Protein AF-A0A694RKB3-F1 (afdb_monomer_lite)

InterPro domains:
  IPR021353 Protein of unknown function DUF2972 [PF11186] (422-620)
  IPR059418 Repeat of unknown function DUF8374 [PF28160] (2-118)

Organism: Campylobacter jejuni (NCBI:txid197)

pLDDT: mean 87.11, std 9.71, range [44.56, 98.38]

Structure (mmCIF, N/CA/C/O backbone):
data_AF-A0A694RKB3-F1
#
_entry.id   AF-A0A694RKB3-F1
#
loop_
_atom_site.group_PDB
_atom_site.id
_atom_site.type_symbol
_atom_site.label_atom_id
_atom_site.label_alt_id
_atom_site.label_comp_id
_atom_site.label_asym_id
_atom_site.label_entity_id
_atom_site.label_seq_id
_atom_site.pdbx_PDB_ins_code
_atom_site.Cartn_x
_atom_site.Cartn_y
_atom_site.Cartn_z
_atom_site.occupancy
_atom_site.B_iso_or_equiv
_atom_site.auth_seq_id
_atom_site.auth_comp_id
_atom_site.auth_asym_id
_atom_site.auth_atom_id
_atom_site.pdbx_PDB_model_num
ATOM 1 N N . MET A 1 1 ? -5.831 37.331 35.545 1.00 50.25 1 MET A N 1
ATOM 2 C CA . MET A 1 1 ? -7.057 36.741 34.962 1.00 50.25 1 MET A CA 1
ATOM 3 C C . MET A 1 1 ? -6.885 35.246 34.906 1.00 50.25 1 MET A C 1
ATOM 5 O O . MET A 1 1 ? -5.812 34.814 34.511 1.00 50.25 1 MET A O 1
ATOM 9 N N . HIS A 1 2 ? -7.884 34.487 35.363 1.00 55.06 2 HIS A N 1
ATOM 10 C CA . HIS A 1 2 ? -7.822 33.029 35.451 1.00 55.06 2 HIS A CA 1
ATOM 11 C C . HIS A 1 2 ? -7.609 32.414 34.067 1.00 55.06 2 HIS A C 1
ATOM 13 O O . HIS A 1 2 ? -8.555 32.177 33.321 1.00 55.06 2 HIS A O 1
ATOM 19 N N . ASN A 1 3 ? -6.345 32.154 33.738 1.00 71.38 3 ASN A N 1
ATOM 20 C CA . ASN A 1 3 ? -5.935 31.442 32.533 1.00 71.38 3 ASN A CA 1
ATOM 21 C C . ASN A 1 3 ? -6.064 29.915 32.722 1.00 71.38 3 ASN A C 1
ATOM 23 O O . ASN A 1 3 ? -5.375 29.149 32.056 1.00 71.38 3 ASN A O 1
ATOM 27 N N . SER A 1 4 ? -6.918 29.495 33.667 1.00 87.44 4 SER A N 1
ATOM 28 C CA . SER A 1 4 ? -7.184 28.109 34.041 1.00 87.44 4 SER A CA 1
ATOM 29 C C . SER A 1 4 ? -8.576 27.693 33.572 1.00 87.44 4 SER A C 1
ATOM 31 O O . SER A 1 4 ? -9.601 28.223 34.016 1.00 87.44 4 SER A O 1
ATOM 33 N N . ALA A 1 5 ? -8.629 26.702 32.692 1.00 87.75 5 ALA A N 1
ATOM 34 C CA . ALA A 1 5 ? -9.853 26.027 32.301 1.00 87.75 5 ALA A CA 1
ATOM 35 C C . ALA A 1 5 ? -10.466 25.238 33.465 1.00 87.75 5 ALA A C 1
ATOM 37 O O . ALA A 1 5 ? -11.691 25.186 33.577 1.00 87.75 5 ALA A O 1
ATOM 38 N N . VAL A 1 6 ? -9.657 24.656 34.360 1.00 88.94 6 VAL A N 1
ATOM 39 C CA . VAL A 1 6 ? -10.158 23.916 35.532 1.00 88.94 6 VAL A CA 1
ATOM 40 C C . VAL A 1 6 ? -10.989 24.825 36.434 1.00 88.94 6 VAL A C 1
ATOM 42 O O . VAL A 1 6 ? -12.112 24.469 36.797 1.00 88.94 6 VAL A O 1
ATOM 45 N N . GLU A 1 7 ? -10.474 26.006 36.774 1.00 89.38 7 GLU A N 1
ATOM 46 C CA . GLU A 1 7 ? -11.201 26.975 37.600 1.00 89.38 7 GLU A CA 1
ATOM 47 C C . GLU A 1 7 ? -12.481 27.441 36.909 1.00 89.38 7 GLU A C 1
ATOM 49 O O . GLU A 1 7 ? -13.537 27.491 37.537 1.00 89.38 7 GLU A O 1
ATOM 54 N N . ARG A 1 8 ? -12.427 27.693 35.597 1.00 89.00 8 ARG A N 1
ATOM 55 C CA . ARG A 1 8 ? -13.597 28.101 34.807 1.00 89.00 8 ARG A CA 1
ATOM 56 C C . ARG A 1 8 ? -14.682 27.022 34.760 1.00 89.00 8 ARG A C 1
ATOM 58 O O . ARG A 1 8 ? -15.854 27.354 34.925 1.00 89.00 8 ARG A O 1
ATOM 65 N N . VAL A 1 9 ? -14.322 25.744 34.598 1.00 88.56 9 VAL A N 1
ATOM 66 C CA . VAL A 1 9 ? -15.278 24.618 34.644 1.00 88.56 9 VAL A CA 1
ATOM 67 C C . VAL A 1 9 ? -15.875 24.464 36.045 1.00 88.56 9 VAL A C 1
ATOM 69 O O . VAL A 1 9 ? -17.090 24.314 36.176 1.00 88.56 9 VAL A O 1
ATOM 72 N N . LYS A 1 10 ? -15.063 24.574 37.105 1.00 90.81 10 LYS A N 1
ATOM 73 C CA . LYS A 1 10 ? -15.551 24.549 38.498 1.00 90.81 10 LYS A CA 1
ATOM 74 C C . LYS A 1 10 ? -16.428 25.754 38.846 1.00 90.81 10 LYS A C 1
ATOM 76 O O . LYS A 1 10 ? -17.306 25.649 39.700 1.00 90.81 10 LYS A O 1
ATOM 81 N N . ASN A 1 11 ? -16.218 26.888 38.180 1.00 90.56 11 ASN A N 1
ATOM 82 C CA . ASN A 1 11 ? -17.007 28.100 38.368 1.00 90.56 11 ASN A CA 1
ATOM 83 C C . ASN A 1 11 ? -18.394 28.024 37.705 1.00 90.56 11 ASN A C 1
ATOM 85 O O . ASN A 1 11 ? -19.235 28.882 37.973 1.00 90.56 11 ASN A O 1
ATOM 89 N N . GLN A 1 12 ? -18.669 27.016 36.869 1.00 91.88 12 GLN A N 1
ATOM 90 C CA . GLN A 1 12 ? -19.991 26.830 36.270 1.00 91.88 12 GLN A CA 1
ATOM 91 C C . GLN A 1 12 ? -21.056 26.556 37.336 1.00 91.88 12 GLN A C 1
ATOM 93 O O . GLN A 1 12 ? -20.818 25.840 38.313 1.00 91.88 12 GLN A O 1
ATOM 98 N N . LEU A 1 13 ? -22.265 27.084 37.114 1.00 92.56 13 LEU A N 1
ATOM 99 C CA . LEU A 1 13 ? -23.378 26.963 38.055 1.00 92.56 13 LEU A CA 1
ATOM 100 C C . LEU A 1 13 ? -23.672 25.508 38.443 1.00 92.56 13 LEU A C 1
ATOM 102 O O . LEU A 1 13 ? -23.853 25.221 39.623 1.00 92.56 13 LEU A O 1
ATOM 106 N N . ALA A 1 14 ? -23.675 24.586 37.474 1.00 92.31 14 ALA A N 1
ATOM 107 C CA . ALA A 1 14 ? -23.889 23.163 37.734 1.00 92.31 14 ALA A CA 1
ATOM 108 C C . ALA A 1 14 ? -22.872 22.625 38.755 1.00 92.31 14 ALA A C 1
ATOM 110 O O . ALA A 1 14 ? -23.259 22.084 39.790 1.00 92.31 14 ALA A O 1
ATOM 111 N N . TYR A 1 15 ? -21.577 22.853 38.521 1.00 93.31 15 TYR A N 1
ATOM 112 C CA . TYR A 1 15 ? -20.532 22.393 39.431 1.00 93.31 15 TYR A CA 1
ATOM 113 C C . TYR A 1 15 ? -20.692 22.990 40.836 1.00 93.31 15 TYR A C 1
ATOM 115 O O . TYR A 1 15 ? -20.682 22.239 41.811 1.00 93.31 15 TYR A O 1
ATOM 123 N N . LYS A 1 16 ? -20.908 24.312 40.952 1.00 93.75 16 LYS A N 1
ATOM 124 C CA . LYS A 1 16 ? -21.113 24.995 42.247 1.00 93.75 16 LYS A CA 1
ATOM 125 C C . LYS A 1 16 ? -22.301 24.414 43.022 1.00 93.75 16 LYS A C 1
ATOM 127 O O . LYS A 1 16 ? -22.189 24.140 44.216 1.00 93.75 16 LYS A O 1
ATOM 132 N N . LEU A 1 17 ? -23.433 24.204 42.347 1.00 92.44 17 LEU A N 1
ATOM 133 C CA . LEU A 1 17 ? -24.644 23.662 42.967 1.00 92.44 17 LEU A CA 1
ATOM 134 C C . LEU A 1 17 ? -24.447 22.222 43.444 1.00 92.44 17 LEU A C 1
ATOM 136 O O . LEU A 1 17 ? -24.805 21.897 44.575 1.00 92.44 17 LEU A O 1
ATOM 140 N N . GLY A 1 18 ? -23.867 21.355 42.615 1.00 92.31 18 GLY A N 1
ATOM 141 C CA . GLY A 1 18 ? -23.641 19.972 43.022 1.00 92.31 18 GLY A CA 1
ATOM 142 C C . GLY A 1 18 ? -22.528 19.822 44.058 1.00 92.31 18 GLY A C 1
ATOM 143 O O . GLY A 1 18 ? -22.632 18.941 44.907 1.00 92.31 18 GLY A O 1
ATOM 144 N N . GLN A 1 19 ? -21.522 20.704 44.071 1.00 92.50 19 GLN A N 1
ATOM 145 C CA . GLN A 1 19 ? -20.531 20.748 45.150 1.00 92.50 19 GLN A CA 1
ATOM 146 C C . GLN A 1 19 ? -21.203 21.071 46.489 1.00 92.50 19 GLN A C 1
ATOM 148 O O . GLN A 1 19 ? -21.022 20.332 47.450 1.00 92.50 19 GLN A O 1
ATOM 153 N N . ALA A 1 20 ? -22.088 22.072 46.523 1.00 90.31 20 ALA A N 1
ATOM 154 C CA . ALA A 1 20 ? -22.860 22.393 47.723 1.00 90.31 20 ALA A CA 1
ATOM 155 C C . ALA A 1 20 ? -23.755 21.230 48.194 1.00 90.31 20 ALA A C 1
ATOM 157 O O . ALA A 1 20 ? -23.958 21.052 49.395 1.00 90.31 20 ALA A O 1
ATOM 158 N N . MET A 1 21 ? -24.272 20.407 47.271 1.00 87.44 21 MET A N 1
ATOM 159 C CA . MET A 1 21 ? -25.007 19.184 47.623 1.00 87.44 21 MET A CA 1
ATOM 160 C C . MET A 1 21 ? -24.106 18.113 48.254 1.00 87.44 21 MET A C 1
ATOM 162 O O . MET A 1 21 ? -24.541 17.429 49.183 1.00 87.44 21 MET A O 1
ATOM 166 N N . ILE A 1 22 ? -22.877 17.948 47.756 1.00 87.56 22 ILE A N 1
ATOM 167 C CA . ILE A 1 22 ? -21.890 17.017 48.324 1.00 87.56 22 ILE A CA 1
ATOM 168 C C . ILE A 1 22 ? -21.477 17.489 49.719 1.00 87.56 22 ILE A C 1
ATOM 170 O O . ILE A 1 22 ? -21.562 16.712 50.668 1.00 87.56 22 ILE A O 1
ATOM 174 N N . ASP A 1 23 ? -21.120 18.764 49.865 1.00 85.38 23 ASP A N 1
ATOM 175 C CA . ASP A 1 23 ? -20.672 19.343 51.135 1.00 85.38 23 ASP A CA 1
ATOM 176 C C . ASP A 1 23 ? -21.766 19.246 52.211 1.00 85.38 23 ASP A C 1
ATOM 178 O O . ASP A 1 23 ? -21.498 18.899 53.361 1.00 85.38 23 ASP A O 1
ATOM 182 N N . TYR A 1 24 ? -23.031 19.455 51.834 1.00 81.44 24 TYR A N 1
ATOM 183 C CA . TYR A 1 24 ? -24.174 19.279 52.733 1.00 81.44 24 TYR A CA 1
ATOM 184 C C . TYR A 1 24 ? -24.358 17.824 53.196 1.00 81.44 24 TYR A C 1
ATOM 186 O O . TYR A 1 24 ? -24.692 17.588 54.359 1.00 81.44 24 TYR A O 1
ATOM 194 N N . LYS A 1 25 ? -24.115 16.834 52.321 1.00 71.38 25 LYS A N 1
ATOM 195 C CA . LYS A 1 25 ? -24.152 15.407 52.692 1.00 71.38 25 LYS A CA 1
ATOM 196 C C . LYS A 1 25 ? -23.079 15.060 53.733 1.00 71.38 25 LYS A C 1
ATOM 198 O O . LYS A 1 25 ? -23.307 14.159 54.535 1.00 71.38 25 LYS A O 1
ATOM 203 N N . HIS A 1 26 ? -21.943 15.758 53.721 1.00 65.94 26 HIS A N 1
ATOM 204 C CA . HIS A 1 26 ? -20.851 15.558 54.676 1.00 65.94 26 HIS A CA 1
ATOM 205 C C . HIS A 1 26 ? -21.040 16.323 55.996 1.00 65.94 26 HIS A C 1
ATOM 207 O O . HIS A 1 26 ? -20.675 15.792 57.040 1.00 65.94 26 HIS A O 1
ATOM 213 N N . ASN A 1 27 ? -21.640 17.520 55.967 1.00 65.94 27 ASN A N 1
ATOM 214 C CA . ASN A 1 27 ? -21.662 18.433 57.120 1.00 65.94 27 ASN A CA 1
ATOM 215 C C . ASN A 1 27 ? -23.014 18.524 57.864 1.00 65.94 27 ASN A C 1
ATOM 217 O O . ASN A 1 27 ? -23.044 19.021 58.986 1.00 65.94 27 ASN A O 1
ATOM 221 N N . GLY A 1 28 ? -24.124 18.034 57.289 1.00 59.56 28 GLY A N 1
ATOM 222 C CA . GLY A 1 28 ? -25.463 18.088 57.906 1.00 59.56 28 GLY A CA 1
ATOM 223 C C . GLY A 1 28 ? -26.056 19.510 58.015 1.00 59.56 28 GLY A C 1
ATOM 224 O O . GLY A 1 28 ? -25.353 20.500 57.845 1.00 59.56 28 GLY A O 1
ATOM 225 N N . GLY A 1 29 ? -27.375 19.638 58.258 1.00 61.16 29 GLY A N 1
ATOM 226 C CA . GLY A 1 29 ? -27.999 20.968 58.450 1.00 61.16 29 GLY A CA 1
ATOM 227 C C . GLY A 1 29 ? -29.500 21.147 58.153 1.00 61.16 29 GLY A C 1
ATOM 228 O O . GLY A 1 29 ? -29.987 22.274 58.209 1.00 61.16 29 GLY A O 1
ATOM 229 N N . GLY A 1 30 ? -30.252 20.093 57.821 1.00 62.25 30 GLY A N 1
ATOM 230 C CA . GLY A 1 30 ? -31.691 20.171 57.503 1.00 62.25 30 GLY A CA 1
ATOM 231 C C . GLY A 1 30 ? -32.005 20.718 56.096 1.00 62.25 30 GLY A C 1
ATOM 232 O O . GLY A 1 30 ? -31.361 21.642 55.608 1.00 62.25 30 GLY A O 1
ATOM 233 N N . TYR A 1 31 ? -33.013 20.156 55.412 1.00 66.19 31 TYR A N 1
ATOM 234 C CA . TYR A 1 31 ? -33.290 20.434 53.986 1.00 66.19 31 TYR A CA 1
ATOM 235 C C . TYR A 1 31 ? -33.516 21.922 53.656 1.00 66.19 31 TYR A C 1
ATOM 237 O O . TYR A 1 31 ? -33.182 22.366 52.557 1.00 66.19 31 TYR A O 1
ATOM 245 N N . GLY A 1 32 ? -34.045 22.705 54.603 1.00 67.75 32 GLY A N 1
ATOM 246 C CA . GLY A 1 32 ? -34.260 24.143 54.429 1.00 67.75 32 GLY A CA 1
ATOM 247 C C . GLY A 1 32 ? -32.964 24.949 54.274 1.00 67.75 32 GLY A C 1
ATOM 248 O O . GLY A 1 32 ? -32.913 25.862 53.450 1.00 67.75 32 GLY A O 1
ATOM 249 N N . SER A 1 33 ? -31.893 24.592 54.993 1.00 77.06 33 SER A N 1
ATOM 250 C CA . SER A 1 33 ? -30.610 25.307 54.909 1.00 77.06 33 SER A CA 1
ATOM 251 C C . SER A 1 33 ? -29.901 25.056 53.574 1.00 77.06 33 SER A C 1
ATOM 253 O O . SER A 1 33 ? -29.350 25.990 52.986 1.00 77.06 33 SER A O 1
ATOM 255 N N . LEU A 1 34 ? -30.005 23.834 53.035 1.00 82.31 34 LEU A N 1
ATOM 256 C CA . LEU A 1 34 ? -29.510 23.490 51.701 1.00 82.31 34 LEU A CA 1
ATOM 257 C C . LEU A 1 34 ? -30.208 24.317 50.616 1.00 82.31 34 LEU A C 1
ATOM 259 O O . LEU A 1 34 ? -29.537 24.885 49.759 1.00 82.31 34 LEU A O 1
ATOM 263 N N . LEU A 1 35 ? -31.539 24.425 50.659 1.00 81.38 35 LEU A N 1
ATOM 264 C CA . LEU A 1 35 ? -32.301 25.198 49.671 1.00 81.38 35 LEU A CA 1
ATOM 265 C C . LEU A 1 35 ? -31.918 26.685 49.688 1.00 81.38 35 LEU A C 1
ATOM 267 O O . LEU A 1 35 ? -31.717 27.278 48.626 1.00 81.38 35 LEU A O 1
ATOM 271 N N . ILE A 1 36 ? -31.747 27.268 50.879 1.00 82.38 36 ILE A N 1
ATOM 272 C CA . ILE A 1 36 ? -31.279 28.653 51.034 1.00 82.38 36 ILE A CA 1
ATOM 273 C C . ILE A 1 36 ? -29.868 28.813 50.456 1.00 82.38 36 ILE A C 1
ATOM 275 O O . ILE A 1 36 ? -29.600 29.794 49.761 1.00 82.38 36 ILE A O 1
ATOM 279 N N . ASN A 1 37 ? -28.969 27.859 50.711 1.00 86.19 37 ASN A N 1
ATOM 280 C CA . ASN A 1 37 ? -27.604 27.906 50.192 1.00 86.19 37 ASN A CA 1
ATOM 281 C C . ASN A 1 37 ? -27.566 27.792 48.657 1.00 86.19 37 ASN A C 1
ATOM 283 O O . ASN A 1 37 ? -26.949 28.621 47.992 1.00 86.19 37 ASN A O 1
ATOM 287 N N . LEU A 1 38 ? -28.299 26.837 48.075 1.00 88.75 38 LEU A N 1
ATOM 288 C CA . LEU A 1 38 ? -28.409 26.670 46.620 1.00 88.75 38 LEU A CA 1
ATOM 289 C C . LEU A 1 38 ? -28.977 27.928 45.944 1.00 88.75 38 LEU A C 1
ATOM 291 O O . LEU A 1 38 ? -28.469 28.356 44.907 1.00 88.75 38 LEU A O 1
ATOM 295 N N . TYR A 1 39 ? -29.985 28.562 46.553 1.00 87.44 39 TYR A N 1
ATOM 296 C CA . TYR A 1 39 ? -30.534 29.829 46.068 1.00 87.44 39 TYR A CA 1
ATOM 297 C C . TYR A 1 39 ? -29.503 30.965 46.114 1.00 87.44 39 TYR A C 1
ATOM 299 O O . TYR A 1 39 ? -29.353 31.698 45.134 1.00 87.44 39 TYR A O 1
ATOM 307 N N . LYS A 1 40 ? -28.753 31.092 47.218 1.00 90.38 40 LYS A N 1
ATOM 308 C CA . LYS A 1 40 ? -27.674 32.085 47.347 1.00 90.38 40 LYS A CA 1
ATOM 309 C C . LYS A 1 40 ? -26.595 31.883 46.285 1.00 90.38 40 LYS A C 1
ATOM 311 O O . LYS A 1 40 ? -26.216 32.854 45.636 1.00 90.38 40 LYS A O 1
ATOM 316 N N . ILE A 1 41 ? -26.153 30.643 46.067 1.00 92.25 41 ILE A N 1
ATOM 317 C CA . ILE A 1 41 ? -25.154 30.292 45.045 1.00 92.25 41 ILE A CA 1
ATOM 318 C C . ILE A 1 41 ? -25.638 30.698 43.653 1.00 92.25 41 ILE A C 1
ATOM 320 O O . ILE A 1 41 ? -24.896 31.348 42.920 1.00 92.25 41 ILE A O 1
ATOM 324 N N . LYS A 1 42 ? -26.885 30.362 43.299 1.00 91.31 42 LYS A N 1
ATOM 325 C CA . LYS A 1 42 ? -27.471 30.731 42.005 1.00 91.31 42 LYS A CA 1
ATOM 326 C C . LYS A 1 42 ? -27.513 32.248 41.817 1.00 91.31 42 LYS A C 1
ATOM 328 O O . LYS A 1 42 ? -26.988 32.748 40.829 1.00 91.31 42 LYS A O 1
ATOM 333 N N . LYS A 1 43 ? -28.067 32.976 42.791 1.00 91.06 43 LYS A N 1
ATOM 334 C CA . LYS A 1 43 ? -28.187 34.441 42.733 1.00 91.06 43 LYS A CA 1
ATOM 335 C C . LYS A 1 43 ? -26.820 35.124 42.634 1.00 91.06 43 LYS A C 1
ATOM 337 O O . LYS A 1 43 ? -26.665 36.105 41.911 1.00 91.06 43 LYS A O 1
ATOM 342 N N . GLN A 1 44 ? -25.831 34.610 43.361 1.00 92.19 44 GLN A N 1
ATOM 343 C CA . GLN A 1 44 ? -24.468 35.125 43.321 1.00 92.19 44 GLN A CA 1
ATOM 344 C C . GLN A 1 44 ? -23.804 34.855 41.963 1.00 92.19 44 GLN A C 1
ATOM 346 O O . GLN A 1 44 ? -23.216 35.770 41.396 1.00 92.19 44 GLN A O 1
ATOM 351 N N . HIS A 1 45 ? -23.956 33.651 41.404 1.00 93.06 45 HIS A N 1
ATOM 352 C CA . HIS A 1 45 ? -23.428 33.311 40.080 1.00 93.06 45 HIS A CA 1
ATOM 353 C C . HIS A 1 45 ? -24.046 34.176 38.970 1.00 93.06 45 HIS A C 1
ATOM 355 O O . HIS A 1 45 ? -23.318 34.707 38.140 1.00 93.06 45 HIS A O 1
ATOM 361 N N . GLU A 1 46 ? -25.365 34.394 38.990 1.00 91.88 46 GLU A N 1
ATOM 362 C CA . GLU A 1 46 ? -26.056 35.275 38.031 1.00 91.88 46 GLU A CA 1
ATOM 363 C C . GLU A 1 46 ? -25.558 36.728 38.124 1.00 91.88 46 GLU A C 1
ATOM 365 O O . GLU A 1 46 ? -25.379 37.402 37.108 1.00 91.88 46 GLU A O 1
ATOM 370 N N . LYS A 1 47 ? -25.288 37.213 39.345 1.00 92.69 47 LYS A N 1
ATOM 371 C CA . LYS A 1 47 ? -24.702 38.542 39.566 1.00 92.69 47 LYS A CA 1
ATOM 372 C C . LYS A 1 47 ? -23.281 38.630 39.000 1.00 92.69 47 LYS A C 1
ATOM 374 O O . LYS A 1 47 ? -22.972 39.607 38.324 1.00 92.69 47 LYS A O 1
ATOM 379 N N . GLU A 1 48 ? -22.436 37.638 39.278 1.00 91.56 48 GLU A N 1
ATOM 380 C CA . GLU A 1 48 ? -21.063 37.546 38.760 1.00 91.56 48 GLU A CA 1
ATOM 381 C C . GLU A 1 48 ? -21.045 37.513 37.227 1.00 91.56 48 GLU A C 1
ATOM 383 O O . GLU A 1 48 ? -20.280 38.246 36.603 1.00 91.56 48 GLU A O 1
ATOM 388 N N . GLU A 1 49 ? -21.927 36.720 36.615 1.00 90.00 49 GLU A N 1
ATOM 389 C CA . GLU A 1 49 ? -22.031 36.596 35.160 1.00 90.00 49 GLU A CA 1
ATOM 390 C C . GLU A 1 49 ? -22.492 37.905 34.505 1.00 90.00 49 GLU A C 1
ATOM 392 O O . GLU A 1 49 ? -21.951 38.302 33.471 1.00 90.00 49 GLU A O 1
ATOM 397 N N . ARG A 1 50 ? -23.452 38.614 35.117 1.00 92.44 50 ARG A N 1
ATOM 398 C CA . ARG A 1 50 ? -23.906 39.925 34.630 1.00 92.44 50 ARG A CA 1
ATOM 399 C C . ARG A 1 50 ? -22.793 40.968 34.692 1.00 92.44 50 ARG A C 1
ATOM 401 O O . ARG A 1 50 ? -22.531 41.618 33.686 1.00 92.44 50 ARG A O 1
ATOM 408 N N . ILE A 1 51 ? -22.113 41.076 35.837 1.00 92.44 51 ILE A N 1
ATOM 409 C CA . ILE A 1 51 ? -20.982 42.002 36.009 1.00 92.44 51 ILE A CA 1
ATOM 410 C C . ILE A 1 51 ? -19.898 41.702 34.973 1.00 92.44 51 ILE A C 1
ATOM 412 O O . ILE A 1 51 ? -19.363 42.619 34.357 1.00 92.44 51 ILE A O 1
ATOM 416 N N . TYR A 1 52 ? -19.596 40.424 34.742 1.00 90.62 52 TYR A N 1
ATOM 417 C CA . TYR A 1 52 ? -18.622 40.026 33.735 1.00 90.62 52 TYR A CA 1
ATOM 418 C C . TYR A 1 52 ? -19.042 40.452 32.320 1.00 90.62 52 TYR A C 1
ATOM 420 O O . TYR A 1 52 ? -18.245 41.080 31.626 1.00 90.62 52 TYR A O 1
ATOM 428 N N . LYS A 1 53 ? -20.292 40.184 31.912 1.00 92.12 53 LYS A N 1
ATOM 429 C CA . LYS A 1 53 ? -20.826 40.578 30.593 1.00 92.12 53 LYS A CA 1
ATOM 430 C C . LYS A 1 53 ? -20.790 42.094 30.372 1.00 92.12 53 LYS A C 1
ATOM 432 O O . LYS A 1 53 ? -20.393 42.532 29.298 1.00 92.12 53 LYS A O 1
ATOM 437 N N . GLU A 1 54 ? -21.151 42.886 31.379 1.00 94.19 54 GLU A N 1
ATOM 438 C CA . GLU A 1 54 ? -21.066 44.355 31.330 1.00 94.19 54 GLU A CA 1
ATOM 439 C C . GLU A 1 54 ? -19.602 44.827 31.249 1.00 94.19 54 GLU A C 1
ATOM 441 O O . GLU A 1 54 ? -19.264 45.715 30.471 1.00 94.19 54 GLU A O 1
ATOM 446 N N . THR A 1 55 ? -18.702 44.177 31.992 1.00 91.62 55 THR A N 1
ATOM 447 C CA . THR A 1 55 ? -17.271 44.515 32.015 1.00 91.62 55 THR A CA 1
ATOM 448 C C . THR A 1 55 ? -16.595 44.262 30.665 1.00 91.62 55 THR A C 1
ATOM 450 O O . THR A 1 55 ? -15.832 45.111 30.210 1.00 91.62 55 THR A O 1
ATOM 453 N N . ILE A 1 56 ? -16.873 43.136 29.996 1.00 93.88 56 ILE A N 1
ATOM 454 C CA . ILE A 1 56 ? -16.271 42.822 28.684 1.00 93.88 56 ILE A CA 1
ATOM 455 C C . ILE A 1 56 ? -16.843 43.667 27.540 1.00 93.88 56 ILE A C 1
ATOM 457 O O . ILE A 1 56 ? -16.167 43.849 26.534 1.00 93.88 56 ILE A O 1
ATOM 461 N N . GLN A 1 57 ? -18.059 44.207 27.684 1.00 92.12 57 GLN A N 1
ATOM 462 C CA . GLN A 1 57 ? -18.607 45.172 26.722 1.00 92.12 57 GLN A CA 1
ATOM 463 C C . GLN A 1 57 ? -17.843 46.499 26.761 1.00 92.12 57 GLN A C 1
ATOM 465 O O . GLN A 1 57 ? -17.633 47.116 25.721 1.00 92.12 57 GLN A O 1
ATOM 470 N N . ILE A 1 58 ? -17.416 46.925 27.953 1.00 93.69 58 ILE A N 1
ATOM 471 C CA . ILE A 1 58 ? -16.637 48.155 28.147 1.00 93.69 58 ILE A CA 1
ATOM 472 C C . ILE A 1 58 ? -15.154 47.912 27.833 1.00 93.69 58 ILE A C 1
ATOM 474 O O . ILE A 1 58 ? -14.490 48.767 27.250 1.00 93.69 58 ILE A O 1
ATOM 478 N N . PHE A 1 59 ? -14.636 46.736 28.192 1.00 91.88 59 PHE A N 1
ATOM 479 C CA . PHE A 1 59 ? -13.235 46.359 28.024 1.00 91.88 59 PHE A CA 1
ATOM 480 C C . PHE A 1 59 ? -13.111 44.997 27.318 1.00 91.88 59 PHE A C 1
ATOM 482 O O . PHE A 1 59 ? -12.904 43.975 27.984 1.00 91.88 59 PHE A O 1
ATOM 489 N N . PRO A 1 60 ? -13.196 44.955 25.974 1.00 89.88 60 PRO A N 1
ATOM 490 C CA . PRO A 1 60 ? -13.121 43.708 25.206 1.00 89.88 60 PRO A CA 1
ATOM 491 C C . PRO A 1 60 ? -11.850 42.887 25.467 1.00 89.88 60 PRO A C 1
ATOM 493 O O . PRO A 1 60 ? -11.883 41.661 25.434 1.00 89.88 60 PRO A O 1
ATOM 496 N N . GLN A 1 61 ? -10.737 43.537 25.821 1.00 89.19 61 GLN A N 1
ATOM 497 C CA . GLN A 1 61 ? -9.475 42.882 26.185 1.00 89.19 61 GLN A CA 1
ATOM 498 C C . GLN A 1 61 ? -9.548 42.025 27.463 1.00 89.19 61 GLN A C 1
ATOM 500 O O . GLN A 1 61 ? -8.631 41.255 27.735 1.00 89.19 61 GLN A O 1
ATOM 505 N N . LEU A 1 62 ? -10.608 42.172 28.266 1.00 88.25 62 LEU A N 1
ATOM 506 C CA . LEU A 1 62 ? -10.868 41.373 29.468 1.00 88.25 62 LEU A CA 1
ATOM 507 C C . LEU A 1 62 ? -11.690 40.107 29.166 1.00 88.25 62 LEU A C 1
ATOM 509 O O . LEU A 1 62 ? -11.987 39.328 30.080 1.00 88.25 62 LEU A O 1
ATOM 513 N N . GLN A 1 63 ? -12.084 39.901 27.904 1.00 88.31 63 GLN A N 1
ATOM 514 C CA . GLN A 1 63 ? -12.750 38.682 27.473 1.00 88.31 63 GLN A CA 1
ATOM 515 C C . GLN A 1 63 ? -11.836 37.479 27.712 1.00 88.31 63 GLN A C 1
ATOM 517 O O . GLN A 1 63 ? -10.644 37.498 27.409 1.00 88.31 63 GLN A O 1
ATOM 522 N N . TYR A 1 64 ? -12.398 36.417 28.289 1.00 87.06 64 TYR A N 1
ATOM 523 C CA . TYR A 1 64 ? -11.634 35.203 28.505 1.00 87.06 64 TYR A CA 1
ATOM 524 C C . TYR A 1 64 ? -11.289 34.585 27.153 1.00 87.06 64 TYR A C 1
ATOM 526 O O . TYR A 1 64 ? -12.161 34.538 26.281 1.00 87.06 64 TYR A O 1
ATOM 534 N N . PRO A 1 65 ? -10.072 34.044 27.002 1.00 85.50 65 PRO A N 1
ATOM 535 C CA . PRO A 1 65 ? -9.754 33.260 25.826 1.00 85.50 65 PRO A CA 1
ATOM 536 C C . PRO A 1 65 ? -10.632 32.001 25.793 1.00 85.50 65 PRO A C 1
ATOM 538 O O . PRO A 1 65 ? -11.251 31.617 26.803 1.00 85.50 65 PRO A O 1
ATOM 541 N N . ASP A 1 66 ? -10.696 31.340 24.644 1.00 86.38 66 ASP A N 1
ATOM 542 C CA . ASP A 1 66 ? -11.438 30.090 24.526 1.00 86.38 66 ASP A CA 1
ATOM 543 C C . ASP A 1 66 ? -10.915 29.048 25.525 1.00 86.38 66 ASP A C 1
ATOM 545 O O . ASP A 1 66 ? -9.741 29.017 25.896 1.00 86.38 66 ASP A O 1
ATOM 549 N N . LEU A 1 67 ? -11.811 28.199 26.037 1.00 84.31 67 LEU A N 1
ATOM 550 C CA . LEU A 1 67 ? -11.444 27.198 27.049 1.00 84.31 67 LEU A CA 1
ATOM 551 C C . LEU A 1 67 ? -10.328 26.267 26.552 1.00 84.31 67 LEU A C 1
ATOM 553 O O . LEU A 1 67 ? -9.481 25.874 27.349 1.00 84.31 67 LEU A O 1
ATOM 557 N N . ASN A 1 68 ? -10.315 25.955 25.252 1.00 82.12 68 ASN A N 1
ATOM 558 C CA . ASN A 1 68 ? -9.346 25.062 24.615 1.00 82.12 68 ASN A CA 1
ATOM 559 C C . ASN A 1 68 ? -7.936 25.660 24.468 1.00 82.12 68 ASN A C 1
ATOM 561 O O . ASN A 1 68 ? -6.991 24.902 24.265 1.00 82.12 68 ASN A O 1
ATOM 565 N N . THR A 1 69 ? -7.768 26.979 24.612 1.00 86.00 69 THR A N 1
ATOM 566 C CA . THR A 1 69 ? -6.451 27.630 24.557 1.00 86.00 69 THR A CA 1
ATOM 567 C C . THR A 1 69 ? -5.768 27.706 25.925 1.00 86.00 69 THR A C 1
ATOM 569 O O . THR A 1 69 ? -4.619 28.133 26.017 1.00 86.00 69 THR A O 1
ATOM 572 N N . CYS A 1 70 ? -6.457 27.330 27.010 1.00 85.94 70 CYS A N 1
ATOM 573 C CA . CYS A 1 70 ? -5.870 27.304 28.350 1.00 85.94 70 CYS A CA 1
ATOM 574 C C . CYS A 1 70 ? -4.905 26.105 28.517 1.00 85.94 70 CYS A C 1
ATOM 576 O O . CYS A 1 70 ? -5.262 24.990 28.129 1.00 85.94 70 CYS A O 1
ATOM 578 N N . PRO A 1 71 ? -3.729 26.272 29.162 1.00 84.69 71 PRO A N 1
ATOM 579 C CA . PRO A 1 71 ? -2.741 25.193 29.334 1.00 84.69 71 PRO A CA 1
ATOM 580 C C . PRO A 1 71 ? -3.259 23.944 30.068 1.00 84.69 71 PRO A C 1
ATOM 582 O O . PRO A 1 71 ? -2.779 22.837 29.843 1.00 84.69 71 PRO A O 1
ATOM 585 N N . ASP A 1 72 ? -4.246 24.107 30.949 1.00 87.25 72 ASP A N 1
ATOM 586 C CA . ASP A 1 72 ? -4.865 23.053 31.760 1.00 87.25 72 ASP A CA 1
ATOM 587 C C . ASP A 1 72 ? -6.202 22.545 31.181 1.00 87.25 72 ASP A C 1
ATOM 589 O O . ASP A 1 72 ? -6.948 21.833 31.863 1.00 87.25 72 ASP A O 1
ATOM 593 N N . TYR A 1 73 ? -6.525 22.872 29.923 1.00 84.12 73 TYR A N 1
ATOM 594 C CA . TYR A 1 73 ? -7.785 22.481 29.286 1.00 84.12 73 TYR A CA 1
ATOM 595 C C . TYR A 1 73 ? -8.050 20.976 29.362 1.00 84.12 73 TYR A C 1
ATOM 597 O O . TYR A 1 73 ? -9.116 20.571 29.829 1.00 84.12 73 TYR A O 1
ATOM 605 N N . ALA A 1 74 ? -7.063 20.143 29.019 1.00 78.44 74 ALA A N 1
ATOM 606 C CA . ALA A 1 74 ? -7.187 18.685 29.079 1.00 78.44 74 ALA A CA 1
ATOM 607 C C . ALA A 1 74 ? -7.525 18.167 30.493 1.00 78.44 74 ALA A C 1
ATOM 609 O O . ALA A 1 74 ? -8.265 17.196 30.647 1.00 78.44 74 ALA A O 1
ATOM 610 N N . GLN A 1 75 ? -7.039 18.834 31.546 1.00 82.06 75 GLN A N 1
ATOM 611 C CA . GLN A 1 75 ? -7.368 18.481 32.930 1.00 82.06 75 GLN A CA 1
ATOM 612 C C . GLN A 1 75 ? -8.797 18.899 33.298 1.00 82.06 75 GLN A C 1
ATOM 614 O O . GLN A 1 75 ? -9.483 18.183 34.033 1.00 82.06 75 GLN A O 1
ATOM 619 N N . SER A 1 76 ? -9.271 20.029 32.762 1.00 84.50 76 SER A N 1
ATOM 620 C CA . SER A 1 76 ? -10.621 20.552 33.008 1.00 84.50 76 SER A CA 1
ATOM 621 C C . SER A 1 76 ? -11.730 19.603 32.533 1.00 84.50 76 SER A C 1
ATOM 623 O O . SER A 1 76 ? -12.776 19.496 33.176 1.00 84.50 76 SER A O 1
ATOM 625 N N . LEU A 1 77 ? -11.466 18.840 31.469 1.00 82.19 77 LEU A N 1
ATOM 626 C CA . LEU A 1 77 ? -12.386 17.877 30.859 1.00 82.19 77 LEU A CA 1
ATOM 627 C C . LEU A 1 77 ? -12.890 16.818 31.858 1.00 82.19 77 LEU A C 1
ATOM 629 O O . LEU A 1 77 ? -14.073 16.475 31.867 1.00 82.19 77 LEU A O 1
ATOM 633 N N . LYS A 1 78 ? -12.033 16.364 32.785 1.00 84.25 78 LYS A N 1
ATOM 634 C CA . LYS A 1 78 ? -12.393 15.361 33.809 1.00 84.25 78 LYS A CA 1
ATOM 635 C C . LYS A 1 78 ? -13.539 15.831 34.706 1.00 84.25 78 LYS A C 1
ATOM 637 O O . LYS A 1 78 ? -14.347 15.022 35.165 1.00 84.25 78 LYS A O 1
ATOM 642 N N . TYR A 1 79 ? -13.638 17.140 34.936 1.00 85.75 79 TYR A N 1
ATOM 643 C CA . TYR A 1 79 ? -14.632 17.713 35.837 1.00 85.75 79 TYR A CA 1
ATOM 644 C C . TYR A 1 79 ? -16.052 17.687 35.267 1.00 85.75 79 TYR A C 1
ATOM 646 O O . TYR A 1 79 ? -17.001 17.728 36.046 1.00 85.75 79 TYR A O 1
ATOM 654 N N . GLN A 1 80 ? -16.226 17.518 33.953 1.00 81.31 80 GLN A N 1
ATOM 655 C CA . GLN A 1 80 ? -17.555 17.366 33.349 1.00 81.31 80 GLN A CA 1
ATOM 656 C C . GLN A 1 80 ? -18.218 16.012 33.651 1.00 81.31 80 GLN A C 1
ATOM 658 O O . GLN A 1 80 ? -19.443 15.897 33.562 1.00 81.31 80 GLN A O 1
ATOM 663 N N . PHE A 1 81 ? -17.420 15.010 34.038 1.00 84.19 81 PHE A N 1
ATOM 664 C CA . PHE A 1 81 ? -17.871 13.703 34.533 1.00 84.19 81 PHE A CA 1
ATOM 665 C C . PHE A 1 81 ? -17.729 13.570 36.057 1.00 84.19 81 PHE A C 1
ATOM 667 O O . PHE A 1 81 ? -17.941 12.491 36.611 1.00 84.19 81 PHE A O 1
ATOM 674 N N . HIS A 1 82 ? -17.367 14.652 36.755 1.00 89.75 82 HIS A N 1
ATOM 675 C CA . HIS A 1 82 ? -17.277 14.661 38.211 1.00 89.75 82 HIS A CA 1
ATOM 676 C C . HIS A 1 82 ? -18.669 14.629 38.848 1.00 89.75 82 HIS A C 1
ATOM 678 O O . HIS A 1 82 ? -19.627 15.194 38.313 1.00 89.75 82 HIS A O 1
ATOM 684 N N . LEU A 1 83 ? -18.775 14.021 40.033 1.00 90.56 83 LEU A N 1
ATOM 685 C CA . LEU A 1 83 ? -20.045 13.887 40.745 1.00 90.56 83 LEU A CA 1
ATOM 686 C C . LEU A 1 83 ? -20.724 15.247 40.978 1.00 90.56 83 LEU A C 1
ATOM 688 O O . LEU A 1 83 ? -21.924 15.369 40.741 1.00 90.56 83 LEU A O 1
ATOM 692 N N . SER A 1 84 ? -19.960 16.279 41.366 1.00 92.69 84 SER A N 1
ATOM 693 C CA . SER A 1 84 ? -20.477 17.647 41.552 1.00 92.69 84 SER A CA 1
ATOM 694 C C . SER A 1 84 ? -21.157 18.174 40.287 1.00 92.69 84 SER A C 1
ATOM 696 O O . SER A 1 84 ? -22.217 18.782 40.355 1.00 92.69 84 SER A O 1
ATOM 698 N N . TYR A 1 85 ? -20.590 17.902 39.114 1.00 91.19 85 TYR A N 1
ATOM 699 C CA . TYR A 1 85 ? -21.152 18.373 37.854 1.00 91.19 85 TYR A CA 1
ATOM 700 C C . TYR A 1 85 ? -22.467 17.657 37.520 1.00 91.19 85 TYR A C 1
ATOM 702 O O . TYR A 1 85 ? -23.481 18.304 37.265 1.00 91.19 85 TYR A O 1
ATOM 710 N N . LEU A 1 86 ? -22.477 16.322 37.617 1.00 89.19 86 LEU A N 1
ATOM 711 C CA . LEU A 1 86 ? -23.650 15.486 37.325 1.00 89.19 86 LEU A CA 1
ATOM 712 C C . LEU A 1 86 ? -24.826 15.768 38.276 1.00 89.19 86 LEU A C 1
ATOM 714 O O . LEU A 1 86 ? -25.983 15.800 37.851 1.00 89.19 86 LEU A O 1
ATOM 718 N N . LEU A 1 87 ? -24.546 15.996 39.564 1.00 90.94 87 LEU A N 1
ATOM 719 C CA . LEU A 1 87 ? -25.562 16.383 40.549 1.00 90.94 87 LEU A CA 1
ATOM 720 C C . LEU A 1 87 ? -26.132 17.775 40.259 1.00 90.94 87 LEU A C 1
ATOM 722 O O . LEU A 1 87 ? -27.346 17.969 40.337 1.00 90.94 87 LEU A O 1
ATOM 726 N N . GLY A 1 88 ? -25.273 18.721 39.879 1.00 91.69 88 GLY A N 1
ATOM 727 C CA . GLY A 1 88 ? -25.676 20.056 39.455 1.00 91.69 88 GLY A CA 1
ATOM 728 C C . GLY A 1 88 ? -26.591 20.057 38.237 1.00 91.69 88 GLY A C 1
ATOM 729 O O . GLY A 1 88 ? -27.640 20.698 38.254 1.00 91.69 88 GLY A O 1
ATOM 730 N N . GLU A 1 89 ? -26.233 19.299 37.197 1.00 88.44 89 GLU A N 1
ATOM 731 C CA . GLU A 1 89 ? -27.063 19.120 35.998 1.00 88.44 89 GLU A CA 1
ATOM 732 C C . GLU A 1 89 ? -28.424 18.498 36.347 1.00 88.44 89 GLU A C 1
ATOM 734 O O . GLU A 1 89 ? -29.466 18.969 35.882 1.00 88.44 89 GLU A O 1
ATOM 739 N N . ALA A 1 90 ? -28.439 17.477 37.210 1.00 88.25 90 ALA A N 1
ATOM 740 C CA . ALA A 1 90 ? -29.673 16.861 37.693 1.00 88.25 90 ALA A CA 1
ATOM 741 C C . ALA A 1 90 ? -30.575 17.864 38.435 1.00 88.25 90 ALA A C 1
ATOM 743 O O . ALA A 1 90 ? -31.794 17.858 38.227 1.00 88.25 90 ALA A O 1
ATOM 744 N N . LEU A 1 91 ? -29.986 18.735 39.261 1.00 88.25 91 LEU A N 1
ATOM 745 C CA . LEU A 1 91 ? -30.701 19.770 40.007 1.00 88.25 91 LEU A CA 1
ATOM 746 C C . LEU A 1 91 ? -31.269 20.851 39.080 1.00 88.25 91 LEU A C 1
ATOM 748 O O . LEU A 1 91 ? -32.453 21.171 39.172 1.00 88.25 91 LEU A O 1
ATOM 752 N N . LEU A 1 92 ? -30.458 21.374 38.158 1.00 88.19 92 LEU A N 1
ATOM 753 C CA . LEU A 1 92 ? -30.887 22.379 37.181 1.00 88.19 92 LEU A CA 1
ATOM 754 C C . LEU A 1 92 ? -32.023 21.849 36.299 1.00 88.19 92 LEU A C 1
ATOM 756 O O . LEU A 1 92 ? -33.021 22.538 36.081 1.00 88.19 92 LEU A O 1
ATOM 760 N N . LYS A 1 93 ? -31.926 20.591 35.853 1.00 83.50 93 LYS A N 1
ATOM 761 C CA . LYS A 1 93 ? -32.978 19.940 35.065 1.00 83.50 93 LYS A CA 1
ATOM 762 C C . LYS A 1 93 ? -34.280 19.788 35.854 1.00 83.50 93 LYS A C 1
ATOM 764 O O . LYS A 1 93 ? -35.354 20.033 35.305 1.00 83.50 93 LYS A O 1
ATOM 769 N N . ALA A 1 94 ? -34.201 19.405 37.128 1.00 81.88 94 ALA A N 1
ATOM 770 C CA . ALA A 1 94 ? -35.373 19.290 37.996 1.00 81.88 94 ALA A CA 1
ATOM 771 C C . ALA A 1 94 ? -36.017 20.654 38.283 1.00 81.88 94 ALA A C 1
ATOM 773 O O . ALA A 1 94 ? -37.240 20.772 38.246 1.00 81.88 94 ALA A O 1
ATOM 774 N N . TYR A 1 95 ? -35.205 21.690 38.502 1.00 78.44 95 TYR A N 1
ATOM 775 C CA . TYR A 1 95 ? -35.671 23.062 38.704 1.00 78.44 95 TYR A CA 1
ATOM 776 C C . TYR A 1 95 ? -36.416 23.594 37.470 1.00 78.44 95 TYR A C 1
ATOM 778 O O . TYR A 1 95 ? -37.531 24.098 37.583 1.00 78.44 95 TYR A O 1
ATOM 786 N N . ASN A 1 96 ? -35.866 23.385 36.272 1.00 75.44 96 ASN A N 1
ATOM 787 C CA . ASN A 1 96 ? -36.492 23.816 35.017 1.00 75.44 96 ASN A CA 1
ATOM 788 C C . ASN A 1 96 ? -37.754 23.016 34.646 1.00 75.44 96 ASN A C 1
ATOM 790 O O . ASN A 1 96 ? -38.488 23.411 33.746 1.00 75.44 96 ASN A O 1
ATOM 794 N N . THR A 1 97 ? -38.024 21.895 35.320 1.00 74.44 97 THR A N 1
ATOM 795 C CA . THR A 1 97 ? -39.203 21.038 35.093 1.00 74.44 97 THR A CA 1
ATOM 796 C C . THR A 1 97 ? -40.086 20.922 36.335 1.00 74.44 97 THR A C 1
ATOM 798 O O . THR A 1 97 ? -40.902 20.006 36.441 1.00 74.44 97 THR A O 1
ATOM 801 N N . TRP A 1 98 ? -39.958 21.863 37.279 1.00 68.31 98 TRP A N 1
ATOM 802 C CA . TRP A 1 98 ? -40.651 21.811 38.568 1.00 68.31 98 TRP A CA 1
ATOM 803 C C . TRP A 1 98 ? -42.182 21.707 38.418 1.00 68.31 98 TRP A C 1
ATOM 805 O O . TRP A 1 98 ? -42.806 20.918 39.125 1.00 68.31 98 TRP A O 1
ATOM 815 N N . TYR A 1 99 ? -42.752 22.388 37.414 1.00 65.00 99 TYR A N 1
ATOM 816 C CA . TYR A 1 99 ? -44.177 22.381 37.048 1.00 65.00 99 TYR A CA 1
ATOM 817 C C . TYR A 1 99 ? -44.694 21.035 36.492 1.00 65.00 99 TYR A C 1
ATOM 819 O O . TYR A 1 99 ? -45.898 20.864 36.331 1.00 65.00 99 TYR A O 1
ATOM 827 N N . LYS A 1 100 ? -43.811 20.059 36.222 1.00 57.97 100 LYS A N 1
ATOM 828 C CA . LYS A 1 100 ? -44.139 18.684 35.787 1.00 57.97 100 LYS A CA 1
ATOM 829 C C . LYS A 1 100 ? -43.800 17.636 36.861 1.00 57.97 100 LYS A C 1
ATOM 831 O O . LYS A 1 100 ? -43.286 16.567 36.543 1.00 57.97 100 LYS A O 1
ATOM 836 N N . CYS A 1 101 ? -44.015 17.954 38.140 1.00 60.53 101 CYS A N 1
ATOM 837 C CA . CYS A 1 101 ? -43.626 17.110 39.285 1.00 60.53 101 CYS A CA 1
ATOM 838 C C . CYS A 1 101 ? -42.098 16.909 39.430 1.00 60.53 101 CYS A C 1
ATOM 840 O O . CYS A 1 101 ? -41.631 15.845 39.853 1.00 60.53 101 CYS A O 1
ATOM 842 N N . GLY A 1 102 ? -41.297 17.939 39.123 1.00 60.53 102 GLY A N 1
ATOM 843 C CA . GLY A 1 102 ? -39.824 17.887 39.130 1.00 60.53 102 GLY A CA 1
ATOM 844 C C . GLY A 1 102 ? -39.177 17.445 40.456 1.00 60.53 102 GLY A C 1
ATOM 845 O O . GLY A 1 102 ? -38.086 16.876 40.445 1.00 60.53 102 GLY A O 1
ATOM 846 N N . GLY A 1 103 ? -39.860 17.620 41.596 1.00 60.94 103 GLY A N 1
ATOM 847 C CA . GLY A 1 103 ? -39.384 17.178 42.916 1.00 60.94 103 GLY A CA 1
ATOM 848 C C . GLY A 1 103 ? -39.281 15.652 43.074 1.00 60.94 103 GLY A C 1
ATOM 849 O O . GLY A 1 103 ? -38.285 15.153 43.598 1.00 60.94 103 GLY A O 1
ATOM 850 N N . PHE A 1 104 ? -40.245 14.887 42.544 1.00 64.75 104 PHE A N 1
ATOM 851 C CA . PHE A 1 104 ? -40.173 13.417 42.533 1.00 64.75 104 PHE A CA 1
ATOM 852 C C . PHE A 1 104 ? -39.069 12.918 41.587 1.00 64.75 104 PHE A C 1
ATOM 854 O O . PHE A 1 104 ? -38.332 11.982 41.912 1.00 64.75 104 PHE A O 1
ATOM 861 N N . LEU A 1 105 ? -38.895 13.599 40.450 1.00 67.12 105 LEU A N 1
ATOM 862 C CA . LEU A 1 105 ? -37.842 13.330 39.466 1.00 67.12 105 LEU A CA 1
ATOM 863 C C . LEU A 1 105 ? -36.434 13.621 40.011 1.00 67.12 105 LEU A C 1
ATOM 865 O O . LEU A 1 105 ? -35.495 12.912 39.651 1.00 67.12 105 LEU A O 1
ATOM 869 N N . LEU A 1 106 ? -36.274 14.602 40.907 1.00 79.81 106 LEU A N 1
ATOM 870 C CA . LEU A 1 106 ? -34.978 14.979 41.478 1.00 79.81 106 LEU A CA 1
ATOM 871 C C . LEU A 1 106 ? -34.328 13.828 42.256 1.00 79.81 106 LEU A C 1
ATOM 873 O O . LEU A 1 106 ? -33.168 13.506 42.013 1.00 79.81 106 LEU A O 1
ATOM 877 N N . SER A 1 107 ? -35.073 13.163 43.143 1.00 78.62 107 SER A N 1
ATOM 878 C CA . SER A 1 107 ? -34.545 12.034 43.926 1.00 78.62 107 SER A CA 1
ATOM 879 C C . SER A 1 107 ? -34.059 10.882 43.029 1.00 78.62 107 SER A C 1
ATOM 881 O O . SER A 1 107 ? -32.984 10.316 43.249 1.00 78.62 107 SER A O 1
ATOM 883 N N . LYS A 1 108 ? -34.812 10.583 41.962 1.00 81.25 108 LYS A N 1
ATOM 884 C CA . LYS A 1 108 ? -34.463 9.589 40.939 1.00 81.25 108 LYS A CA 1
ATOM 885 C C . LYS A 1 108 ? -33.225 10.012 40.145 1.00 81.25 108 LYS A C 1
ATOM 887 O O . LYS A 1 108 ? -32.331 9.192 39.940 1.00 81.25 108 LYS A O 1
ATOM 892 N N . ASN A 1 109 ? -33.141 11.280 39.746 1.00 82.88 109 ASN A N 1
ATOM 893 C CA . ASN A 1 109 ? -32.008 11.823 38.995 1.00 82.88 109 ASN A CA 1
ATOM 894 C C . ASN A 1 109 ? -30.725 11.865 39.834 1.00 82.88 109 ASN A C 1
ATOM 896 O O . ASN A 1 109 ? -29.663 11.550 39.312 1.00 82.88 109 ASN A O 1
ATOM 900 N N . ILE A 1 110 ? -30.811 12.162 41.135 1.00 85.31 110 ILE A N 1
ATOM 901 C CA . ILE A 1 110 ? -29.671 12.094 42.064 1.00 85.31 110 ILE A CA 1
ATOM 902 C C . ILE A 1 110 ? -29.179 10.650 42.210 1.00 85.31 110 ILE A C 1
ATOM 904 O O . ILE A 1 110 ? -27.975 10.400 42.127 1.00 85.31 110 ILE A O 1
ATOM 908 N N . LYS A 1 111 ? -30.085 9.677 42.399 1.00 85.75 111 LYS A N 1
ATOM 909 C CA . LYS A 1 111 ? -29.708 8.250 42.442 1.00 85.75 111 LYS A CA 1
ATOM 910 C C . LYS A 1 111 ? -29.024 7.818 41.142 1.00 85.75 111 LYS A C 1
ATOM 912 O O . LYS A 1 111 ? -27.996 7.147 41.193 1.00 85.75 111 LYS A O 1
ATOM 917 N N . LYS A 1 112 ? -29.560 8.247 39.994 1.00 84.62 112 LYS A N 1
ATOM 918 C CA . LYS A 1 112 ? -28.964 7.999 38.677 1.00 84.62 112 LYS A CA 1
ATOM 919 C C . LYS A 1 112 ? -27.568 8.624 38.560 1.00 84.62 112 LYS A C 1
ATOM 921 O O . LYS A 1 112 ? -26.631 7.897 38.272 1.00 84.62 112 LYS A O 1
ATOM 926 N N . ALA A 1 113 ? -27.405 9.908 38.879 1.00 86.38 113 ALA A N 1
ATOM 927 C CA . ALA A 1 113 ? -26.122 10.612 38.804 1.00 86.38 113 ALA A CA 1
ATOM 928 C C . ALA A 1 113 ? -25.022 9.947 39.653 1.00 86.38 113 ALA A C 1
ATOM 930 O O . ALA A 1 113 ? -23.889 9.829 39.200 1.00 86.38 113 ALA A O 1
ATOM 931 N N . ASN A 1 114 ? -25.356 9.454 40.854 1.00 86.94 114 ASN A N 1
ATOM 932 C CA . ASN A 1 114 ? -24.407 8.702 41.685 1.00 86.94 114 ASN A CA 1
ATOM 933 C C . ASN A 1 114 ? -23.992 7.367 41.041 1.00 86.94 114 ASN A C 1
ATOM 935 O O . ASN A 1 114 ? -22.810 7.026 41.044 1.00 86.94 114 ASN A O 1
ATOM 939 N N . LYS A 1 115 ? -24.950 6.617 40.480 1.00 85.38 115 LYS A N 1
ATOM 940 C CA . LYS A 1 115 ? -24.682 5.338 39.801 1.00 85.38 115 LYS A CA 1
ATOM 941 C C . LYS A 1 115 ? -23.861 5.531 38.520 1.00 85.38 115 LYS A C 1
ATOM 943 O O . LYS A 1 115 ? -22.934 4.762 38.257 1.00 85.38 115 LYS A O 1
ATOM 948 N N . ASP A 1 116 ? -24.204 6.557 37.749 1.00 82.44 116 ASP A N 1
ATOM 949 C CA . ASP A 1 116 ? -23.520 6.939 36.517 1.00 82.44 116 ASP A CA 1
ATOM 950 C C . ASP A 1 116 ? -22.080 7.364 36.836 1.00 82.44 116 ASP A C 1
ATOM 952 O O . ASP A 1 116 ? -21.150 6.807 36.262 1.00 82.44 116 ASP A O 1
ATOM 956 N N . TYR A 1 117 ? -21.873 8.223 37.845 1.00 87.56 117 TYR A N 1
ATOM 957 C CA . TYR A 1 117 ? -20.540 8.616 38.320 1.00 87.56 117 TYR A CA 1
ATOM 958 C C . TYR A 1 117 ? -19.662 7.413 38.681 1.00 87.56 117 TYR A C 1
ATOM 960 O O . TYR A 1 117 ? -18.549 7.289 38.173 1.00 87.56 117 TYR A O 1
ATOM 968 N N . GLN A 1 118 ? -20.165 6.502 39.521 1.00 86.50 118 GLN A N 1
ATOM 969 C CA . GLN A 1 118 ? -19.423 5.293 39.901 1.00 86.50 118 GLN A CA 1
ATOM 970 C C . GLN A 1 118 ? -19.048 4.453 38.677 1.00 86.50 118 GLN A C 1
ATOM 972 O O . GLN A 1 118 ? -17.930 3.954 38.579 1.00 86.50 118 GLN A O 1
ATOM 977 N N . SER A 1 119 ? -19.966 4.336 37.718 1.00 81.69 119 SER A N 1
ATOM 978 C CA . SER A 1 119 ? -19.726 3.565 36.504 1.00 81.69 119 SER A CA 1
ATOM 979 C C . SER A 1 119 ? -18.743 4.246 35.546 1.00 81.69 119 SER A C 1
ATOM 981 O O . SER A 1 119 ? -17.961 3.541 34.912 1.00 81.69 119 SER A O 1
ATOM 983 N N . PHE A 1 120 ? -18.746 5.581 35.437 1.00 84.00 120 PHE A N 1
ATOM 984 C CA . PHE A 1 120 ? -17.734 6.314 34.665 1.00 84.00 120 PHE A CA 1
ATOM 985 C C . PHE A 1 120 ? -16.356 6.124 35.276 1.00 84.00 120 PHE A C 1
ATOM 987 O O . PHE A 1 120 ? -15.426 5.799 34.551 1.00 84.00 120 PHE A O 1
ATOM 994 N N . GLN A 1 121 ? -16.230 6.256 36.600 1.00 85.44 121 GLN A N 1
ATOM 995 C CA . GLN A 1 121 ? -14.962 6.039 37.298 1.00 85.44 121 GLN A CA 1
ATOM 996 C C . GLN A 1 121 ? -14.429 4.618 37.073 1.00 85.44 121 GLN A C 1
ATOM 998 O O . GLN A 1 121 ? -13.240 4.451 36.818 1.00 85.44 121 GLN A O 1
ATOM 1003 N N . GLU A 1 122 ? -15.303 3.606 37.111 1.00 85.69 122 GLU A N 1
ATOM 1004 C CA . GLU A 1 122 ? -14.944 2.212 36.820 1.00 85.69 122 GLU A CA 1
ATOM 1005 C C . GLU A 1 122 ? -14.383 2.061 35.396 1.00 85.69 122 GLU A C 1
ATOM 1007 O O . GLU A 1 122 ? -13.253 1.607 35.235 1.00 85.69 122 GLU A O 1
ATOM 1012 N N . ILE A 1 123 ? -15.129 2.484 34.368 1.00 82.62 123 ILE A N 1
ATOM 1013 C CA . ILE A 1 123 ? -14.725 2.321 32.958 1.00 82.62 123 ILE A CA 1
ATOM 1014 C C . ILE A 1 123 ? -13.505 3.178 32.629 1.00 82.62 123 ILE A C 1
ATOM 1016 O O . ILE A 1 123 ? -12.556 2.696 32.018 1.00 82.62 123 ILE A O 1
ATOM 1020 N N . PHE A 1 124 ? -13.509 4.448 33.029 1.00 84.62 124 PHE A N 1
ATOM 1021 C CA . PHE A 1 124 ? -12.444 5.379 32.668 1.00 84.62 124 PHE A CA 1
ATOM 1022 C C . PHE A 1 124 ? -11.124 4.989 33.330 1.00 84.62 124 PHE A C 1
ATOM 1024 O O . PHE A 1 124 ? -10.070 5.221 32.745 1.00 84.62 124 PHE A O 1
ATOM 1031 N N . LYS A 1 125 ? -11.170 4.358 34.510 1.00 84.75 125 LYS A N 1
ATOM 1032 C CA . LYS A 1 125 ? -9.993 3.748 35.134 1.00 84.75 125 LYS A CA 1
ATOM 1033 C C . LYS A 1 125 ? -9.599 2.438 34.450 1.00 84.75 125 LYS A C 1
ATOM 1035 O O . LYS A 1 125 ? -8.417 2.227 34.215 1.00 84.75 125 LYS A O 1
ATOM 1040 N N . GLN A 1 126 ? -10.565 1.572 34.135 1.00 84.31 126 GLN A N 1
ATOM 1041 C CA . GLN A 1 126 ? -10.308 0.270 33.507 1.00 84.31 126 GLN A CA 1
ATOM 1042 C C . GLN A 1 126 ? -9.609 0.402 32.146 1.00 84.31 126 GLN A C 1
ATOM 1044 O O . GLN A 1 126 ? -8.726 -0.395 31.846 1.00 84.31 126 GLN A O 1
ATOM 1049 N N . PHE A 1 127 ? -9.989 1.399 31.347 1.00 80.94 127 PHE A N 1
ATOM 1050 C CA . PHE A 1 127 ? -9.459 1.621 29.996 1.00 80.94 127 PHE A CA 1
ATOM 1051 C C . PHE A 1 127 ? -8.540 2.853 29.895 1.00 80.94 127 PHE A C 1
ATOM 1053 O O . PHE A 1 127 ? -8.309 3.347 28.799 1.00 80.94 127 PHE A O 1
ATOM 1060 N N . ASP A 1 128 ? -8.055 3.376 31.029 1.00 78.56 128 ASP A N 1
ATOM 1061 C CA . ASP A 1 128 ? -7.136 4.530 31.122 1.00 78.56 128 ASP A CA 1
ATOM 1062 C C . ASP A 1 128 ? -7.571 5.794 30.337 1.00 78.56 128 ASP A C 1
ATOM 1064 O O . ASP A 1 128 ? -6.771 6.603 29.866 1.00 78.56 128 ASP A O 1
ATOM 1068 N N . ILE A 1 129 ? -8.884 6.013 30.222 1.00 76.94 129 ILE A N 1
ATOM 1069 C CA . ILE A 1 129 ? -9.471 7.089 29.404 1.00 76.94 129 ILE A CA 1
ATOM 1070 C C . ILE A 1 129 ? -9.061 8.469 29.938 1.00 76.94 129 ILE A C 1
ATOM 1072 O O . ILE A 1 129 ? -8.855 9.406 29.166 1.00 76.94 129 ILE A O 1
ATOM 1076 N N . PHE A 1 130 ? -8.877 8.603 31.256 1.00 70.00 130 PHE A N 1
ATOM 1077 C CA . PHE A 1 130 ? -8.506 9.865 31.901 1.00 70.00 130 PHE A CA 1
ATOM 1078 C C . PHE A 1 130 ? -7.144 10.428 31.474 1.00 70.00 130 PHE A C 1
ATOM 1080 O O . PHE A 1 130 ? -6.913 11.620 31.683 1.00 70.00 130 PHE A O 1
ATOM 1087 N N . ASN A 1 131 ? -6.245 9.611 30.931 1.00 63.22 131 ASN A N 1
ATOM 1088 C CA . ASN A 1 131 ? -4.897 10.037 30.547 1.00 63.22 131 ASN A CA 1
ATOM 1089 C C . ASN A 1 131 ? -4.714 10.121 29.026 1.00 63.22 131 ASN A C 1
ATOM 1091 O O . ASN A 1 131 ? -3.617 10.388 28.545 1.00 63.22 131 ASN A O 1
ATOM 1095 N N . SER A 1 132 ? -5.798 9.932 28.275 1.00 62.03 132 SER A N 1
ATOM 1096 C CA . SER A 1 132 ? -5.794 9.872 26.818 1.00 62.03 132 SER A CA 1
ATOM 1097 C C . SER A 1 132 ? -6.402 11.131 26.187 1.00 62.03 132 SER A C 1
ATOM 1099 O O . SER A 1 132 ? -7.270 11.786 26.769 1.00 62.03 132 SER A O 1
ATOM 1101 N N . SER A 1 133 ? -6.009 11.438 24.948 1.00 65.25 133 SER A N 1
ATOM 1102 C CA . SER A 1 133 ? -6.659 12.456 24.104 1.00 65.25 133 SER A CA 1
ATOM 1103 C C . SER A 1 133 ? -8.131 12.134 23.789 1.00 65.25 133 SER A C 1
ATOM 1105 O O . SER A 1 133 ? -8.867 13.001 23.322 1.00 65.25 133 SER A O 1
ATOM 1107 N N . LEU A 1 134 ? -8.582 10.913 24.098 1.00 67.00 134 LEU A N 1
ATOM 1108 C CA . LEU A 1 134 ? -9.929 10.403 23.841 1.00 67.00 134 LEU A CA 1
ATOM 1109 C C . LEU A 1 134 ? -11.001 11.131 24.656 1.00 67.00 134 LEU A C 1
ATOM 1111 O O . LEU A 1 134 ? -12.143 11.227 24.213 1.00 67.00 134 LEU A O 1
ATOM 1115 N N . LEU A 1 135 ? -10.647 11.663 25.833 1.00 73.25 135 LEU A N 1
ATOM 1116 C CA . LEU A 1 135 ? -11.584 12.311 26.759 1.00 73.25 135 LEU A CA 1
ATOM 1117 C C . LEU A 1 135 ? -12.354 13.476 26.105 1.00 73.25 135 LEU A C 1
ATOM 1119 O O . LEU A 1 135 ? -13.492 13.746 26.488 1.00 73.25 135 LEU A O 1
ATOM 1123 N N . LEU A 1 136 ? -11.756 14.131 25.103 1.00 71.31 136 LEU A N 1
ATOM 1124 C CA . LEU A 1 136 ? -12.392 15.188 24.317 1.00 71.31 136 LEU A CA 1
ATOM 1125 C C . LEU A 1 136 ? -13.608 14.665 23.530 1.00 71.31 136 LEU A C 1
ATOM 1127 O O . LEU A 1 136 ? -14.686 15.246 23.630 1.00 71.31 136 LEU A O 1
ATOM 1131 N N . GLY A 1 137 ? -13.481 13.525 22.841 1.00 70.19 137 GLY A N 1
ATOM 1132 C CA . GLY A 1 137 ? -14.580 12.934 22.062 1.00 70.19 137 GLY A CA 1
ATOM 1133 C C . GLY A 1 137 ? -15.762 12.492 22.935 1.00 70.19 137 GLY A C 1
ATOM 1134 O O . GLY A 1 137 ? -16.926 12.693 22.585 1.00 70.19 137 GLY A O 1
ATOM 1135 N N . PHE A 1 138 ? -15.484 11.989 24.146 1.00 74.94 138 PHE A N 1
ATOM 1136 C CA . PHE A 1 138 ? -16.529 11.701 25.143 1.00 74.94 138 PHE A CA 1
ATOM 1137 C C . PHE A 1 138 ? -17.303 12.952 25.573 1.00 74.94 138 PHE A C 1
ATOM 1139 O O . PHE A 1 138 ? -18.468 12.843 25.956 1.00 74.94 138 PHE A O 1
ATOM 1146 N N . ILE A 1 139 ? -16.669 14.125 25.544 1.00 74.50 139 ILE A N 1
ATOM 1147 C CA . ILE A 1 139 ? -17.276 15.394 25.956 1.00 74.50 139 ILE A CA 1
ATOM 1148 C C . ILE A 1 139 ? -18.105 15.998 24.838 1.00 74.50 139 ILE A C 1
ATOM 1150 O O . ILE A 1 139 ? -19.258 16.356 25.077 1.00 74.50 139 ILE A O 1
ATOM 1154 N N . GLU A 1 140 ? -17.554 16.053 23.626 1.00 75.62 140 GLU A N 1
ATOM 1155 C CA . GLU A 1 140 ? -18.272 16.517 22.434 1.00 75.62 140 GLU A CA 1
ATOM 1156 C C . GLU A 1 140 ? -19.590 15.757 22.258 1.00 75.62 140 GLU A C 1
ATOM 1158 O O . GLU A 1 140 ? -20.630 16.351 21.980 1.00 75.62 140 GLU A O 1
ATOM 1163 N N . ASN A 1 141 ? -19.574 14.455 22.552 1.00 76.19 141 ASN A N 1
ATOM 1164 C CA . ASN A 1 141 ? -20.732 13.578 22.442 1.00 76.19 141 ASN A CA 1
ATOM 1165 C C . ASN A 1 141 ? -21.328 13.161 23.795 1.00 76.19 141 ASN A C 1
ATOM 1167 O O . ASN A 1 141 ? -22.021 12.141 23.882 1.00 76.19 141 ASN A O 1
ATOM 1171 N N . LYS A 1 142 ? -21.120 13.950 24.863 1.00 78.88 142 LYS A N 1
ATOM 1172 C CA . LYS A 1 142 ? -21.536 13.607 26.239 1.00 78.88 142 LYS A CA 1
ATOM 1173 C C . LYS A 1 142 ? -23.003 13.188 26.319 1.00 78.88 142 LYS A C 1
ATOM 1175 O O . LYS A 1 142 ? -23.323 12.208 26.983 1.00 78.88 142 LYS A O 1
ATOM 1180 N N . ALA A 1 143 ? -23.910 13.885 25.634 1.00 80.00 143 ALA A N 1
ATOM 1181 C CA . ALA A 1 143 ? -25.337 13.560 25.669 1.00 80.00 143 ALA A CA 1
ATOM 1182 C C . ALA A 1 143 ? -25.653 12.168 25.083 1.00 80.00 143 ALA A C 1
ATOM 1184 O O . ALA A 1 143 ? -26.384 11.397 25.711 1.00 80.00 143 ALA A O 1
ATOM 1185 N N . LEU A 1 144 ? -25.082 11.837 23.918 1.00 81.75 144 LEU A N 1
ATOM 1186 C CA . LEU A 1 144 ? -25.220 10.528 23.265 1.00 81.75 144 LEU A CA 1
ATOM 1187 C C . LEU A 1 144 ? -24.550 9.429 24.093 1.00 81.75 144 LEU A C 1
ATOM 1189 O O . LEU A 1 144 ? -25.166 8.402 24.372 1.00 81.75 144 LEU A O 1
ATOM 1193 N N . PHE A 1 145 ? -23.335 9.687 24.579 1.00 83.38 145 PHE A N 1
ATOM 1194 C CA . PHE A 1 145 ? -22.616 8.779 25.465 1.00 83.38 145 PHE A CA 1
ATOM 1195 C C . PHE A 1 145 ? -23.429 8.442 26.719 1.00 83.38 145 PHE A C 1
ATOM 1197 O O . PHE A 1 145 ? -23.607 7.272 27.040 1.00 83.38 145 PHE A O 1
ATOM 1204 N N . LEU A 1 146 ? -23.977 9.448 27.409 1.00 80.00 146 LEU A N 1
ATOM 1205 C CA . LEU A 1 146 ? -24.809 9.254 28.601 1.00 80.00 146 LEU A CA 1
ATOM 1206 C C . LEU A 1 146 ? -26.101 8.485 28.301 1.00 80.00 146 LEU A C 1
ATOM 1208 O O . LEU A 1 146 ? -26.594 7.752 29.164 1.00 80.00 146 LEU A O 1
ATOM 1212 N N . LYS A 1 147 ? -26.669 8.665 27.105 1.00 83.25 147 LYS A N 1
ATOM 1213 C CA . LYS A 1 147 ? -27.871 7.954 26.662 1.00 83.25 147 LYS A CA 1
ATOM 1214 C C . LYS A 1 147 ? -27.585 6.463 26.468 1.00 83.25 147 LYS A C 1
ATOM 1216 O O . LYS A 1 147 ? -28.319 5.638 27.007 1.00 83.25 147 LYS A O 1
ATOM 1221 N N . GLU A 1 148 ? -26.503 6.133 25.768 1.00 86.31 148 GLU A N 1
ATOM 1222 C CA . GLU A 1 148 ? -26.150 4.754 25.400 1.00 86.31 148 GLU A CA 1
ATOM 1223 C C . GLU A 1 148 ? -25.176 4.089 26.392 1.00 86.31 148 GLU A C 1
ATOM 1225 O O . GLU A 1 148 ? -24.756 2.947 26.207 1.00 86.31 148 GLU A O 1
ATOM 1230 N N . PHE A 1 149 ? -24.840 4.762 27.496 1.00 83.62 149 PHE A N 1
ATOM 1231 C CA . PHE A 1 149 ? -23.767 4.365 28.407 1.00 83.62 149 PHE A CA 1
ATOM 1232 C C . PHE A 1 149 ? -23.842 2.910 28.883 1.00 83.62 149 PHE A C 1
ATOM 1234 O O . PHE A 1 149 ? -22.833 2.209 28.912 1.00 83.62 149 PHE A O 1
ATOM 1241 N N . SER A 1 150 ? -25.033 2.430 29.256 1.00 85.12 150 SER A N 1
ATOM 1242 C CA . SER A 1 150 ? -25.185 1.050 29.735 1.00 85.12 150 SER A CA 1
ATOM 1243 C C . SER A 1 150 ? -24.873 0.018 28.647 1.00 85.12 150 SER A C 1
ATOM 1245 O O . SER A 1 150 ? -24.349 -1.051 28.964 1.00 85.12 150 SER A O 1
ATOM 1247 N N . ARG A 1 151 ? -25.198 0.329 27.388 1.00 92.88 151 ARG A N 1
ATOM 1248 C CA . ARG A 1 151 ? -24.923 -0.514 26.219 1.00 92.88 151 ARG A CA 1
ATOM 1249 C C . ARG A 1 151 ? -23.441 -0.457 25.864 1.00 92.88 151 ARG A C 1
ATOM 1251 O O . ARG A 1 151 ? -22.798 -1.497 25.788 1.00 92.88 151 ARG A O 1
ATOM 1258 N N . ILE A 1 152 ? -22.857 0.743 25.836 1.00 89.81 152 ILE A N 1
ATOM 1259 C CA . ILE A 1 152 ? -21.410 0.948 25.652 1.00 89.81 152 ILE A CA 1
ATOM 1260 C C . ILE A 1 152 ? -20.613 0.184 26.715 1.00 89.81 152 ILE A C 1
ATOM 1262 O O . ILE A 1 152 ? -19.694 -0.558 26.385 1.00 89.81 152 ILE A O 1
ATOM 1266 N N . LYS A 1 153 ? -20.997 0.282 27.995 1.00 87.12 153 LYS A N 1
ATOM 1267 C CA . LYS A 1 153 ? -20.365 -0.472 29.091 1.00 87.12 153 LYS A CA 1
ATOM 1268 C C . LYS A 1 153 ? -20.400 -1.976 28.836 1.00 87.12 153 LYS A C 1
ATOM 1270 O O . LYS A 1 153 ? -19.400 -2.654 29.062 1.00 87.12 153 LYS A O 1
ATOM 1275 N N . LYS A 1 154 ? -21.543 -2.506 28.391 1.00 92.00 154 LYS A N 1
ATOM 1276 C CA . LYS A 1 154 ? -21.696 -3.930 28.069 1.00 92.00 154 LYS A CA 1
ATOM 1277 C C . LYS A 1 154 ? -20.798 -4.325 26.895 1.00 92.00 154 LYS A C 1
ATOM 1279 O O . LYS A 1 154 ? -20.104 -5.334 26.996 1.00 92.00 154 LYS A O 1
ATOM 1284 N N . LEU A 1 155 ? -20.777 -3.528 25.830 1.00 94.81 155 LEU A N 1
ATOM 1285 C CA . LEU A 1 155 ? -19.942 -3.748 24.651 1.00 94.81 155 LEU A CA 1
ATOM 1286 C C . LEU A 1 155 ? -18.450 -3.774 25.020 1.00 94.81 155 LEU A C 1
ATOM 1288 O O . LEU A 1 155 ? -17.771 -4.763 24.752 1.00 94.81 155 LEU A O 1
ATOM 1292 N N . LEU A 1 156 ? -17.958 -2.751 25.726 1.00 92.31 156 LEU A N 1
ATOM 1293 C CA . LEU A 1 156 ? -16.559 -2.671 26.165 1.00 92.31 156 LEU A CA 1
ATOM 1294 C C . LEU A 1 156 ? -16.170 -3.851 27.067 1.00 92.31 156 LEU A C 1
ATOM 1296 O O . LEU A 1 156 ? -15.100 -4.425 26.896 1.00 92.31 156 LEU A O 1
ATOM 1300 N N . LYS A 1 157 ? -17.050 -4.271 27.988 1.00 90.94 157 LYS A N 1
ATOM 1301 C CA . LYS A 1 157 ? -16.816 -5.470 28.814 1.00 90.94 157 LYS A CA 1
ATOM 1302 C C . LYS A 1 157 ? -16.803 -6.761 27.994 1.00 90.94 157 LYS A C 1
ATOM 1304 O O . LYS A 1 157 ? -16.023 -7.657 28.297 1.00 90.94 157 LYS A O 1
ATOM 1309 N N . THR A 1 158 ? -17.629 -6.856 26.954 1.00 95.06 158 THR A N 1
ATOM 1310 C CA . THR A 1 158 ? -17.689 -8.029 26.062 1.00 95.06 158 THR A CA 1
ATOM 1311 C C . THR A 1 158 ? -16.388 -8.218 25.279 1.00 95.06 158 THR A C 1
ATOM 1313 O O . THR A 1 158 ? -16.004 -9.351 24.987 1.00 95.06 158 THR A O 1
ATOM 1316 N N . HIS A 1 159 ? -15.689 -7.125 24.971 1.00 95.44 159 HIS A N 1
ATOM 1317 C CA . HIS A 1 159 ? -14.424 -7.131 24.233 1.00 95.44 159 HIS A CA 1
ATOM 1318 C C . HIS A 1 159 ? -13.212 -6.738 25.088 1.00 95.44 159 HIS A C 1
ATOM 1320 O O . HIS A 1 159 ? -12.174 -6.384 24.538 1.00 95.44 159 HIS A O 1
ATOM 1326 N N . GLN A 1 160 ? -13.315 -6.806 26.420 1.00 91.62 160 GLN A N 1
ATOM 1327 C CA . GLN A 1 160 ? -12.241 -6.381 27.331 1.00 91.62 160 GLN A CA 1
ATOM 1328 C C . GLN A 1 160 ? -10.919 -7.145 27.129 1.00 91.62 160 GLN A C 1
ATOM 1330 O O . GLN A 1 160 ? -9.853 -6.644 27.467 1.00 91.62 160 GLN A O 1
ATOM 1335 N N . ASP A 1 161 ? -11.004 -8.359 26.588 1.00 93.88 161 ASP A N 1
ATOM 1336 C CA . ASP A 1 161 ? -9.906 -9.270 26.265 1.00 93.88 161 ASP A CA 1
ATOM 1337 C C . ASP A 1 161 ? -9.325 -9.054 24.859 1.00 93.88 161 ASP A C 1
ATOM 1339 O O . ASP A 1 161 ? -8.323 -9.671 24.507 1.00 93.88 161 ASP A O 1
ATOM 1343 N N . TYR A 1 162 ? -9.925 -8.177 24.050 1.00 96.44 162 TYR A N 1
ATOM 1344 C CA . TYR A 1 162 ? -9.541 -7.962 22.661 1.00 96.44 162 TYR A CA 1
ATOM 1345 C C . TYR A 1 162 ? -9.101 -6.512 22.435 1.00 96.44 162 TYR A C 1
ATOM 1347 O O . TYR A 1 162 ? -9.851 -5.658 21.967 1.00 96.44 162 TYR A O 1
ATOM 1355 N N . LYS A 1 163 ? -7.840 -6.230 22.772 1.00 93.50 163 LYS A N 1
ATOM 1356 C CA . LYS A 1 163 ? -7.275 -4.873 22.744 1.00 93.50 163 LYS A CA 1
ATOM 1357 C C . LYS A 1 163 ? -7.448 -4.162 21.394 1.00 93.50 163 LYS A C 1
ATOM 1359 O O . LYS A 1 163 ? -7.835 -3.002 21.373 1.00 93.50 163 LYS A O 1
ATOM 1364 N N . ALA A 1 164 ? -7.247 -4.862 20.277 1.00 95.88 164 ALA A N 1
ATOM 1365 C CA . ALA A 1 164 ? -7.304 -4.255 18.946 1.00 95.88 164 ALA A CA 1
ATOM 1366 C C . ALA A 1 164 ? -8.671 -3.626 18.606 1.00 95.88 164 ALA A C 1
ATOM 1368 O O . ALA A 1 164 ? -8.721 -2.559 17.994 1.00 95.88 164 ALA A O 1
ATOM 1369 N N . ILE A 1 165 ? -9.788 -4.251 19.008 1.00 96.94 165 ILE A N 1
ATOM 1370 C CA . ILE A 1 165 ? -11.117 -3.660 18.785 1.00 96.94 165 ILE A CA 1
ATOM 1371 C C . ILE A 1 165 ? -11.392 -2.511 19.755 1.00 96.94 165 ILE A C 1
ATOM 1373 O O . ILE A 1 165 ? -12.014 -1.533 19.355 1.00 96.94 165 ILE A O 1
ATOM 1377 N N . LEU A 1 166 ? -10.900 -2.587 20.996 1.00 93.31 166 LEU A N 1
ATOM 1378 C CA . LEU A 1 166 ? -11.020 -1.489 21.958 1.00 93.31 166 LEU A CA 1
ATOM 1379 C C . LEU A 1 166 ? -10.283 -0.246 21.457 1.00 93.31 166 LEU A C 1
ATOM 1381 O O . LEU A 1 166 ? -10.877 0.827 21.406 1.00 93.31 166 LEU A O 1
ATOM 1385 N N . ASP A 1 167 ? -9.036 -0.408 21.011 1.00 90.88 167 ASP A N 1
ATOM 1386 C CA . ASP A 1 167 ? -8.239 0.673 20.428 1.00 90.88 167 ASP A CA 1
ATOM 1387 C C . ASP A 1 167 ? -8.962 1.277 19.210 1.00 90.88 167 ASP A C 1
ATOM 1389 O O . ASP A 1 167 ? -9.045 2.498 19.078 1.00 90.88 167 ASP A O 1
ATOM 1393 N N . ASN A 1 168 ? -9.568 0.444 18.352 1.00 94.19 168 ASN A N 1
ATOM 1394 C CA . ASN A 1 168 ? -10.346 0.914 17.202 1.00 94.19 168 ASN A CA 1
ATOM 1395 C C . ASN A 1 168 ? -11.618 1.690 17.616 1.00 94.19 168 ASN A C 1
ATOM 1397 O O . ASN A 1 168 ? -11.890 2.755 17.061 1.00 94.19 168 ASN A O 1
ATOM 1401 N N . ILE A 1 169 ? -12.372 1.201 18.611 1.00 92.62 169 ILE A N 1
ATOM 1402 C CA . ILE A 1 169 ? -13.558 1.887 19.158 1.00 92.62 169 ILE A CA 1
ATOM 1403 C C . ILE A 1 169 ? -13.173 3.256 19.709 1.00 92.62 169 ILE A C 1
ATOM 1405 O O . ILE A 1 169 ? -13.842 4.246 19.422 1.00 92.62 169 ILE A O 1
ATOM 1409 N N . PHE A 1 170 ? -12.111 3.319 20.509 1.00 87.25 170 PHE A N 1
ATOM 1410 C CA . PHE A 1 170 ? -11.709 4.553 21.164 1.00 87.25 170 PHE A CA 1
ATOM 1411 C C . PHE A 1 170 ? -11.157 5.573 20.167 1.00 87.25 170 PHE A C 1
ATOM 1413 O O . PHE A 1 170 ? -11.594 6.723 20.176 1.00 87.25 170 PHE A O 1
ATOM 1420 N N . ASN A 1 171 ? -10.282 5.159 19.248 1.00 87.50 171 ASN A N 1
ATOM 1421 C CA . ASN A 1 171 ? -9.729 6.060 18.233 1.00 87.50 171 ASN A CA 1
ATOM 1422 C C . ASN A 1 171 ? -10.800 6.637 17.291 1.00 87.50 171 ASN A C 1
ATOM 1424 O O . ASN A 1 171 ? -10.594 7.705 16.722 1.00 87.50 171 ASN A O 1
ATOM 1428 N N . ASN A 1 172 ? -11.949 5.966 17.162 1.00 89.81 172 ASN A N 1
ATOM 1429 C CA . ASN A 1 172 ? -13.068 6.377 16.312 1.00 89.81 172 ASN A CA 1
ATOM 1430 C C . ASN A 1 172 ? -14.349 6.663 17.116 1.00 89.81 172 ASN A C 1
ATOM 1432 O O . ASN A 1 172 ? -15.458 6.492 16.609 1.00 89.81 172 ASN A O 1
ATOM 1436 N N . PHE A 1 173 ? -14.222 7.082 18.379 1.00 86.75 173 PHE A N 1
ATOM 1437 C CA . PHE A 1 173 ? -15.344 7.095 19.322 1.00 86.75 173 PHE A CA 1
ATOM 1438 C C . PHE A 1 173 ? -16.528 7.973 18.893 1.00 86.75 173 PHE A C 1
ATOM 1440 O O . PHE A 1 173 ? -17.677 7.562 19.048 1.00 86.75 173 PHE A O 1
ATOM 1447 N N . ASN A 1 174 ? -16.265 9.144 18.302 1.00 86.31 174 ASN A N 1
ATOM 1448 C CA . ASN A 1 174 ? -17.320 10.024 17.785 1.00 86.31 174 ASN A CA 1
ATOM 1449 C C . ASN A 1 174 ? -18.162 9.299 16.719 1.00 86.31 174 ASN A C 1
ATOM 1451 O O . ASN A 1 174 ? -19.382 9.207 16.848 1.00 86.31 174 ASN A O 1
ATOM 1455 N N . TYR A 1 175 ? -17.499 8.671 15.744 1.00 90.31 175 TYR A N 1
ATOM 1456 C CA . TYR A 1 175 ? -18.160 7.877 14.709 1.00 90.31 175 TYR A CA 1
ATOM 1457 C C . TYR A 1 175 ? -18.925 6.678 15.292 1.00 90.31 175 TYR A C 1
ATOM 1459 O O . TYR A 1 175 ? -20.033 6.366 14.844 1.00 90.31 175 TYR A O 1
ATOM 1467 N N . VAL A 1 176 ? -18.364 6.027 16.320 1.00 92.00 176 VAL A N 1
ATOM 1468 C CA . VAL A 1 176 ? -19.024 4.919 17.026 1.00 92.00 176 VAL A CA 1
ATOM 1469 C C . VAL A 1 176 ? -20.334 5.365 17.663 1.00 92.00 176 VAL A C 1
ATOM 1471 O O . VAL A 1 176 ? -21.322 4.645 17.562 1.00 92.00 176 VAL A O 1
ATOM 1474 N N . LEU A 1 177 ? -20.369 6.533 18.305 1.00 89.06 177 LEU A N 1
ATOM 1475 C CA . LEU A 1 177 ? -21.581 7.040 18.950 1.00 89.06 177 LEU A CA 1
ATOM 1476 C C . LEU A 1 177 ? -22.660 7.442 17.945 1.00 89.06 177 LEU A C 1
ATOM 1478 O O . LEU A 1 177 ? -23.835 7.156 18.174 1.00 89.06 177 LEU A O 1
ATOM 1482 N N . GLU A 1 178 ? -22.271 8.063 16.834 1.00 89.12 178 GLU A N 1
ATOM 1483 C CA . GLU A 1 178 ? -23.192 8.448 15.758 1.00 89.12 178 GLU A CA 1
ATOM 1484 C C . GLU A 1 178 ? -23.841 7.229 15.081 1.00 89.12 178 GLU A C 1
ATOM 1486 O O . GLU A 1 178 ? -24.989 7.304 14.647 1.00 89.12 178 GLU A O 1
ATOM 1491 N N . ASN A 1 179 ? -23.142 6.088 15.047 1.00 92.25 179 ASN A N 1
ATOM 1492 C CA . ASN A 1 179 ? -23.570 4.859 14.366 1.00 92.25 179 ASN A CA 1
ATOM 1493 C C . ASN A 1 179 ? -23.744 3.671 15.331 1.00 92.25 179 ASN A C 1
ATOM 1495 O O . ASN A 1 179 ? -23.604 2.507 14.940 1.00 92.25 179 ASN A O 1
ATOM 1499 N N . PHE A 1 180 ? -24.034 3.955 16.605 1.00 93.62 180 PHE A N 1
ATOM 1500 C CA . PHE A 1 180 ? -23.889 2.981 17.689 1.00 93.62 180 PHE A CA 1
ATOM 1501 C C . PHE A 1 180 ? -24.760 1.733 17.527 1.00 93.62 180 PHE A C 1
ATOM 1503 O O . PHE A 1 180 ? -24.273 0.631 17.754 1.00 93.62 180 PHE A O 1
ATOM 1510 N N . ASP A 1 181 ? -26.015 1.875 17.094 1.00 94.69 181 ASP A N 1
ATOM 1511 C CA . ASP A 1 181 ? -26.921 0.730 16.926 1.00 94.69 181 ASP A CA 1
ATOM 1512 C C . ASP A 1 181 ? -26.390 -0.281 15.897 1.00 94.69 181 ASP A C 1
ATOM 1514 O O . ASP A 1 181 ? -26.428 -1.490 16.129 1.00 94.69 181 ASP A O 1
ATOM 1518 N N . LEU A 1 182 ? -25.843 0.214 14.783 1.00 95.25 182 LEU A N 1
ATOM 1519 C CA . LEU A 1 182 ? -25.263 -0.614 13.727 1.00 95.25 182 LEU A CA 1
ATOM 1520 C C . LEU A 1 182 ? -23.977 -1.297 14.202 1.00 95.25 182 LEU A C 1
ATOM 1522 O O . LEU A 1 182 ? -23.787 -2.493 13.970 1.00 95.25 182 LEU A O 1
ATOM 1526 N N . ILE A 1 183 ? -23.104 -0.543 14.873 1.00 97.25 183 ILE A N 1
ATOM 1527 C CA . ILE A 1 183 ? -21.805 -1.035 15.343 1.00 97.25 183 ILE A CA 1
ATOM 1528 C C . ILE A 1 183 ? -21.989 -2.034 16.486 1.00 97.25 183 ILE A C 1
ATOM 1530 O O . ILE A 1 183 ? -21.377 -3.097 16.463 1.00 97.25 183 ILE A O 1
ATOM 1534 N N . GLU A 1 184 ? -22.859 -1.757 17.458 1.00 97.81 184 GLU A N 1
ATOM 1535 C CA . GLU A 1 184 ? -23.143 -2.690 18.551 1.00 97.81 184 GLU A CA 1
ATOM 1536 C C . GLU A 1 184 ? -23.708 -4.009 18.010 1.00 97.81 184 GLU A C 1
ATOM 1538 O O . GLU A 1 184 ? -23.219 -5.077 18.383 1.00 97.81 184 GLU A O 1
ATOM 1543 N N . ALA A 1 185 ? -24.686 -3.951 17.098 1.00 97.50 185 ALA A N 1
ATOM 1544 C CA . ALA A 1 185 ? -25.263 -5.149 16.490 1.00 97.50 185 ALA A CA 1
ATOM 1545 C C . ALA A 1 185 ? -24.206 -5.992 15.760 1.00 97.50 185 ALA A C 1
ATOM 1547 O O . ALA A 1 185 ? -24.224 -7.220 15.840 1.00 97.50 185 ALA A O 1
ATOM 1548 N N . TRP A 1 186 ? -23.265 -5.339 15.074 1.00 98.00 186 TRP A N 1
ATOM 1549 C CA . TRP A 1 186 ? -22.161 -6.011 14.401 1.00 98.00 186 TRP A CA 1
ATOM 1550 C C . TRP A 1 186 ? -21.161 -6.633 15.382 1.00 98.00 186 TRP A C 1
ATOM 1552 O O . TRP A 1 186 ? -20.876 -7.827 15.289 1.00 98.00 186 TRP A O 1
ATOM 1562 N N . LEU A 1 187 ? -20.647 -5.860 16.337 1.00 98.38 187 LEU A N 1
ATOM 1563 C CA . LEU A 1 187 ? -19.594 -6.307 17.252 1.00 98.38 187 LEU A CA 1
ATOM 1564 C C . LEU A 1 187 ? -20.067 -7.404 18.219 1.00 98.38 187 LEU A C 1
ATOM 1566 O O . LEU A 1 187 ? -19.267 -8.240 18.639 1.00 98.38 187 LEU A O 1
ATOM 1570 N N . LEU A 1 188 ? -21.367 -7.454 18.524 1.00 97.81 188 LEU A N 1
ATOM 1571 C CA . LEU A 1 188 ? -21.977 -8.524 19.318 1.00 97.81 188 LEU A CA 1
ATOM 1572 C C . LEU A 1 188 ? -22.394 -9.756 18.494 1.00 97.81 188 LEU A C 1
ATOM 1574 O O . LEU A 1 188 ? -22.920 -10.708 19.070 1.00 97.81 188 LEU A O 1
ATOM 1578 N N . SER A 1 189 ? -22.194 -9.754 17.173 1.00 98.19 189 SER A N 1
ATOM 1579 C CA . SER A 1 189 ? -22.596 -10.865 16.304 1.00 98.19 189 SER A CA 1
ATOM 1580 C C . SER A 1 189 ? -21.620 -12.047 16.341 1.00 98.19 189 SER A C 1
ATOM 1582 O O . SER A 1 189 ? -20.411 -11.885 16.535 1.00 98.19 189 SER A O 1
ATOM 1584 N N . ASP A 1 190 ? -22.139 -13.247 16.062 1.00 97.50 190 ASP A N 1
ATOM 1585 C CA . ASP A 1 190 ? -21.317 -14.454 15.914 1.00 97.50 190 ASP A CA 1
ATOM 1586 C C . ASP A 1 190 ? -20.346 -14.352 14.728 1.00 97.50 190 ASP A C 1
ATOM 1588 O O . ASP A 1 190 ? -19.219 -14.837 14.816 1.00 97.50 190 ASP A O 1
ATOM 1592 N N . ASP A 1 191 ? -20.738 -13.671 13.643 1.00 96.25 191 ASP A N 1
ATOM 1593 C CA . ASP A 1 191 ? -19.868 -13.472 12.475 1.00 96.25 191 ASP A CA 1
ATOM 1594 C C . ASP A 1 191 ? -18.647 -12.608 12.830 1.00 96.25 191 ASP A C 1
ATOM 1596 O O . ASP A 1 191 ? -17.522 -12.970 12.481 1.00 96.25 191 ASP A O 1
ATOM 1600 N N . PHE A 1 192 ? -18.818 -11.524 13.602 1.00 97.81 192 PHE A N 1
ATOM 1601 C CA . PHE A 1 192 ? -17.679 -10.747 14.110 1.00 97.81 192 PHE A CA 1
ATOM 1602 C C . PHE A 1 192 ? -16.775 -11.601 15.005 1.00 97.81 192 PHE A C 1
ATOM 1604 O O . PHE A 1 192 ? -15.546 -11.573 14.867 1.00 97.81 192 PHE A O 1
ATOM 1611 N N . LYS A 1 193 ? -17.374 -12.383 15.911 1.00 97.19 193 LYS A N 1
ATOM 1612 C CA . LYS A 1 193 ? -16.632 -13.249 16.829 1.00 97.19 193 LYS A CA 1
ATOM 1613 C C . LYS A 1 193 ? -15.756 -14.252 16.072 1.00 97.19 193 LYS A C 1
ATOM 1615 O O . LYS A 1 193 ? -14.557 -14.304 16.340 1.00 97.19 193 LYS A O 1
ATOM 1620 N N . GLN A 1 194 ? -16.322 -14.979 15.112 1.00 94.81 194 GLN A N 1
ATOM 1621 C CA . GLN A 1 194 ? -15.604 -15.984 14.318 1.00 94.81 194 GLN A CA 1
ATOM 1622 C C . GLN A 1 194 ? -14.537 -15.357 13.415 1.00 94.81 194 GLN A C 1
ATOM 1624 O O . GLN A 1 194 ? -13.424 -15.870 13.290 1.00 94.81 194 GLN A O 1
ATOM 1629 N N . ARG A 1 195 ? -14.861 -14.225 12.779 1.00 92.12 195 ARG A N 1
ATOM 1630 C CA . ARG A 1 195 ? -13.979 -13.573 11.805 1.00 92.12 195 ARG A CA 1
ATOM 1631 C C . ARG A 1 195 ? -12.794 -12.862 12.451 1.00 92.12 195 ARG A C 1
ATOM 1633 O O . ARG A 1 195 ? -11.714 -12.847 11.865 1.00 92.12 195 ARG A O 1
ATOM 1640 N N . TYR A 1 196 ? -13.002 -12.240 13.608 1.00 95.94 196 TYR A N 1
ATOM 1641 C CA . TYR A 1 196 ? -12.025 -11.335 14.210 1.00 95.94 196 TYR A CA 1
ATOM 1642 C C . TYR A 1 196 ? -11.590 -11.769 15.608 1.00 95.94 196 TYR A C 1
ATOM 1644 O O . TYR A 1 196 ? -10.391 -11.905 15.854 1.00 95.94 196 TYR A O 1
ATOM 1652 N N . LYS A 1 197 ? -12.542 -12.009 16.520 1.00 95.31 197 LYS A N 1
ATOM 1653 C CA . LYS A 1 197 ? -12.229 -12.228 17.941 1.00 95.31 197 LYS A CA 1
ATOM 1654 C C . LYS A 1 197 ? -11.510 -13.557 18.191 1.00 95.31 197 LYS A C 1
ATOM 1656 O O . LYS A 1 197 ? -10.477 -13.563 18.849 1.00 95.31 197 LYS A O 1
ATOM 1661 N N . GLU A 1 198 ? -12.021 -14.666 17.658 1.00 94.56 198 GLU A N 1
ATOM 1662 C CA . GLU A 1 198 ? -11.457 -16.012 17.878 1.00 94.56 198 GLU A CA 1
ATOM 1663 C C . GLU A 1 198 ? -10.043 -16.165 17.306 1.00 94.56 198 GLU A C 1
ATOM 1665 O O . GLU A 1 198 ? -9.228 -16.899 17.857 1.00 94.56 198 GLU A O 1
ATOM 1670 N N . GLN A 1 199 ? -9.730 -15.426 16.240 1.00 89.69 199 GLN A N 1
ATOM 1671 C CA . GLN A 1 199 ? -8.405 -15.413 15.613 1.00 89.69 199 GLN A CA 1
ATOM 1672 C C . GLN A 1 199 ? -7.482 -14.322 16.177 1.00 89.69 199 GLN A C 1
ATOM 1674 O O . GLN A 1 199 ? -6.371 -14.160 15.680 1.00 89.69 199 GLN A O 1
ATOM 1679 N N . ASN A 1 200 ? -7.940 -13.546 17.171 1.00 93.62 200 ASN A N 1
ATOM 1680 C CA . ASN A 1 200 ? -7.254 -12.363 17.697 1.00 93.62 200 ASN A CA 1
ATOM 1681 C C . ASN A 1 200 ? -6.709 -11.449 16.579 1.00 93.62 200 ASN A C 1
ATOM 1683 O O . ASN A 1 200 ? -5.549 -11.035 16.584 1.00 93.62 200 ASN A O 1
ATOM 1687 N N . HIS A 1 201 ? -7.542 -11.178 15.572 1.00 94.94 201 HIS A N 1
ATOM 1688 C CA . HIS A 1 201 ? -7.128 -10.472 14.363 1.00 94.94 201 HIS A CA 1
ATOM 1689 C C . HIS A 1 201 ? -6.607 -9.057 14.709 1.00 94.94 201 HIS A C 1
ATOM 1691 O O . HIS A 1 201 ? -7.276 -8.338 15.450 1.00 94.94 201 HIS A O 1
ATOM 1697 N N . PRO A 1 202 ? -5.466 -8.590 14.180 1.00 95.81 202 PRO A N 1
ATOM 1698 C CA . PRO A 1 202 ? -4.864 -7.324 14.623 1.00 95.81 202 PRO A CA 1
ATOM 1699 C C . PRO A 1 202 ? -5.640 -6.071 14.182 1.00 95.81 202 PRO A C 1
ATOM 1701 O O . PRO A 1 202 ? -5.551 -5.029 14.823 1.00 95.81 202 PRO A O 1
ATOM 1704 N N . TYR A 1 203 ? -6.444 -6.179 13.119 1.00 97.06 203 TYR A N 1
ATOM 1705 C CA . TYR A 1 203 ? -7.217 -5.062 12.551 1.00 97.06 203 TYR A CA 1
ATOM 1706 C C . TYR A 1 203 ? -8.713 -5.395 12.414 1.00 97.06 203 TYR A C 1
ATOM 1708 O O . TYR A 1 203 ? -9.190 -5.614 11.299 1.00 97.06 203 TYR A O 1
ATOM 1716 N N . PRO A 1 204 ? -9.464 -5.532 13.522 1.00 97.62 204 PRO A N 1
ATOM 1717 C CA . PRO A 1 204 ? -10.896 -5.807 13.464 1.00 97.62 204 PRO A CA 1
ATOM 1718 C C . PRO A 1 204 ? -11.675 -4.592 12.973 1.00 97.62 204 PRO A C 1
ATOM 1720 O O . PRO A 1 204 ? -11.411 -3.478 13.425 1.00 97.62 204 PRO A O 1
ATOM 1723 N N . SER A 1 205 ? -12.650 -4.804 12.086 1.00 97.69 205 SER A N 1
ATOM 1724 C CA . SER A 1 205 ? -13.469 -3.715 11.544 1.00 97.69 205 SER A CA 1
ATOM 1725 C C . SER A 1 205 ? -14.624 -3.325 12.471 1.00 97.69 205 SER A C 1
ATOM 1727 O O . SER A 1 205 ? -15.282 -4.204 13.033 1.00 97.69 205 SER A O 1
ATOM 1729 N N . LEU A 1 206 ? -14.914 -2.020 12.578 1.00 98.06 206 LEU A N 1
ATOM 1730 C CA . LEU A 1 206 ? -16.096 -1.512 13.299 1.00 98.06 206 LEU A CA 1
ATOM 1731 C C . LEU A 1 206 ? -17.408 -1.705 12.537 1.00 98.06 206 LEU A C 1
ATOM 1733 O O . LEU A 1 206 ? -18.471 -1.630 13.145 1.00 98.06 206 LEU A O 1
ATOM 1737 N N . LEU A 1 207 ? -17.352 -1.940 11.228 1.00 97.38 207 LEU A N 1
ATOM 1738 C CA . LEU A 1 207 ? -18.531 -2.107 10.385 1.00 97.38 207 LEU A CA 1
ATOM 1739 C C . LEU A 1 207 ? -18.551 -3.517 9.800 1.00 97.38 207 LEU A C 1
ATOM 1741 O O . LEU A 1 207 ? -17.499 -4.111 9.575 1.00 97.38 207 LEU A O 1
ATOM 1745 N N . ASN A 1 208 ? -19.746 -4.038 9.522 1.00 97.00 208 ASN A N 1
ATOM 1746 C CA . ASN A 1 208 ? -19.916 -5.357 8.920 1.00 97.00 208 ASN A CA 1
ATOM 1747 C C . ASN A 1 208 ? -19.530 -5.331 7.427 1.00 97.00 208 ASN A C 1
ATOM 1749 O O . ASN A 1 208 ? -20.331 -4.864 6.614 1.00 97.00 208 ASN A O 1
ATOM 1753 N N . PRO A 1 209 ? -18.381 -5.900 7.013 1.00 95.94 209 PRO A N 1
ATOM 1754 C CA . PRO A 1 209 ? -17.926 -5.788 5.630 1.00 95.94 209 PRO A CA 1
ATOM 1755 C C . PRO A 1 209 ? -18.809 -6.561 4.649 1.00 95.94 209 PRO A C 1
ATOM 1757 O O . PRO A 1 209 ? -18.954 -6.171 3.494 1.00 95.94 209 PRO A O 1
ATOM 1760 N N . LYS A 1 210 ? -19.427 -7.661 5.097 1.00 93.81 210 LYS A N 1
ATOM 1761 C CA . LYS A 1 210 ? -20.324 -8.465 4.260 1.00 93.81 210 LYS A CA 1
ATOM 1762 C C . LYS A 1 210 ? -21.560 -7.658 3.877 1.00 93.81 210 LYS A C 1
ATOM 1764 O O . LYS A 1 210 ? -21.954 -7.681 2.718 1.00 93.81 210 LYS A O 1
ATOM 1769 N N . LYS A 1 211 ? -22.126 -6.923 4.837 1.00 94.56 211 LYS A N 1
ATOM 1770 C CA . LYS A 1 211 ? -23.288 -6.062 4.603 1.00 94.56 211 LYS A CA 1
ATOM 1771 C C . LYS A 1 211 ? -22.956 -4.909 3.649 1.00 94.56 211 LYS A C 1
ATOM 1773 O O . LYS A 1 211 ? -23.734 -4.621 2.754 1.00 94.56 211 LYS A O 1
ATOM 1778 N N . LEU A 1 212 ? -21.772 -4.309 3.784 1.00 95.81 212 LEU A N 1
ATOM 1779 C CA . LEU A 1 212 ? -21.358 -3.170 2.954 1.00 95.81 212 LEU A CA 1
ATOM 1780 C C . LEU A 1 212 ? -21.098 -3.513 1.479 1.00 95.81 212 LEU A C 1
ATOM 1782 O O . LEU A 1 212 ? -21.029 -2.596 0.663 1.00 95.81 212 LEU A O 1
ATOM 1786 N N . ASN A 1 213 ? -20.924 -4.794 1.132 1.00 94.00 213 ASN A N 1
ATOM 1787 C CA . ASN A 1 213 ? -20.826 -5.228 -0.267 1.00 94.00 213 ASN A CA 1
ATOM 1788 C C . ASN A 1 213 ? -22.196 -5.273 -0.972 1.00 94.00 213 ASN A C 1
ATOM 1790 O O . ASN A 1 213 ? -22.231 -5.408 -2.193 1.00 94.00 213 ASN A O 1
ATOM 1794 N N . ASP A 1 214 ? -23.314 -5.144 -0.247 1.00 94.00 214 ASP A N 1
ATOM 1795 C CA . ASP A 1 214 ? -24.626 -4.935 -0.859 1.00 94.00 214 ASP A CA 1
ATOM 1796 C C . ASP A 1 214 ? -24.824 -3.445 -1.166 1.00 94.00 214 ASP A C 1
ATOM 1798 O O . ASP A 1 214 ? -25.075 -2.628 -0.282 1.00 94.00 214 ASP A O 1
ATOM 1802 N N . TYR A 1 215 ? -24.712 -3.080 -2.442 1.00 89.62 215 TYR A N 1
ATOM 1803 C CA . TYR A 1 215 ? -24.843 -1.692 -2.895 1.00 89.62 215 TYR A CA 1
ATOM 1804 C C . TYR A 1 215 ? -26.291 -1.172 -2.858 1.00 89.62 215 TYR A C 1
ATOM 1806 O O . TYR A 1 215 ? -26.508 0.012 -3.117 1.00 89.62 215 TYR A O 1
ATOM 1814 N N . ASN A 1 216 ? -27.271 -2.014 -2.504 1.00 91.31 216 ASN A N 1
ATOM 1815 C CA . ASN A 1 216 ? -28.641 -1.578 -2.222 1.00 91.31 216 ASN A CA 1
ATOM 1816 C C . ASN A 1 216 ? -28.824 -1.101 -0.772 1.00 91.31 216 ASN A C 1
ATOM 1818 O O . ASN A 1 216 ? -29.829 -0.461 -0.462 1.00 91.31 216 ASN A O 1
ATOM 1822 N N . GLU A 1 217 ? -27.881 -1.401 0.128 1.00 92.00 217 GLU A N 1
ATOM 1823 C CA . GLU A 1 217 ? -27.934 -0.921 1.508 1.00 92.00 217 GLU A CA 1
ATOM 1824 C C . GLU A 1 217 ? -27.679 0.596 1.567 1.00 92.00 217 GLU A C 1
ATOM 1826 O O . GLU A 1 217 ? -26.801 1.101 0.857 1.00 92.00 217 GLU A O 1
ATOM 1831 N N . PRO A 1 218 ? -28.372 1.342 2.454 1.00 91.38 218 PRO A N 1
ATOM 1832 C CA . PRO A 1 218 ? -28.152 2.780 2.619 1.00 91.38 218 PRO A CA 1
ATOM 1833 C C . PRO A 1 218 ? -26.712 3.147 2.991 1.00 91.38 218 PRO A C 1
ATOM 1835 O O . PRO A 1 218 ? -26.252 4.233 2.653 1.00 91.38 218 PRO A O 1
ATOM 1838 N N . LEU A 1 219 ? -25.996 2.251 3.677 1.00 93.75 219 LEU A N 1
ATOM 1839 C CA . LEU A 1 219 ? -24.570 2.363 3.977 1.00 93.75 219 LEU A CA 1
ATOM 1840 C C . LEU A 1 219 ? -23.843 1.205 3.289 1.00 93.75 219 LEU A C 1
ATOM 1842 O O . LEU A 1 219 ? -24.132 0.044 3.578 1.00 93.75 219 LEU A O 1
ATOM 1846 N N . ASN A 1 220 ? -22.904 1.516 2.401 1.00 95.50 220 ASN A N 1
ATOM 1847 C CA . ASN A 1 220 ? -22.150 0.535 1.626 1.00 95.50 220 ASN A CA 1
ATOM 1848 C C . ASN A 1 220 ? -20.772 1.096 1.228 1.00 95.50 220 ASN A C 1
ATOM 1850 O O . ASN A 1 220 ? -20.436 2.244 1.515 1.00 95.50 220 ASN A O 1
ATOM 1854 N N . TYR A 1 221 ? -19.940 0.300 0.560 1.00 96.44 221 TYR A N 1
ATOM 1855 C CA . TYR A 1 221 ? -18.577 0.722 0.212 1.00 96.44 221 TYR A CA 1
ATOM 1856 C C . TYR A 1 221 ? -18.489 1.989 -0.658 1.00 96.44 221 TYR A C 1
ATOM 1858 O O . TYR A 1 221 ? -17.473 2.685 -0.602 1.00 96.44 221 TYR A O 1
ATOM 1866 N N . SER A 1 222 ? -19.519 2.318 -1.447 1.00 93.75 222 SER A N 1
ATOM 1867 C CA . SER A 1 222 ? -19.498 3.497 -2.328 1.00 93.75 222 SER A CA 1
ATOM 1868 C C . SER A 1 222 ? -19.674 4.828 -1.594 1.00 93.75 222 SER A C 1
ATOM 1870 O O . SER A 1 222 ? -19.288 5.866 -2.131 1.00 93.75 222 SER A O 1
ATOM 1872 N N . ASN A 1 223 ? -20.233 4.813 -0.380 1.00 94.81 223 ASN A N 1
ATOM 1873 C CA . ASN A 1 223 ? -20.566 6.027 0.369 1.00 94.81 223 ASN A CA 1
ATOM 1874 C C . ASN A 1 223 ? -19.763 6.217 1.664 1.00 94.81 223 ASN A C 1
ATOM 1876 O O . ASN A 1 223 ? -19.962 7.207 2.366 1.00 94.81 223 ASN A O 1
ATOM 1880 N N . ILE A 1 224 ? -18.811 5.325 1.948 1.00 96.44 224 ILE A N 1
ATOM 1881 C CA . ILE A 1 224 ? -17.853 5.474 3.047 1.00 96.44 224 ILE A CA 1
ATOM 1882 C C . ILE A 1 224 ? -16.561 6.107 2.503 1.00 96.44 224 ILE A C 1
ATOM 1884 O O . ILE A 1 224 ? -15.899 5.487 1.660 1.00 96.44 224 ILE A O 1
ATOM 1888 N N . PRO A 1 225 ? -16.161 7.300 2.991 1.00 96.94 225 PRO A N 1
ATOM 1889 C CA . PRO A 1 225 ? -14.881 7.909 2.646 1.00 96.94 225 PRO A CA 1
ATOM 1890 C C . PRO A 1 225 ? -13.710 6.984 2.976 1.00 96.94 225 PRO A C 1
ATOM 1892 O O . PRO A 1 225 ? -13.688 6.324 4.015 1.00 96.94 225 PRO A O 1
ATOM 1895 N N . VAL A 1 226 ? -12.709 6.955 2.104 1.00 97.44 226 VAL A N 1
ATOM 1896 C CA . VAL A 1 226 ? -11.588 6.016 2.212 1.00 97.44 226 VAL A CA 1
ATOM 1897 C C . VAL A 1 226 ? -10.704 6.268 3.438 1.00 97.44 226 VAL A C 1
ATOM 1899 O O . VAL A 1 226 ? -10.218 5.319 4.054 1.00 97.44 226 VAL A O 1
ATOM 1902 N N . GLU A 1 227 ? -10.561 7.530 3.845 1.00 97.62 227 GLU A N 1
ATOM 1903 C CA . GLU A 1 227 ? -9.895 7.937 5.085 1.00 97.62 227 GLU A CA 1
ATOM 1904 C C . GLU A 1 227 ? -10.568 7.277 6.302 1.00 97.62 227 GLU A C 1
ATOM 1906 O O . GLU A 1 227 ? -9.896 6.665 7.134 1.00 97.62 227 GLU A O 1
ATOM 1911 N N . LEU A 1 228 ? -11.904 7.337 6.364 1.00 97.31 228 LEU A N 1
ATOM 1912 C CA . LEU A 1 228 ? -12.693 6.714 7.425 1.00 97.31 228 LEU A CA 1
ATOM 1913 C C . LEU A 1 228 ? -12.599 5.186 7.352 1.00 97.31 228 LEU A C 1
ATOM 1915 O O . LEU A 1 228 ? -12.367 4.541 8.371 1.00 97.31 228 LEU A O 1
ATOM 1919 N N . ALA A 1 229 ? -12.718 4.603 6.155 1.00 98.19 229 ALA A N 1
ATOM 1920 C CA . ALA A 1 229 ? -12.602 3.161 5.942 1.00 98.19 229 ALA A CA 1
ATOM 1921 C C . ALA A 1 229 ? -11.271 2.611 6.487 1.00 98.19 229 ALA A C 1
ATOM 1923 O O . ALA A 1 229 ? -11.251 1.598 7.192 1.00 98.19 229 ALA A O 1
ATOM 1924 N N . TRP A 1 230 ? -10.164 3.319 6.245 1.00 98.06 230 TRP A N 1
ATOM 1925 C CA . TRP A 1 230 ? -8.863 2.976 6.813 1.00 98.06 230 TRP A CA 1
ATOM 1926 C C . TRP A 1 230 ? -8.841 3.094 8.340 1.00 98.06 230 TRP A C 1
ATOM 1928 O O . TRP A 1 230 ? -8.341 2.188 9.015 1.00 98.06 230 TRP A O 1
ATOM 1938 N N . GLN A 1 231 ? -9.369 4.186 8.901 1.00 96.44 231 GLN A N 1
ATOM 1939 C CA . GLN A 1 231 ? -9.389 4.427 10.349 1.00 96.44 231 GLN A CA 1
ATOM 1940 C C . GLN A 1 231 ? -10.185 3.362 11.110 1.00 96.44 231 GLN A C 1
ATOM 1942 O O . GLN A 1 231 ? -9.736 2.913 12.164 1.00 96.44 231 GLN A O 1
ATOM 1947 N N . VAL A 1 232 ? -11.304 2.899 10.547 1.00 97.25 232 VAL A N 1
ATOM 1948 C CA . VAL A 1 232 ? -12.174 1.881 11.161 1.00 97.25 232 VAL A CA 1
ATOM 1949 C C . VAL A 1 232 ? -11.791 0.441 10.797 1.00 97.25 232 VAL A C 1
ATOM 1951 O O . VAL A 1 232 ? -12.543 -0.489 11.104 1.00 97.25 232 VAL A O 1
ATOM 1954 N N . ASN A 1 233 ? -10.620 0.241 10.176 1.00 98.12 233 ASN A N 1
ATOM 1955 C CA . ASN A 1 233 ? -10.079 -1.050 9.728 1.00 98.12 233 ASN A CA 1
ATOM 1956 C C . ASN A 1 233 ? -11.024 -1.817 8.788 1.00 98.12 233 ASN A C 1
ATOM 1958 O O . ASN A 1 233 ? -11.202 -3.031 8.912 1.00 98.12 233 ASN A O 1
ATOM 1962 N N . LEU A 1 234 ? -11.677 -1.121 7.864 1.00 97.94 234 LEU A N 1
ATOM 1963 C CA . LEU A 1 234 ? -12.564 -1.755 6.901 1.00 97.94 234 LEU A CA 1
ATOM 1964 C C . LEU A 1 234 ? -11.743 -2.514 5.842 1.00 97.94 234 LEU A C 1
ATOM 1966 O O . LEU A 1 234 ? -10.840 -1.927 5.243 1.00 97.94 234 LEU A O 1
ATOM 1970 N N . PRO A 1 235 ? -12.002 -3.810 5.584 1.00 97.75 235 PRO A N 1
ATOM 1971 C CA . PRO A 1 235 ? -11.293 -4.525 4.532 1.00 97.75 235 PRO A CA 1
ATOM 1972 C C . PRO A 1 235 ? -11.715 -4.017 3.149 1.00 97.75 235 PRO A C 1
ATOM 1974 O O . PRO A 1 235 ? -12.755 -3.372 3.013 1.00 97.75 235 PRO A O 1
ATOM 1977 N N . LEU A 1 236 ? -10.929 -4.328 2.119 1.00 98.12 236 LEU A N 1
ATOM 1978 C CA . LEU A 1 236 ? -11.252 -3.964 0.737 1.00 98.12 236 LEU A CA 1
ATOM 1979 C C . LEU A 1 236 ? -12.611 -4.548 0.292 1.00 98.12 236 LEU A C 1
ATOM 1981 O O . LEU A 1 236 ? -12.927 -5.673 0.701 1.00 98.12 236 LEU A O 1
ATOM 1985 N N . PRO A 1 237 ? -13.365 -3.842 -0.580 1.00 97.06 237 PRO A N 1
ATOM 1986 C CA . PRO A 1 237 ? -14.554 -4.399 -1.223 1.00 97.06 237 PRO A CA 1
ATOM 1987 C C . PRO A 1 237 ? -14.231 -5.712 -1.942 1.00 97.06 237 PRO A C 1
ATOM 1989 O O . PRO A 1 237 ? -13.110 -5.925 -2.411 1.00 97.06 237 PRO A O 1
ATOM 1992 N N . ASP A 1 238 ? -15.194 -6.622 -2.020 1.00 95.44 238 ASP A N 1
ATOM 1993 C CA . ASP A 1 238 ? -14.920 -8.018 -2.357 1.00 95.44 238 ASP A CA 1
ATOM 1994 C C . ASP A 1 238 ? -14.913 -8.326 -3.867 1.00 95.44 238 ASP A C 1
ATOM 1996 O O . ASP A 1 238 ? -14.816 -9.487 -4.260 1.00 95.44 238 ASP A O 1
ATOM 2000 N N . ASN A 1 239 ? -14.944 -7.327 -4.748 1.00 95.31 239 ASN A N 1
ATOM 2001 C CA . ASN A 1 239 ? -15.011 -7.523 -6.200 1.00 95.31 239 ASN A CA 1
ATOM 2002 C C . ASN A 1 239 ? -13.680 -7.951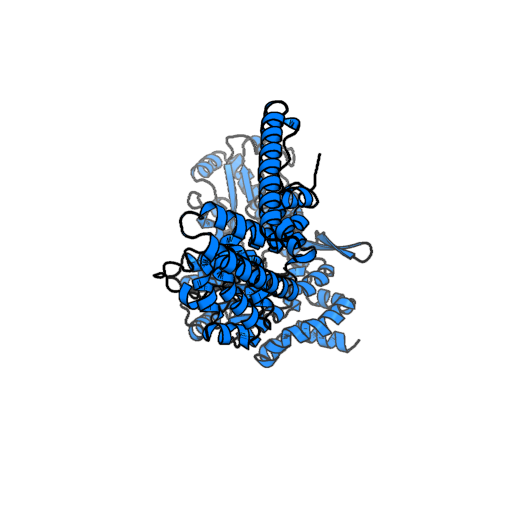 -6.860 1.00 95.31 239 ASN A C 1
ATOM 2004 O O . ASN A 1 239 ? -13.647 -8.196 -8.063 1.00 95.31 239 ASN A O 1
ATOM 2008 N N . TYR A 1 240 ? -12.592 -8.161 -6.111 1.00 97.25 240 TYR A N 1
ATOM 2009 C CA . TYR A 1 240 ? -11.371 -8.795 -6.636 1.00 97.25 240 TYR A CA 1
ATOM 2010 C C . TYR A 1 240 ? -11.449 -10.334 -6.646 1.00 97.25 240 TYR A C 1
ATOM 2012 O O . TYR A 1 240 ? -12.215 -10.966 -5.902 1.00 97.25 240 TYR A O 1
ATOM 2020 N N . LYS A 1 241 ? -10.661 -10.955 -7.532 1.00 96.88 241 LYS A N 1
ATOM 2021 C CA . LYS A 1 241 ? -10.649 -12.418 -7.757 1.00 96.88 241 LYS A CA 1
ATOM 2022 C C . LYS A 1 241 ? -9.266 -13.060 -7.637 1.00 96.88 241 LYS A C 1
ATOM 2024 O O . LYS A 1 241 ? -9.180 -14.280 -7.588 1.00 96.88 241 LYS A O 1
ATOM 2029 N N . LEU A 1 242 ? -8.213 -12.252 -7.559 1.00 97.75 242 LEU A N 1
ATOM 2030 C CA . LEU A 1 242 ? -6.827 -12.694 -7.465 1.00 97.75 242 LEU A CA 1
ATOM 2031 C C . LEU A 1 242 ? -6.015 -11.650 -6.694 1.00 97.75 242 LEU A C 1
ATOM 2033 O O . LEU A 1 242 ? -6.301 -10.451 -6.780 1.00 97.75 242 LEU A O 1
ATOM 2037 N N . VAL A 1 243 ? -4.992 -12.097 -5.974 1.00 97.06 243 VAL A N 1
ATOM 2038 C CA . VAL A 1 243 ? -3.947 -11.226 -5.425 1.00 97.06 243 VAL A CA 1
ATOM 2039 C C . VAL A 1 243 ? -2.629 -11.563 -6.115 1.00 97.06 243 VAL A C 1
ATOM 2041 O O . VAL A 1 243 ? -2.229 -12.725 -6.138 1.00 97.06 243 VAL A O 1
ATOM 2044 N N . LEU A 1 244 ? -1.943 -10.562 -6.663 1.00 95.75 244 LEU A N 1
ATOM 2045 C CA . LEU A 1 244 ? -0.573 -10.699 -7.149 1.00 95.75 244 LEU A CA 1
ATOM 2046 C C . LEU A 1 244 ? 0.381 -10.206 -6.064 1.00 95.75 244 LEU A C 1
ATOM 2048 O O . LEU A 1 244 ? 0.477 -9.003 -5.823 1.00 95.75 244 LEU A O 1
ATOM 2052 N N . ALA A 1 245 ? 1.115 -11.126 -5.454 1.00 93.06 245 ALA A N 1
ATOM 2053 C CA . ALA A 1 245 ? 2.222 -10.810 -4.570 1.00 93.06 245 ALA A CA 1
ATOM 2054 C C . ALA A 1 245 ? 3.537 -10.821 -5.361 1.00 93.06 245 ALA A C 1
ATOM 2056 O O . ALA A 1 245 ? 3.876 -11.802 -6.027 1.00 93.06 245 ALA A O 1
ATOM 2057 N N . TYR A 1 246 ? 4.286 -9.726 -5.314 1.00 89.75 246 TYR A N 1
ATOM 2058 C CA . TYR A 1 246 ? 5.527 -9.588 -6.074 1.00 89.75 246 TYR A CA 1
ATOM 2059 C C . TYR A 1 246 ? 6.558 -8.760 -5.315 1.00 89.75 246 TYR A C 1
ATOM 2061 O O . TYR A 1 246 ? 6.246 -7.980 -4.413 1.00 89.75 246 TYR A O 1
ATOM 2069 N N . ARG A 1 247 ? 7.817 -8.912 -5.723 1.00 85.81 247 ARG A N 1
ATOM 2070 C CA . ARG A 1 247 ? 8.917 -8.063 -5.265 1.00 85.81 247 ARG A CA 1
ATOM 2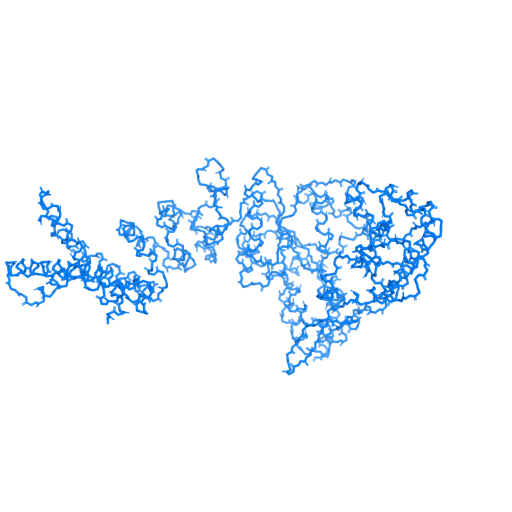071 C C . ARG A 1 247 ? 9.282 -7.036 -6.324 1.00 85.81 247 ARG A C 1
ATOM 2073 O O . ARG A 1 247 ? 9.175 -7.286 -7.532 1.00 85.81 247 ARG A O 1
ATOM 2080 N N . LEU A 1 248 ? 9.794 -5.894 -5.879 1.00 82.19 248 LEU A N 1
ATOM 2081 C CA . LEU A 1 248 ? 10.481 -4.982 -6.786 1.00 82.19 248 LEU A CA 1
ATOM 2082 C C . LEU A 1 248 ? 11.699 -5.667 -7.421 1.00 82.19 248 LEU A C 1
ATOM 2084 O O . LEU A 1 248 ? 12.278 -6.590 -6.852 1.00 82.19 248 LEU A O 1
ATOM 2088 N N . ALA A 1 249 ? 12.060 -5.235 -8.631 1.00 82.50 249 ALA A N 1
ATOM 2089 C CA . ALA A 1 249 ? 13.142 -5.821 -9.433 1.00 82.50 249 ALA A CA 1
ATOM 2090 C C . ALA A 1 249 ? 12.974 -7.325 -9.775 1.00 82.50 249 ALA A C 1
ATOM 2092 O O . ALA A 1 249 ? 13.906 -7.970 -10.263 1.00 82.50 249 ALA A O 1
ATOM 2093 N N . SER A 1 250 ? 11.763 -7.872 -9.616 1.00 85.75 250 SER A N 1
ATOM 2094 C CA . SER A 1 250 ? 11.390 -9.238 -10.021 1.00 85.75 250 SER A CA 1
ATOM 2095 C C . SER A 1 250 ? 10.424 -9.223 -11.211 1.00 85.75 250 SER A C 1
ATOM 2097 O O . SER A 1 250 ? 9.343 -9.794 -11.162 1.00 85.75 250 SER A O 1
ATOM 2099 N N . GLY A 1 251 ? 10.791 -8.506 -12.279 1.00 86.44 251 GLY A N 1
ATOM 2100 C CA . GLY A 1 251 ? 9.960 -8.407 -13.486 1.00 86.44 251 GLY A CA 1
ATOM 2101 C C . GLY A 1 251 ? 8.748 -7.483 -13.352 1.00 86.44 251 GLY A C 1
ATOM 2102 O O . GLY A 1 251 ? 7.810 -7.607 -14.129 1.00 86.44 251 GLY A O 1
ATOM 2103 N N . THR A 1 252 ? 8.765 -6.538 -12.407 1.00 86.25 252 THR A N 1
ATOM 2104 C CA . THR A 1 252 ? 7.637 -5.643 -12.096 1.00 86.25 252 THR A CA 1
ATOM 2105 C C . THR A 1 252 ? 7.058 -4.950 -13.335 1.00 86.25 252 THR A C 1
ATOM 2107 O O . THR A 1 252 ? 5.851 -4.972 -13.540 1.00 86.25 252 THR A O 1
ATOM 2110 N N . GLY A 1 253 ? 7.902 -4.395 -14.213 1.00 85.81 253 GLY A N 1
ATOM 2111 C CA . GLY A 1 253 ? 7.431 -3.772 -15.456 1.00 85.81 253 GLY A CA 1
ATOM 2112 C C . GLY A 1 253 ? 6.698 -4.754 -16.377 1.00 85.81 253 GLY A C 1
ATOM 2113 O O . GLY A 1 253 ? 5.628 -4.436 -16.880 1.00 85.81 253 GLY A O 1
ATOM 2114 N N . MET A 1 254 ? 7.229 -5.969 -16.542 1.00 90.44 254 MET A N 1
ATOM 2115 C CA . MET A 1 254 ? 6.589 -7.022 -17.336 1.00 90.44 254 MET A CA 1
ATOM 2116 C C . MET A 1 254 ? 5.263 -7.468 -16.708 1.00 90.44 254 MET A C 1
ATOM 2118 O O . MET A 1 254 ? 4.264 -7.520 -17.418 1.00 90.44 254 MET A O 1
ATOM 2122 N N . LEU A 1 255 ? 5.218 -7.707 -15.391 1.00 93.94 255 LEU A N 1
ATOM 2123 C CA . LEU A 1 255 ? 3.990 -8.108 -14.692 1.00 93.94 255 LEU A CA 1
ATOM 2124 C C . LEU A 1 255 ? 2.900 -7.041 -14.826 1.00 93.94 255 LEU A C 1
ATOM 2126 O O . LEU A 1 255 ? 1.758 -7.364 -15.138 1.00 93.94 255 LEU A O 1
ATOM 2130 N N . GLY A 1 256 ? 3.254 -5.763 -14.672 1.00 93.06 256 GLY A N 1
ATOM 2131 C CA . GLY A 1 256 ? 2.311 -4.662 -14.857 1.00 93.06 256 GLY A CA 1
ATOM 2132 C C . GLY A 1 256 ? 1.700 -4.646 -16.260 1.00 93.06 256 GLY A C 1
ATOM 2133 O O . GLY A 1 256 ? 0.498 -4.432 -16.398 1.00 93.06 256 GLY A O 1
ATOM 2134 N N . ARG A 1 257 ? 2.497 -4.920 -17.298 1.00 91.88 257 ARG A N 1
ATOM 2135 C CA . ARG A 1 257 ? 2.009 -5.005 -18.683 1.00 91.88 257 ARG A CA 1
ATOM 2136 C C . ARG A 1 257 ? 1.183 -6.260 -18.932 1.00 91.88 257 ARG A C 1
ATOM 2138 O O . ARG A 1 257 ? 0.128 -6.173 -19.548 1.00 91.88 257 ARG A O 1
ATOM 2145 N N . LEU A 1 258 ? 1.609 -7.406 -18.408 1.00 95.81 258 LEU A N 1
ATOM 2146 C CA . LEU A 1 258 ? 0.855 -8.653 -18.499 1.00 95.81 258 LEU A CA 1
ATOM 2147 C C . LEU A 1 258 ? -0.563 -8.476 -17.934 1.00 95.81 258 LEU A C 1
ATOM 2149 O O . LEU A 1 258 ? -1.538 -8.752 -18.625 1.00 95.81 258 LEU A O 1
ATOM 2153 N N . PHE A 1 259 ? -0.685 -7.951 -16.716 1.00 96.19 259 PHE A N 1
ATOM 2154 C CA . PHE A 1 259 ? -1.986 -7.795 -16.066 1.00 96.19 259 PHE A CA 1
ATOM 2155 C C . PHE A 1 259 ? -2.847 -6.672 -16.652 1.00 96.19 259 PHE A C 1
ATOM 2157 O O . PHE A 1 259 ? -4.058 -6.833 -16.728 1.00 96.19 259 PHE A O 1
ATOM 2164 N N . ASN A 1 260 ? -2.260 -5.542 -17.058 1.00 94.50 260 ASN A N 1
ATOM 2165 C CA . ASN A 1 260 ? -3.046 -4.394 -17.531 1.00 94.50 260 ASN A CA 1
ATOM 2166 C C . ASN A 1 260 ? -3.310 -4.394 -19.040 1.00 94.50 260 ASN A C 1
ATOM 2168 O O . ASN A 1 260 ? -4.293 -3.806 -19.487 1.00 94.50 260 ASN A O 1
ATOM 2172 N N . GLU A 1 261 ? -2.427 -4.995 -19.838 1.00 93.81 261 GLU A N 1
ATOM 2173 C CA . GLU A 1 261 ? -2.571 -5.020 -21.292 1.00 93.81 261 GLU A CA 1
ATOM 2174 C C . GLU A 1 261 ? -3.148 -6.356 -21.758 1.00 93.81 261 GLU A C 1
ATOM 2176 O O . GLU A 1 261 ? -4.105 -6.343 -22.533 1.00 93.81 261 GLU A O 1
ATOM 2181 N N . VAL A 1 262 ? -2.577 -7.481 -21.317 1.00 96.75 262 VAL A N 1
ATOM 2182 C CA . VAL A 1 262 ? -2.824 -8.809 -21.903 1.00 96.75 262 VAL A CA 1
ATOM 2183 C C . VAL A 1 262 ? -3.998 -9.535 -21.253 1.00 96.75 262 VAL A C 1
ATOM 2185 O O . VAL A 1 262 ? -4.842 -10.060 -21.978 1.00 96.75 262 VAL A O 1
ATOM 2188 N N . LEU A 1 263 ? -4.039 -9.585 -19.921 1.00 97.12 263 LEU A N 1
ATOM 2189 C CA . LEU A 1 263 ? -5.080 -10.280 -19.164 1.00 97.12 263 LEU A CA 1
ATOM 2190 C C . LEU A 1 263 ? -6.364 -9.443 -19.072 1.00 97.12 263 LEU A C 1
ATOM 2192 O O . LEU A 1 263 ? -6.338 -8.214 -19.134 1.00 97.12 263 LEU A O 1
ATOM 2196 N N . ASP A 1 264 ? -7.497 -10.116 -18.903 1.00 94.81 264 ASP A N 1
ATOM 2197 C CA . ASP A 1 264 ? -8.825 -9.501 -18.792 1.00 94.81 264 ASP A CA 1
ATOM 2198 C C . ASP A 1 264 ? -9.120 -8.880 -17.415 1.00 94.81 264 ASP A C 1
ATOM 2200 O O . ASP A 1 264 ? -10.092 -8.136 -17.262 1.00 94.81 264 ASP A O 1
ATOM 2204 N N . ARG A 1 265 ? -8.277 -9.153 -16.411 1.00 93.81 265 ARG A N 1
ATOM 2205 C CA . ARG A 1 265 ? -8.393 -8.607 -15.052 1.00 93.81 265 ARG A CA 1
ATOM 2206 C C . ARG A 1 265 ? -7.220 -7.678 -14.731 1.00 93.81 265 ARG A C 1
ATOM 2208 O O . ARG A 1 265 ? -6.163 -8.171 -14.323 1.00 93.81 265 ARG A O 1
ATOM 2215 N N . PRO A 1 266 ? -7.406 -6.346 -14.837 1.00 94.69 266 PRO A N 1
ATOM 2216 C CA . PRO A 1 266 ? -6.340 -5.386 -14.583 1.00 94.69 266 PRO A CA 1
ATOM 2217 C C . PRO A 1 266 ? -5.861 -5.459 -13.135 1.00 94.69 266 PRO A C 1
ATOM 2219 O O . PRO A 1 266 ? -6.610 -5.856 -12.233 1.00 94.69 266 PRO A O 1
ATOM 2222 N N . ILE A 1 267 ? -4.613 -5.052 -12.910 1.00 95.62 267 ILE A N 1
ATOM 2223 C CA . ILE A 1 267 ? -4.033 -5.006 -11.572 1.00 95.62 267 ILE A CA 1
ATOM 2224 C C . ILE A 1 267 ? -4.165 -3.616 -10.955 1.00 95.62 267 ILE A C 1
ATOM 2226 O O . ILE A 1 267 ? -3.842 -2.600 -11.568 1.00 95.62 267 ILE A O 1
ATOM 2230 N N . VAL A 1 268 ? -4.611 -3.582 -9.705 1.00 95.12 268 VAL A N 1
ATOM 2231 C CA . VAL A 1 268 ? -4.871 -2.366 -8.929 1.00 95.12 268 VAL A CA 1
ATOM 2232 C C . VAL A 1 268 ? -3.891 -2.309 -7.758 1.00 95.12 268 VAL A C 1
ATOM 2234 O O . VAL A 1 268 ? -3.538 -3.344 -7.198 1.00 95.12 268 VAL A O 1
ATOM 2237 N N . GLY A 1 269 ? -3.404 -1.114 -7.410 1.00 88.62 269 GLY A N 1
ATOM 2238 C CA . GLY A 1 269 ? -2.442 -0.930 -6.311 1.00 88.62 269 GLY A CA 1
ATOM 2239 C C . GLY A 1 269 ? -0.984 -1.267 -6.666 1.00 88.62 269 GLY A C 1
ATOM 2240 O O . GLY A 1 269 ? -0.111 -1.225 -5.807 1.00 88.62 269 GLY A O 1
ATOM 2241 N N . PHE A 1 270 ? -0.681 -1.556 -7.937 1.00 86.94 270 PHE A N 1
ATOM 2242 C CA . PHE A 1 270 ? 0.629 -2.064 -8.385 1.00 86.94 270 PHE A CA 1
ATOM 2243 C C . PHE A 1 270 ? 1.812 -1.073 -8.282 1.00 86.94 270 PHE A C 1
ATOM 2245 O O . PHE A 1 270 ? 2.976 -1.468 -8.332 1.00 86.94 270 PHE A O 1
ATOM 2252 N N . TRP A 1 271 ? 1.549 0.227 -8.151 1.00 82.56 271 TRP A N 1
ATOM 2253 C CA . TRP A 1 271 ? 2.597 1.258 -8.059 1.00 82.56 271 TRP A CA 1
ATOM 2254 C C . TRP A 1 271 ? 2.492 2.112 -6.789 1.00 82.56 271 TRP A C 1
ATOM 2256 O O . TRP A 1 271 ? 3.107 3.173 -6.706 1.00 82.56 271 TRP A O 1
ATOM 2266 N N . ALA A 1 272 ? 1.724 1.655 -5.796 1.00 83.94 272 ALA A N 1
ATOM 2267 C CA . ALA A 1 272 ? 1.575 2.331 -4.514 1.00 83.94 272 ALA A CA 1
ATOM 2268 C C . ALA A 1 272 ? 2.479 1.674 -3.457 1.00 83.94 272 ALA A C 1
ATOM 2270 O O . ALA A 1 272 ? 2.266 0.527 -3.060 1.00 83.94 272 ALA A O 1
ATOM 2271 N N . PHE A 1 273 ? 3.503 2.412 -3.017 1.00 78.19 273 PHE A N 1
ATOM 2272 C CA . PHE A 1 273 ? 4.569 1.912 -2.135 1.00 78.19 273 PHE A CA 1
ATOM 2273 C C . PHE A 1 273 ? 4.407 2.290 -0.655 1.00 78.19 273 PHE A C 1
ATOM 2275 O O . PHE A 1 273 ? 5.308 2.028 0.135 1.00 78.19 273 PHE A O 1
ATOM 2282 N N . GLY A 1 274 ? 3.274 2.888 -0.283 1.00 88.94 274 GLY A N 1
ATOM 2283 C CA . GLY A 1 274 ? 2.865 3.082 1.109 1.00 88.94 274 GLY A CA 1
ATOM 2284 C C . GLY A 1 274 ? 1.581 2.309 1.398 1.00 88.94 274 GLY A C 1
ATOM 2285 O O . GLY A 1 274 ? 0.721 2.218 0.523 1.00 88.94 274 GLY A O 1
ATOM 2286 N N . ALA A 1 275 ? 1.431 1.765 2.601 1.00 92.12 275 ALA A N 1
ATOM 2287 C CA . ALA A 1 275 ? 0.313 0.916 2.992 1.00 92.12 275 ALA A CA 1
ATOM 2288 C C . ALA A 1 275 ? -1.025 1.655 2.897 1.00 92.12 275 ALA A C 1
ATOM 2290 O O . ALA A 1 275 ? -1.967 1.157 2.280 1.00 92.12 275 ALA A O 1
ATOM 2291 N N . TYR A 1 276 ? -1.086 2.873 3.448 1.00 94.81 276 TYR A N 1
ATOM 2292 C CA . TYR A 1 276 ? -2.274 3.720 3.354 1.00 94.81 276 TYR A CA 1
ATOM 2293 C C . TYR A 1 276 ? -2.566 4.132 1.910 1.00 94.81 276 TYR A C 1
ATOM 2295 O O . TYR A 1 276 ? -3.702 4.016 1.471 1.00 94.81 276 TYR A O 1
ATOM 2303 N N . GLU A 1 277 ? -1.555 4.549 1.143 1.00 93.50 277 GLU A N 1
ATOM 2304 C CA . GLU A 1 277 ? -1.745 4.956 -0.256 1.00 93.50 277 GLU A CA 1
ATOM 2305 C C . GLU A 1 277 ? -2.213 3.792 -1.137 1.00 93.50 277 GLU A C 1
ATOM 2307 O O . GLU A 1 277 ? -3.080 3.958 -1.997 1.00 93.50 277 GLU A O 1
ATOM 2312 N N . ASN A 1 278 ? -1.687 2.590 -0.896 1.00 93.50 278 ASN A N 1
ATOM 2313 C CA . ASN A 1 278 ? -2.096 1.390 -1.613 1.00 93.50 278 ASN A CA 1
ATOM 2314 C C . ASN A 1 278 ? -3.530 0.998 -1.257 1.00 93.50 278 ASN A C 1
ATOM 2316 O O . ASN A 1 278 ? -4.354 0.797 -2.154 1.00 93.50 278 ASN A O 1
ATOM 2320 N N . TYR A 1 279 ? -3.859 0.990 0.037 1.00 96.62 279 TYR A N 1
ATOM 2321 C CA . TYR A 1 279 ? -5.234 0.819 0.487 1.00 96.62 279 TYR A CA 1
ATOM 2322 C C . TYR A 1 279 ? -6.152 1.864 -0.146 1.00 96.62 279 TYR A C 1
ATOM 2324 O O . TYR A 1 279 ? -7.173 1.502 -0.718 1.00 96.62 279 TYR A O 1
ATOM 2332 N N . LYS A 1 280 ? -5.770 3.143 -0.108 1.00 96.12 280 LYS A N 1
ATOM 2333 C CA . LYS A 1 280 ? -6.570 4.263 -0.595 1.00 96.12 280 LYS A CA 1
ATOM 2334 C C . LYS A 1 280 ? -6.900 4.128 -2.072 1.00 96.12 280 LYS A C 1
ATOM 2336 O O . LYS A 1 280 ? -8.069 4.209 -2.459 1.00 96.12 280 LYS A O 1
ATOM 2341 N N . TYR A 1 281 ? -5.876 3.900 -2.888 1.00 95.62 281 TYR A N 1
ATOM 2342 C CA . TYR A 1 281 ? -6.031 3.709 -4.324 1.00 95.62 281 TYR A CA 1
ATOM 2343 C C . TYR A 1 281 ? -6.900 2.483 -4.626 1.00 95.62 281 TYR A C 1
ATOM 2345 O O . TYR A 1 281 ? -7.856 2.567 -5.398 1.00 95.62 281 TYR A O 1
ATOM 2353 N N . THR A 1 282 ? -6.603 1.356 -3.976 1.00 96.62 282 THR A N 1
ATOM 2354 C CA . THR A 1 282 ? -7.283 0.084 -4.235 1.00 96.62 282 THR A CA 1
ATOM 2355 C C . THR A 1 282 ? -8.739 0.108 -3.777 1.00 96.62 282 THR A C 1
ATOM 2357 O O . THR A 1 282 ? -9.622 -0.282 -4.536 1.00 96.62 282 THR A O 1
ATOM 2360 N N . TYR A 1 283 ? -9.010 0.628 -2.581 1.00 97.38 283 TYR A N 1
ATOM 2361 C CA . TYR A 1 283 ? -10.356 0.814 -2.043 1.00 97.38 283 TYR A CA 1
ATOM 2362 C C . TYR A 1 283 ? -11.202 1.691 -2.967 1.00 97.38 283 TYR A C 1
ATOM 2364 O O . TYR A 1 283 ? -12.298 1.289 -3.348 1.00 97.38 283 TYR A O 1
ATOM 2372 N N . SER A 1 284 ? -10.670 2.850 -3.373 1.00 95.69 284 SER A N 1
ATOM 2373 C CA . SER A 1 284 ? -11.386 3.803 -4.233 1.00 95.69 284 SER A CA 1
ATOM 2374 C C . SER A 1 284 ? -11.713 3.201 -5.598 1.00 95.69 284 SER A C 1
ATOM 2376 O O . SER A 1 284 ? -12.815 3.381 -6.110 1.00 95.69 284 SER A O 1
ATOM 2378 N N . PHE A 1 285 ? -10.777 2.452 -6.187 1.00 95.38 285 PHE A N 1
ATOM 2379 C CA . PHE A 1 285 ? -11.024 1.768 -7.452 1.00 95.38 285 PHE A CA 1
ATOM 2380 C C . PHE A 1 285 ? -12.129 0.716 -7.316 1.00 95.38 285 PHE A C 1
ATOM 2382 O O . PHE A 1 285 ? -13.050 0.684 -8.135 1.00 95.38 285 PHE A O 1
ATOM 2389 N N . LEU A 1 286 ? -12.037 -0.139 -6.292 1.00 96.00 286 LEU A N 1
ATOM 2390 C CA . LEU A 1 286 ? -12.968 -1.243 -6.070 1.00 96.00 286 LEU A CA 1
ATOM 2391 C C . LEU A 1 286 ? -14.388 -0.742 -5.777 1.00 96.00 286 LEU A C 1
ATOM 2393 O O . LEU A 1 286 ? -15.332 -1.269 -6.364 1.00 96.00 286 LEU A O 1
ATOM 2397 N N . SER A 1 287 ? -14.536 0.299 -4.949 1.00 94.88 287 SER A N 1
ATOM 2398 C CA . SER A 1 287 ? -15.840 0.878 -4.599 1.00 94.88 287 SER A CA 1
ATOM 2399 C C . SER A 1 287 ? -16.519 1.568 -5.788 1.00 94.88 287 SER A C 1
ATOM 2401 O O . SER A 1 287 ? -17.730 1.438 -5.976 1.00 94.88 287 SER A O 1
ATOM 2403 N N . GLN A 1 288 ? -15.748 2.248 -6.643 1.00 93.94 288 GLN A N 1
ATOM 2404 C CA . GLN A 1 288 ? -16.262 2.913 -7.849 1.00 93.94 288 GLN A CA 1
ATOM 2405 C C . GLN A 1 288 ? -16.560 1.938 -8.999 1.00 93.94 288 GLN A C 1
ATOM 2407 O O . GLN A 1 288 ? -17.365 2.249 -9.874 1.00 93.94 288 GLN A O 1
ATOM 2412 N N . ASN A 1 289 ? -15.930 0.759 -9.016 1.00 93.94 289 ASN A N 1
ATOM 2413 C CA . ASN A 1 289 ? -16.053 -0.239 -10.086 1.00 93.94 289 ASN A CA 1
ATOM 2414 C C . ASN A 1 289 ? -16.625 -1.567 -9.567 1.00 93.94 289 ASN A C 1
ATOM 2416 O O . ASN A 1 289 ? -16.136 -2.641 -9.918 1.00 93.94 289 ASN A O 1
ATOM 2420 N N . HIS A 1 290 ? -17.665 -1.510 -8.735 1.00 90.31 290 HIS A N 1
ATOM 2421 C CA . HIS A 1 290 ? -18.242 -2.677 -8.058 1.00 90.31 290 HIS A CA 1
ATOM 2422 C C . HIS A 1 290 ? -18.772 -3.776 -8.998 1.00 90.31 290 HIS A C 1
ATOM 2424 O O . HIS A 1 290 ? -18.853 -4.938 -8.610 1.00 90.31 290 HIS A O 1
ATOM 2430 N N . ASN A 1 291 ? -19.086 -3.436 -10.251 1.00 90.25 291 ASN A N 1
ATOM 2431 C CA . ASN A 1 291 ? -19.507 -4.378 -11.291 1.00 90.25 291 ASN A CA 1
ATOM 2432 C C . ASN A 1 291 ? -18.344 -5.013 -12.079 1.00 90.25 291 ASN A C 1
ATOM 2434 O O . ASN A 1 291 ? -18.584 -5.838 -12.961 1.00 90.25 291 ASN A O 1
ATOM 2438 N N . LYS A 1 292 ? -17.091 -4.635 -11.799 1.00 91.81 292 LYS A N 1
ATOM 2439 C CA . LYS A 1 292 ? -15.894 -5.170 -12.459 1.00 91.81 292 LYS A CA 1
ATOM 2440 C C . LYS A 1 292 ? -15.050 -5.973 -11.484 1.00 91.81 292 LYS A C 1
ATOM 2442 O O . LYS A 1 292 ? -14.979 -5.664 -10.297 1.00 91.81 292 LYS A O 1
ATOM 2447 N N . THR A 1 293 ? -14.344 -6.961 -12.026 1.00 93.69 293 THR A N 1
ATOM 2448 C CA . THR A 1 293 ? -13.351 -7.738 -11.283 1.00 93.69 293 THR A CA 1
ATOM 2449 C C . THR A 1 293 ? -11.933 -7.301 -11.603 1.00 93.69 293 THR A C 1
ATOM 2451 O O . THR A 1 293 ? -11.630 -6.981 -12.750 1.00 93.69 293 THR A O 1
ATOM 2454 N N . CYS A 1 294 ? -11.046 -7.360 -10.614 1.00 96.25 294 CYS A N 1
ATOM 2455 C CA . CYS A 1 294 ? -9.635 -7.034 -10.795 1.00 96.25 294 CYS A CA 1
ATOM 2456 C C . CYS A 1 294 ? -8.707 -7.984 -10.021 1.00 96.25 294 CYS A C 1
ATOM 2458 O O . CYS A 1 294 ? -9.152 -8.850 -9.253 1.00 96.25 294 CYS A O 1
ATOM 2460 N N . THR A 1 295 ? -7.409 -7.777 -10.226 1.00 97.56 295 THR A N 1
ATOM 2461 C CA . THR A 1 295 ? -6.325 -8.340 -9.418 1.00 97.56 295 THR A CA 1
ATOM 2462 C C . THR A 1 295 ? -5.830 -7.275 -8.439 1.00 97.56 295 THR A C 1
ATOM 2464 O O . THR A 1 295 ? -5.610 -6.131 -8.835 1.00 97.56 295 THR A O 1
ATOM 2467 N N . VAL A 1 296 ? -5.641 -7.619 -7.165 1.00 97.12 296 VAL A N 1
ATOM 2468 C CA . VAL A 1 296 ? -5.033 -6.711 -6.173 1.00 97.12 296 VAL A CA 1
ATOM 2469 C C . VAL A 1 296 ? -3.528 -6.954 -6.119 1.00 97.12 296 VAL A C 1
ATOM 2471 O O . VAL A 1 296 ? -3.092 -8.090 -5.950 1.00 97.12 296 VAL A O 1
ATOM 2474 N N . GLY A 1 297 ? -2.725 -5.903 -6.274 1.00 94.19 297 GLY A N 1
ATOM 2475 C CA . GLY A 1 297 ? -1.270 -5.971 -6.172 1.00 94.19 297 GLY A CA 1
ATOM 2476 C C . GLY A 1 297 ? -0.777 -5.781 -4.738 1.00 94.19 297 GLY A C 1
ATOM 2477 O O . GLY A 1 297 ? -1.144 -4.815 -4.076 1.00 94.19 297 GLY A O 1
ATOM 2478 N N . VAL A 1 298 ? 0.103 -6.671 -4.283 1.00 90.81 298 VAL A N 1
ATOM 2479 C CA . VAL A 1 298 ? 0.812 -6.572 -3.001 1.00 90.81 298 VAL A CA 1
ATOM 2480 C C . VAL A 1 298 ? 2.310 -6.634 -3.271 1.00 90.81 298 VAL A C 1
ATOM 2482 O O . VAL A 1 298 ? 2.817 -7.606 -3.830 1.00 90.81 298 VAL A O 1
ATOM 2485 N N . CYS A 1 299 ? 3.019 -5.577 -2.884 1.00 87.19 299 CYS A N 1
ATOM 2486 C CA . CYS A 1 299 ? 4.446 -5.429 -3.129 1.00 87.19 299 CYS A CA 1
ATOM 2487 C C . CYS A 1 299 ? 5.232 -5.563 -1.827 1.00 87.19 299 CYS A C 1
ATOM 2489 O O . CYS A 1 299 ? 4.909 -4.887 -0.852 1.00 87.19 299 CYS A O 1
ATOM 2491 N N . SER A 1 300 ? 6.329 -6.321 -1.842 1.00 78.88 300 SER A N 1
ATOM 2492 C CA . SER A 1 300 ? 7.241 -6.405 -0.692 1.00 78.88 300 SER A CA 1
ATOM 2493 C C . SER A 1 300 ? 8.033 -5.116 -0.404 1.00 78.88 300 SER A C 1
ATOM 2495 O O . SER A 1 300 ? 8.831 -5.062 0.525 1.00 78.88 300 SER A O 1
ATOM 2497 N N . GLY A 1 301 ? 7.881 -4.090 -1.248 1.00 71.19 301 GLY A N 1
ATOM 2498 C CA . GLY A 1 301 ? 8.537 -2.790 -1.108 1.00 71.19 301 GLY A CA 1
ATOM 2499 C C . GLY A 1 301 ? 7.758 -1.768 -0.274 1.00 71.19 301 GLY A C 1
ATOM 2500 O O . GLY A 1 301 ? 8.151 -0.604 -0.269 1.00 71.19 301 GLY A O 1
ATOM 2501 N N . ILE A 1 302 ? 6.655 -2.156 0.378 1.00 74.19 302 ILE A N 1
ATOM 2502 C CA . ILE A 1 302 ? 5.887 -1.280 1.277 1.00 74.19 302 ILE A CA 1
ATOM 2503 C C . ILE A 1 302 ? 6.553 -1.297 2.654 1.00 74.19 302 ILE A C 1
ATOM 2505 O O . ILE A 1 302 ? 6.265 -2.143 3.483 1.00 74.19 302 ILE A O 1
ATOM 2509 N N . LEU A 1 303 ? 7.474 -0.369 2.893 1.00 72.31 303 LEU A N 1
ATOM 2510 C CA . LEU A 1 303 ? 8.366 -0.419 4.061 1.00 72.31 303 LEU A CA 1
ATOM 2511 C C . LEU A 1 303 ? 7.890 0.409 5.261 1.00 72.31 303 LEU A C 1
ATOM 2513 O O . LEU A 1 303 ? 8.673 0.655 6.178 1.00 72.31 303 LEU A O 1
ATOM 2517 N N . ASP A 1 304 ? 6.654 0.905 5.244 1.00 83.31 304 ASP A N 1
ATOM 2518 C CA . ASP A 1 304 ? 6.120 1.664 6.372 1.00 83.31 304 ASP A CA 1
ATOM 2519 C C . ASP A 1 304 ? 5.551 0.754 7.470 1.00 83.31 304 ASP A C 1
ATOM 2521 O O . ASP A 1 304 ? 5.223 -0.410 7.250 1.00 83.31 304 ASP A O 1
ATOM 2525 N N . ALA A 1 305 ? 5.429 1.309 8.678 1.00 85.62 305 ALA A N 1
ATOM 2526 C CA . ALA A 1 305 ? 5.015 0.575 9.871 1.00 85.62 305 ALA A CA 1
ATOM 2527 C C . ALA A 1 305 ? 3.592 -0.012 9.797 1.00 85.62 305 ALA A C 1
ATOM 2529 O O . ALA A 1 305 ? 3.223 -0.768 10.687 1.00 85.62 305 ALA A O 1
ATOM 2530 N N . MET A 1 306 ? 2.791 0.350 8.787 1.00 90.12 306 MET A N 1
ATOM 2531 C CA . MET A 1 306 ? 1.417 -0.120 8.587 1.00 90.12 306 MET A CA 1
ATOM 2532 C C . MET A 1 306 ? 1.297 -1.109 7.413 1.00 90.12 306 MET A C 1
ATOM 2534 O O . MET A 1 306 ? 0.183 -1.403 6.969 1.00 90.12 306 MET A O 1
ATOM 2538 N N . ALA A 1 307 ? 2.415 -1.613 6.882 1.00 88.00 307 ALA A N 1
ATOM 2539 C CA . ALA A 1 307 ? 2.437 -2.568 5.773 1.00 88.00 307 ALA A CA 1
ATOM 2540 C C . ALA A 1 307 ? 1.591 -3.822 6.045 1.00 88.00 307 ALA A C 1
ATOM 2542 O O . ALA A 1 307 ? 0.828 -4.272 5.183 1.00 88.00 307 ALA A O 1
ATOM 2543 N N . ASP A 1 308 ? 1.671 -4.351 7.264 1.00 90.19 308 ASP A N 1
ATOM 2544 C CA . ASP A 1 308 ? 0.883 -5.493 7.716 1.00 90.19 308 ASP A CA 1
ATOM 2545 C C . ASP A 1 308 ? -0.618 -5.179 7.726 1.00 90.19 308 ASP A C 1
ATOM 2547 O O . ASP A 1 308 ? -1.410 -5.979 7.221 1.00 90.19 308 ASP A O 1
ATOM 2551 N N . LYS A 1 309 ? -1.024 -3.993 8.195 1.00 94.69 309 LYS A N 1
ATOM 2552 C CA . LYS A 1 309 ? -2.423 -3.547 8.161 1.00 94.69 309 LYS A CA 1
ATOM 2553 C C . LYS A 1 309 ? -3.016 -3.678 6.766 1.00 94.69 309 LYS A C 1
ATOM 2555 O O . LYS A 1 309 ? -4.070 -4.294 6.623 1.00 94.69 309 LYS A O 1
ATOM 2560 N N . PHE A 1 310 ? -2.346 -3.171 5.731 1.00 94.44 310 PHE A N 1
ATOM 2561 C CA . PHE A 1 310 ? -2.847 -3.295 4.356 1.00 94.44 310 PHE A CA 1
ATOM 2562 C C . PHE A 1 310 ? -3.058 -4.762 3.946 1.00 94.44 310 PHE A C 1
ATOM 2564 O O . PHE A 1 310 ? -4.125 -5.113 3.436 1.00 94.44 310 PHE A O 1
ATOM 2571 N N . VAL A 1 311 ? -2.094 -5.636 4.248 1.00 93.44 311 VAL A N 1
ATOM 2572 C CA . VAL A 1 311 ? -2.185 -7.081 3.983 1.00 93.44 311 VAL A CA 1
ATOM 2573 C C . VAL A 1 311 ? -3.380 -7.719 4.707 1.00 93.44 311 VAL A C 1
ATOM 2575 O O . VAL A 1 311 ? -4.115 -8.519 4.118 1.00 93.44 311 VAL A O 1
ATOM 2578 N N . TYR A 1 312 ? -3.627 -7.356 5.966 1.00 95.38 312 TYR A N 1
ATOM 2579 C CA . TYR A 1 312 ? -4.771 -7.856 6.735 1.00 95.38 312 TYR A CA 1
ATOM 2580 C C . TYR A 1 312 ? -6.121 -7.347 6.211 1.00 95.38 312 TYR A C 1
ATOM 2582 O O . TYR A 1 312 ? -7.111 -8.083 6.267 1.00 95.38 312 TYR A O 1
ATOM 2590 N N . LEU A 1 313 ? -6.169 -6.137 5.649 1.00 96.94 313 LEU A N 1
ATOM 2591 C CA . LEU A 1 313 ? -7.377 -5.569 5.041 1.00 96.94 313 LEU A CA 1
ATOM 2592 C C . LEU A 1 313 ? -7.724 -6.194 3.675 1.00 96.94 313 LEU A C 1
ATOM 2594 O O . LEU A 1 313 ? -8.848 -6.035 3.195 1.00 96.94 313 LEU A O 1
ATOM 2598 N N . ILE A 1 314 ? -6.832 -6.994 3.086 1.00 96.69 314 ILE A N 1
ATOM 2599 C CA . ILE A 1 314 ? -7.171 -7.940 2.014 1.00 96.69 314 ILE A CA 1
ATOM 2600 C C . ILE A 1 314 ? -7.714 -9.216 2.678 1.00 96.69 314 ILE A C 1
ATOM 2602 O O . ILE A 1 314 ? -6.964 -10.034 3.218 1.00 96.69 314 ILE A O 1
ATOM 2606 N N . SER A 1 315 ? -9.042 -9.360 2.709 1.00 94.62 315 SER A N 1
ATOM 2607 C CA . SER A 1 315 ? -9.732 -10.348 3.557 1.00 94.62 315 SER A CA 1
ATOM 2608 C C . SER A 1 315 ? -10.422 -11.491 2.802 1.00 94.62 315 SER A C 1
ATOM 2610 O O . SER A 1 315 ? -10.573 -12.584 3.357 1.00 94.62 315 SER A O 1
ATOM 2612 N N . LYS A 1 316 ? -10.836 -11.274 1.549 1.00 95.75 316 LYS A N 1
ATOM 2613 C CA . LYS A 1 316 ? -11.546 -12.270 0.743 1.00 95.75 316 LYS A CA 1
ATOM 2614 C C . LYS A 1 316 ? -10.589 -13.393 0.361 1.00 95.75 316 LYS A C 1
ATOM 2616 O O . LYS A 1 316 ? -9.528 -13.132 -0.194 1.00 95.75 316 LYS A O 1
ATOM 2621 N N . LYS A 1 317 ? -10.989 -14.642 0.611 1.00 95.62 317 LYS A N 1
ATOM 2622 C CA . LYS A 1 317 ? -10.215 -15.834 0.240 1.00 95.62 317 LYS A CA 1
ATOM 2623 C C . LYS A 1 317 ? -10.225 -16.022 -1.273 1.00 95.62 317 LYS A C 1
ATOM 2625 O O . LYS A 1 317 ? -11.132 -16.631 -1.830 1.00 95.62 317 LYS A O 1
ATOM 2630 N N . VAL A 1 318 ? -9.215 -15.463 -1.921 1.00 97.06 318 VAL A N 1
ATOM 2631 C CA . VAL A 1 318 ? -8.906 -15.661 -3.336 1.00 97.06 318 VAL A CA 1
ATOM 2632 C C . VAL A 1 318 ? -7.509 -16.269 -3.461 1.00 97.06 318 VAL A C 1
ATOM 2634 O O . VAL A 1 318 ? -6.718 -16.142 -2.520 1.00 97.06 318 VAL A O 1
ATOM 2637 N N . PRO A 1 319 ? -7.179 -16.922 -4.586 1.00 97.38 319 PRO A N 1
ATOM 2638 C CA . PRO A 1 319 ? -5.820 -17.382 -4.822 1.00 97.38 319 PRO A CA 1
ATOM 2639 C C . PRO A 1 319 ? -4.819 -16.220 -4.780 1.00 97.38 319 PRO A C 1
ATOM 2641 O O . PRO A 1 319 ? -5.133 -15.089 -5.165 1.00 97.38 319 PRO A O 1
ATOM 2644 N N . ILE A 1 320 ? -3.603 -16.512 -4.327 1.00 97.12 320 ILE A N 1
ATOM 2645 C CA . ILE A 1 320 ? -2.469 -15.590 -4.366 1.00 97.12 320 ILE A CA 1
ATOM 2646 C C . ILE A 1 320 ? -1.465 -16.124 -5.377 1.00 97.12 320 ILE A C 1
ATOM 2648 O O . ILE A 1 320 ? -0.944 -17.227 -5.224 1.00 97.12 320 ILE A O 1
ATOM 2652 N N . MET A 1 321 ? -1.163 -15.328 -6.394 1.00 96.19 321 MET A N 1
ATOM 2653 C CA . MET A 1 321 ? -0.054 -15.568 -7.305 1.00 96.19 321 MET A CA 1
ATOM 2654 C C . MET A 1 321 ? 1.182 -14.858 -6.752 1.00 96.19 321 MET A C 1
ATOM 2656 O O . MET A 1 321 ? 1.232 -13.632 -6.731 1.00 96.19 321 MET A O 1
ATOM 2660 N N . ALA A 1 322 ? 2.172 -15.619 -6.293 1.00 94.56 322 ALA A N 1
ATOM 2661 C CA . ALA A 1 322 ? 3.415 -15.092 -5.745 1.00 94.56 322 ALA A CA 1
ATOM 2662 C C . ALA A 1 322 ? 4.556 -15.264 -6.755 1.00 94.56 322 ALA A C 1
ATOM 2664 O O . ALA A 1 322 ? 5.005 -16.384 -7.011 1.00 94.56 322 ALA A O 1
ATOM 2665 N N . VAL A 1 323 ? 5.039 -14.162 -7.331 1.00 93.62 323 VAL A N 1
ATOM 2666 C CA . VAL A 1 323 ? 6.165 -14.197 -8.276 1.00 93.62 323 VAL A CA 1
ATOM 2667 C C . VAL A 1 323 ? 7.479 -14.047 -7.521 1.00 93.62 323 VAL A C 1
ATOM 2669 O O . VAL A 1 323 ? 7.728 -13.041 -6.852 1.00 93.62 323 VAL A O 1
ATOM 2672 N N . VAL A 1 324 ? 8.332 -15.059 -7.652 1.00 91.31 324 VAL A N 1
ATOM 2673 C CA . VAL A 1 324 ? 9.616 -15.186 -6.959 1.00 91.31 324 VAL A CA 1
ATOM 2674 C C . VAL A 1 324 ? 10.779 -15.229 -7.948 1.00 91.31 324 VAL A C 1
ATOM 2676 O O . VAL A 1 324 ? 10.606 -15.409 -9.147 1.00 91.31 324 VAL A O 1
ATOM 2679 N N . ARG A 1 325 ? 11.989 -15.010 -7.442 1.00 89.75 325 ARG A N 1
ATOM 2680 C CA . ARG A 1 325 ? 13.247 -14.939 -8.198 1.00 89.75 325 ARG A CA 1
ATOM 2681 C C . ARG A 1 325 ? 14.392 -15.251 -7.241 1.00 89.75 325 ARG A C 1
ATOM 2683 O O . ARG A 1 325 ? 14.240 -14.971 -6.053 1.00 89.75 325 ARG A O 1
ATOM 2690 N N . ASP A 1 326 ? 15.530 -15.736 -7.728 1.00 90.69 326 ASP A N 1
ATOM 2691 C CA . ASP A 1 326 ? 16.758 -15.769 -6.927 1.00 90.69 326 ASP A CA 1
ATOM 2692 C C . ASP A 1 326 ? 17.033 -14.359 -6.352 1.00 90.69 326 ASP A C 1
ATOM 2694 O O . ASP A 1 326 ? 17.229 -13.409 -7.120 1.00 90.69 326 ASP A O 1
ATOM 2698 N N . PRO A 1 327 ? 16.998 -14.169 -5.020 1.00 87.88 327 PRO A N 1
ATOM 2699 C CA . PRO A 1 327 ? 17.113 -12.835 -4.446 1.00 87.88 327 PRO A CA 1
ATOM 2700 C C . PRO A 1 327 ? 18.455 -12.165 -4.723 1.00 87.88 327 PRO A C 1
ATOM 2702 O O . PRO A 1 327 ? 18.490 -10.940 -4.815 1.00 87.88 327 PRO A O 1
ATOM 2705 N N . LEU A 1 328 ? 19.542 -12.913 -4.940 1.00 90.12 328 LEU A N 1
ATOM 2706 C CA . LEU A 1 328 ? 20.812 -12.289 -5.326 1.00 90.12 328 LEU A CA 1
ATOM 2707 C C . LEU A 1 328 ? 20.739 -11.680 -6.728 1.00 90.12 328 LEU A C 1
ATOM 2709 O O . LEU A 1 328 ? 21.386 -10.669 -6.999 1.00 90.12 328 LEU A O 1
ATOM 2713 N N . GLU A 1 329 ? 19.901 -12.218 -7.615 1.00 91.25 329 GLU A N 1
ATOM 2714 C CA . GLU A 1 329 ? 19.623 -11.553 -8.886 1.00 91.25 329 GLU A CA 1
ATOM 2715 C C . GLU A 1 329 ? 18.773 -10.291 -8.713 1.00 91.25 329 GLU A C 1
ATOM 2717 O O . GLU A 1 329 ? 18.948 -9.327 -9.465 1.00 91.25 329 GLU A O 1
ATOM 2722 N N . THR A 1 330 ? 17.863 -10.274 -7.736 1.00 88.75 330 THR A N 1
ATOM 2723 C CA . THR A 1 330 ? 17.100 -9.074 -7.358 1.00 88.75 330 THR A CA 1
ATOM 2724 C C . THR A 1 330 ? 18.042 -7.983 -6.850 1.00 88.75 330 THR A C 1
ATOM 2726 O O . THR A 1 330 ? 17.975 -6.853 -7.336 1.00 88.75 330 THR A O 1
ATOM 2729 N N . VAL A 1 331 ? 18.978 -8.325 -5.957 1.00 89.75 331 VAL A N 1
ATOM 2730 C CA . VAL A 1 331 ? 20.017 -7.405 -5.463 1.00 89.75 331 VAL A CA 1
ATOM 2731 C C . VAL A 1 331 ? 20.876 -6.900 -6.613 1.00 89.75 331 VAL A C 1
ATOM 2733 O O . VAL A 1 331 ? 21.017 -5.693 -6.779 1.00 89.75 331 VAL A O 1
ATOM 2736 N N . LEU A 1 332 ? 21.385 -7.792 -7.469 1.00 91.56 332 LEU A N 1
ATOM 2737 C CA . LEU A 1 332 ? 22.207 -7.394 -8.613 1.00 91.56 332 LEU A CA 1
ATOM 2738 C C . LEU A 1 332 ? 21.454 -6.467 -9.576 1.00 91.56 332 LEU A C 1
ATOM 2740 O O . LEU A 1 332 ? 22.046 -5.562 -10.165 1.00 91.56 332 LEU A O 1
ATOM 2744 N N . THR A 1 333 ? 20.149 -6.690 -9.749 1.00 88.88 333 THR A N 1
ATOM 2745 C CA . THR A 1 333 ? 19.294 -5.822 -10.567 1.00 88.88 333 THR A CA 1
ATOM 2746 C C . THR A 1 333 ? 19.196 -4.424 -9.957 1.00 88.88 333 THR A C 1
ATOM 2748 O O . THR A 1 333 ? 19.281 -3.444 -10.692 1.00 88.88 333 THR A O 1
ATOM 2751 N N . TRP A 1 334 ? 19.062 -4.322 -8.633 1.00 86.88 334 TRP A N 1
ATOM 2752 C CA . TRP A 1 334 ? 18.986 -3.050 -7.914 1.00 86.88 334 TRP A CA 1
ATOM 2753 C C . TRP A 1 334 ? 20.311 -2.291 -7.835 1.00 86.88 334 TRP A C 1
ATOM 2755 O O . TRP A 1 334 ? 20.337 -1.084 -8.059 1.00 86.88 334 TRP A O 1
ATOM 2765 N N . VAL A 1 335 ? 21.412 -2.993 -7.581 1.00 89.56 335 VAL A N 1
ATOM 2766 C CA . VAL A 1 335 ? 22.768 -2.424 -7.576 1.00 89.56 335 VAL A CA 1
ATOM 2767 C C . VAL A 1 335 ? 23.095 -1.791 -8.935 1.00 89.56 335 VAL A C 1
ATOM 2769 O O . VAL A 1 335 ? 23.689 -0.721 -9.014 1.00 89.56 335 VAL A O 1
ATOM 2772 N N . ASN A 1 336 ? 22.641 -2.421 -10.020 1.00 88.06 336 ASN A N 1
ATOM 2773 C CA . ASN A 1 336 ? 22.775 -1.909 -11.384 1.00 88.06 336 ASN A CA 1
ATOM 2774 C C . ASN A 1 336 ? 21.655 -0.937 -11.802 1.00 88.06 336 ASN A C 1
ATOM 2776 O O . ASN A 1 336 ? 21.586 -0.544 -12.969 1.00 88.06 336 ASN A O 1
ATOM 2780 N N . HIS A 1 337 ? 20.749 -0.578 -10.892 1.00 81.62 337 HIS A N 1
ATOM 2781 C CA . HIS A 1 337 ? 19.615 0.288 -11.185 1.00 81.62 337 HIS A CA 1
ATOM 2782 C C . HIS A 1 337 ? 20.024 1.769 -11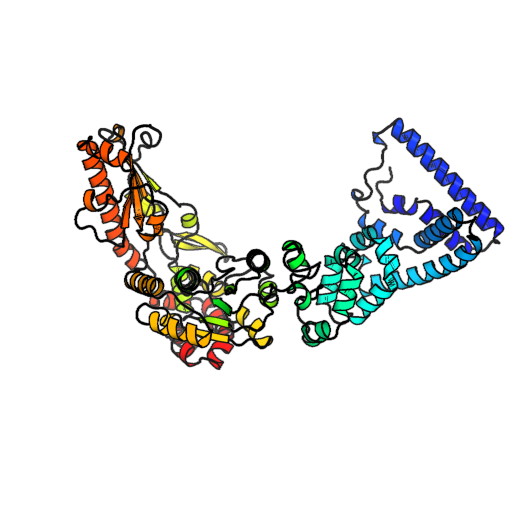.200 1.00 81.62 337 HIS A C 1
ATOM 2784 O O . HIS A 1 337 ? 21.015 2.174 -10.591 1.00 81.62 337 HIS A O 1
ATOM 2790 N N . ARG A 1 338 ? 19.221 2.599 -11.878 1.00 76.81 338 ARG A N 1
ATOM 2791 C CA . ARG A 1 338 ? 19.438 4.053 -11.957 1.00 76.81 338 ARG A CA 1
ATOM 2792 C C . ARG A 1 338 ? 19.416 4.730 -10.584 1.00 76.81 338 ARG A C 1
ATOM 2794 O O . ARG A 1 338 ? 18.627 4.320 -9.722 1.00 76.81 338 ARG A O 1
ATOM 2801 N N . GLY A 1 339 ? 20.211 5.794 -10.471 1.00 70.56 339 GLY A N 1
ATOM 2802 C CA . GLY A 1 339 ? 20.272 6.719 -9.338 1.00 70.56 339 GLY A CA 1
ATOM 2803 C C . GLY A 1 339 ? 18.978 7.504 -9.109 1.00 70.56 339 GLY A C 1
ATOM 2804 O O . GLY A 1 339 ? 18.044 7.470 -9.920 1.00 70.56 339 GLY A O 1
ATOM 2805 N N . ASN A 1 340 ? 18.914 8.234 -8.001 1.00 67.62 340 ASN A N 1
ATOM 2806 C CA . ASN A 1 340 ? 17.761 9.030 -7.601 1.00 67.62 340 ASN A CA 1
ATOM 2807 C C . ASN A 1 340 ? 17.579 10.288 -8.454 1.00 67.62 340 ASN A C 1
ATOM 2809 O O . ASN A 1 340 ? 16.447 10.527 -8.882 1.00 67.62 340 ASN A O 1
ATOM 2813 N N . SER A 1 341 ? 18.626 11.059 -8.776 1.00 63.97 341 SER A N 1
ATOM 2814 C CA . SER A 1 341 ? 18.432 12.270 -9.596 1.00 63.97 341 SER A CA 1
ATOM 2815 C C . SER A 1 341 ? 18.032 11.963 -11.043 1.00 63.97 341 SER A C 1
ATOM 2817 O O . SER A 1 341 ? 17.383 12.792 -11.677 1.00 63.97 341 SER A O 1
ATOM 2819 N N . ALA A 1 342 ? 18.226 10.728 -11.528 1.00 59.88 342 ALA A N 1
ATOM 2820 C CA . ALA A 1 342 ? 17.699 10.273 -12.819 1.00 59.88 342 ALA A CA 1
ATOM 2821 C C . ALA A 1 342 ? 16.160 10.328 -12.891 1.00 59.88 342 ALA A C 1
ATOM 2823 O O . ALA A 1 342 ? 15.596 10.355 -13.983 1.00 59.88 342 ALA A O 1
ATOM 2824 N N . LYS A 1 343 ? 15.463 10.354 -11.746 1.00 58.28 343 LYS A N 1
ATOM 2825 C CA . LYS A 1 343 ? 13.998 10.486 -11.680 1.00 58.28 343 LYS A CA 1
ATOM 2826 C C . LYS A 1 343 ? 13.504 11.898 -12.027 1.00 58.28 343 LYS A C 1
ATOM 2828 O O . LYS A 1 343 ? 12.327 12.040 -12.319 1.00 58.28 343 LYS A O 1
ATOM 2833 N N . ASN A 1 344 ? 14.365 12.919 -12.037 1.00 54.53 344 ASN A N 1
ATOM 2834 C CA . ASN A 1 344 ? 13.958 14.318 -12.240 1.00 54.53 344 ASN A CA 1
ATOM 2835 C C . ASN A 1 344 ? 14.126 14.817 -13.691 1.00 54.53 344 ASN A C 1
ATOM 2837 O O . ASN A 1 344 ? 13.804 15.962 -13.994 1.00 54.53 344 ASN A O 1
ATOM 2841 N N . TYR A 1 345 ? 14.612 13.977 -14.608 1.00 59.12 345 TYR A N 1
ATOM 2842 C CA . TYR A 1 345 ? 15.059 14.381 -15.945 1.00 59.12 345 TYR A CA 1
ATOM 2843 C C . TYR A 1 345 ? 14.156 13.839 -17.069 1.00 59.12 345 TYR A C 1
ATOM 2845 O O . TYR A 1 345 ? 14.624 13.131 -17.953 1.00 59.12 345 TYR A O 1
ATOM 2853 N N . PHE A 1 346 ? 12.856 14.152 -17.050 1.00 55.28 346 PHE A N 1
ATOM 2854 C CA . PHE A 1 346 ? 11.870 13.529 -17.954 1.00 55.28 346 PHE A CA 1
ATOM 2855 C C . PHE A 1 346 ? 11.784 14.083 -19.393 1.00 55.28 346 PHE A C 1
ATOM 2857 O O . PHE A 1 346 ? 10.938 13.636 -20.158 1.00 55.28 346 PHE A O 1
ATOM 2864 N N . HIS A 1 347 ? 12.637 15.020 -19.807 1.00 65.75 347 HIS A N 1
ATOM 2865 C CA . HIS A 1 347 ? 12.764 15.418 -21.216 1.00 65.75 347 HIS A CA 1
ATOM 2866 C C . HIS A 1 347 ? 14.078 16.166 -21.446 1.00 65.75 347 HIS A C 1
ATOM 2868 O O . HIS A 1 347 ? 14.546 16.903 -20.572 1.00 65.75 347 HIS A O 1
ATOM 2874 N N . ILE A 1 348 ? 14.678 15.986 -22.623 1.00 73.69 348 ILE A N 1
ATOM 2875 C CA . ILE A 1 348 ? 15.884 16.715 -23.019 1.00 73.69 348 ILE A CA 1
ATOM 2876 C C . ILE A 1 348 ? 15.535 17.590 -24.210 1.00 73.69 348 ILE A C 1
ATOM 2878 O O . ILE A 1 348 ? 15.295 17.077 -25.297 1.00 73.69 348 ILE A O 1
ATOM 2882 N N . ARG A 1 349 ? 15.518 18.907 -24.006 1.00 87.06 349 ARG A N 1
ATOM 2883 C CA . ARG A 1 349 ? 15.384 19.885 -25.085 1.00 87.06 349 ARG A CA 1
ATOM 2884 C C . ARG A 1 349 ? 16.773 20.414 -25.432 1.00 87.06 349 ARG A C 1
ATOM 2886 O O . ARG A 1 349 ? 17.439 20.966 -24.565 1.00 87.06 349 ARG A O 1
ATOM 2893 N N . LEU A 1 350 ? 17.210 20.187 -26.665 1.00 90.81 350 LEU A N 1
ATOM 2894 C CA . LEU A 1 350 ? 18.503 20.613 -27.211 1.00 90.81 350 LEU A CA 1
ATOM 2895 C C . LEU A 1 350 ? 18.266 21.491 -28.437 1.00 90.81 350 LEU A C 1
ATOM 2897 O O . LEU A 1 350 ? 17.196 21.439 -29.034 1.00 90.81 350 LEU A O 1
ATOM 2901 N N . ASN A 1 351 ? 19.282 22.235 -28.849 1.00 94.19 351 ASN A N 1
ATOM 2902 C CA . ASN A 1 351 ? 19.369 22.851 -30.174 1.00 94.19 351 ASN A CA 1
ATOM 2903 C C . ASN A 1 351 ? 20.642 22.355 -30.885 1.00 94.19 351 ASN A C 1
ATOM 2905 O O . ASN A 1 351 ? 21.338 21.478 -30.366 1.00 94.19 351 ASN A O 1
ATOM 2909 N N . LEU A 1 352 ? 20.958 22.898 -32.062 1.00 94.19 352 LEU A N 1
ATOM 2910 C CA . LEU A 1 352 ? 22.094 22.421 -32.862 1.00 94.19 352 LEU A CA 1
ATOM 2911 C C . LEU A 1 352 ? 23.476 22.792 -32.286 1.00 94.19 352 LEU A C 1
ATOM 2913 O O . LEU A 1 352 ? 24.472 22.228 -32.737 1.00 94.19 352 LEU A O 1
ATOM 2917 N N . THR A 1 353 ? 23.553 23.700 -31.306 1.00 93.38 353 THR A N 1
ATOM 2918 C CA . THR A 1 353 ? 24.817 24.170 -30.704 1.00 93.38 353 THR A CA 1
ATOM 2919 C C . THR A 1 353 ? 25.227 23.379 -29.461 1.00 93.38 353 THR A C 1
ATOM 2921 O O . THR A 1 353 ? 26.394 23.389 -29.064 1.00 93.38 353 THR A O 1
ATOM 2924 N N . HIS A 1 354 ? 24.278 22.674 -28.844 1.00 92.50 354 HIS A N 1
ATOM 2925 C CA . HIS A 1 354 ? 24.509 21.903 -27.629 1.00 92.50 354 HIS A CA 1
ATOM 2926 C C . HIS A 1 354 ? 25.466 20.725 -27.839 1.00 92.50 354 HIS A C 1
ATOM 2928 O O . HIS A 1 354 ? 25.355 19.978 -28.818 1.00 92.50 354 HIS A O 1
ATOM 2934 N N . ASP A 1 355 ? 26.323 20.456 -26.855 1.00 90.12 355 ASP A N 1
ATOM 2935 C CA . ASP A 1 355 ? 27.027 19.180 -26.746 1.00 90.12 355 ASP A CA 1
ATOM 2936 C C . ASP A 1 355 ? 26.096 18.116 -26.149 1.00 90.12 355 ASP A C 1
ATOM 2938 O O . ASP A 1 355 ? 26.034 17.882 -24.932 1.00 90.12 355 ASP A O 1
ATOM 2942 N N . PHE A 1 356 ? 25.376 17.414 -27.029 1.00 86.62 356 PHE A N 1
ATOM 2943 C CA . PHE A 1 356 ? 24.492 16.334 -26.602 1.00 86.62 356 PHE A CA 1
ATOM 2944 C C . PHE A 1 356 ? 25.242 15.260 -25.806 1.00 86.62 356 PHE A C 1
ATOM 2946 O O . PHE A 1 356 ? 24.642 14.678 -24.906 1.00 86.62 356 PHE A O 1
ATOM 2953 N N . LYS A 1 357 ? 26.534 14.995 -26.068 1.00 86.94 357 LYS A N 1
ATOM 2954 C CA . LYS A 1 357 ? 27.276 13.909 -25.403 1.00 86.94 357 LYS A CA 1
ATOM 2955 C C . LYS A 1 357 ? 27.425 14.189 -23.917 1.00 86.94 357 LYS A C 1
ATOM 2957 O O . LYS A 1 357 ? 27.124 13.310 -23.108 1.00 86.94 357 LYS A O 1
ATOM 2962 N N . LYS A 1 358 ? 27.848 15.405 -23.562 1.00 83.56 358 LYS A N 1
ATOM 2963 C CA . LYS A 1 358 ? 27.935 15.872 -22.171 1.00 83.56 358 LYS A CA 1
ATOM 2964 C C . LYS A 1 358 ? 26.580 15.749 -21.475 1.00 83.56 358 LYS A C 1
ATOM 2966 O O . LYS A 1 358 ? 26.506 15.163 -20.397 1.00 83.56 358 LYS A O 1
ATOM 2971 N N . ASN A 1 359 ? 25.514 16.204 -22.135 1.00 78.44 359 ASN A N 1
ATOM 2972 C CA . ASN A 1 359 ? 24.151 16.153 -21.604 1.00 78.44 359 ASN A CA 1
ATOM 2973 C C . ASN A 1 359 ? 23.636 14.715 -21.391 1.00 78.44 359 ASN A C 1
ATOM 2975 O O . ASN A 1 359 ? 22.994 14.437 -20.380 1.00 78.44 359 ASN A O 1
ATOM 2979 N N . MET A 1 360 ? 23.931 13.779 -22.304 1.00 78.75 360 MET A N 1
ATOM 2980 C CA . MET A 1 360 ? 23.550 12.370 -22.126 1.00 78.75 360 MET A CA 1
ATOM 2981 C C . MET A 1 360 ? 24.332 11.722 -20.982 1.00 78.75 360 MET A C 1
ATOM 2983 O O . MET A 1 360 ? 23.762 11.009 -20.159 1.00 78.75 360 MET A O 1
ATOM 2987 N N . MET A 1 361 ? 25.649 11.949 -20.936 1.00 77.31 361 MET A N 1
ATOM 2988 C CA . MET A 1 361 ? 26.540 11.298 -19.975 1.00 77.31 361 MET A CA 1
ATOM 2989 C C . MET A 1 361 ? 26.229 11.699 -18.533 1.00 77.31 361 MET A C 1
ATOM 2991 O O . MET A 1 361 ? 26.305 10.846 -17.654 1.00 77.31 361 MET A O 1
ATOM 2995 N N . SER A 1 362 ? 25.838 12.952 -18.286 1.00 75.31 362 SER A N 1
ATOM 2996 C CA . SER A 1 362 ? 25.471 13.423 -16.944 1.00 75.31 362 SER A CA 1
ATOM 2997 C C . SER A 1 362 ? 24.161 12.830 -16.415 1.00 75.31 362 SER A C 1
ATOM 2999 O O . SER A 1 362 ? 23.870 12.969 -15.233 1.00 75.31 362 SER A O 1
ATOM 3001 N N . ARG A 1 363 ? 23.353 12.186 -17.268 1.00 74.06 363 ARG A N 1
ATOM 3002 C CA . ARG A 1 363 ? 22.043 11.617 -16.900 1.00 74.06 363 ARG A CA 1
ATOM 3003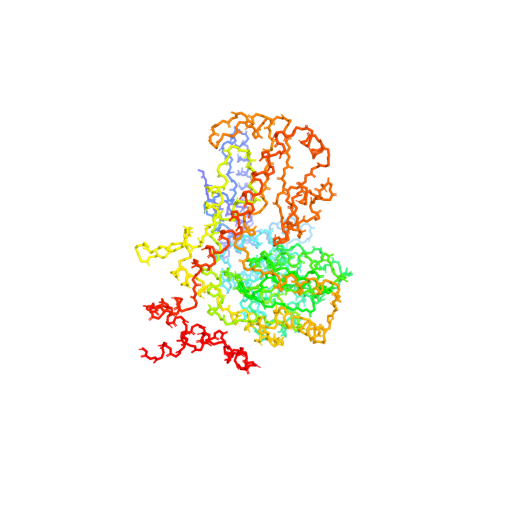 C C . ARG A 1 363 ? 22.079 10.109 -16.678 1.00 74.06 363 ARG A C 1
ATOM 3005 O O . ARG A 1 363 ? 21.118 9.546 -16.158 1.00 74.06 363 ARG A O 1
ATOM 3012 N N . ILE A 1 364 ? 23.175 9.451 -17.051 1.00 77.00 364 ILE A N 1
ATOM 3013 C CA . ILE A 1 364 ? 23.382 8.034 -16.752 1.00 77.00 364 ILE A CA 1
ATOM 3014 C C . ILE A 1 364 ? 24.111 7.935 -15.426 1.00 77.00 364 ILE A C 1
ATOM 3016 O O . ILE A 1 364 ? 25.338 7.966 -15.350 1.00 77.00 364 ILE A O 1
ATOM 3020 N N . ILE A 1 365 ? 23.303 7.821 -14.387 1.00 80.69 365 ILE A N 1
ATOM 3021 C CA . ILE A 1 365 ? 23.735 7.721 -13.003 1.00 80.69 365 ILE A CA 1
ATOM 3022 C C . ILE A 1 365 ? 23.113 6.488 -12.360 1.00 80.69 365 ILE A C 1
ATOM 3024 O O . ILE A 1 365 ? 22.021 6.041 -12.726 1.00 80.69 365 ILE A O 1
ATOM 3028 N N . PHE A 1 366 ? 23.812 5.958 -11.376 1.00 84.38 366 PHE A N 1
ATOM 3029 C CA . PHE A 1 366 ? 23.457 4.783 -10.598 1.00 84.38 366 PHE A CA 1
ATOM 3030 C C . PHE A 1 366 ? 23.273 5.180 -9.139 1.00 84.38 366 PHE A C 1
ATOM 3032 O O . PHE A 1 366 ? 23.667 6.275 -8.737 1.00 84.38 366 PHE A O 1
ATOM 3039 N N . ASN A 1 367 ? 22.681 4.292 -8.344 1.00 84.81 367 ASN A N 1
ATOM 3040 C CA . ASN A 1 367 ? 22.706 4.480 -6.899 1.00 84.81 367 ASN A CA 1
ATOM 3041 C C . ASN A 1 367 ? 24.142 4.270 -6.403 1.00 84.81 367 ASN A C 1
ATOM 3043 O O . ASN A 1 367 ? 24.797 3.285 -6.750 1.00 84.81 367 ASN A O 1
ATOM 3047 N N . GLY A 1 368 ? 24.621 5.228 -5.628 1.00 86.94 368 GLY A N 1
ATOM 3048 C CA . GLY A 1 368 ? 25.880 5.204 -4.907 1.00 86.94 368 GLY A CA 1
ATOM 3049 C C . GLY A 1 368 ? 25.659 4.979 -3.417 1.00 86.94 368 GLY A C 1
ATOM 3050 O O . GLY A 1 368 ? 24.548 5.126 -2.898 1.00 86.94 368 GLY A O 1
ATOM 3051 N N . ALA A 1 369 ? 26.730 4.609 -2.729 1.00 87.69 369 ALA A N 1
ATOM 3052 C CA . ALA A 1 369 ? 26.751 4.468 -1.283 1.00 87.69 369 ALA A CA 1
ATOM 3053 C C . ALA A 1 369 ? 28.099 4.940 -0.739 1.00 87.69 369 ALA A C 1
ATOM 3055 O O . ALA A 1 369 ? 29.145 4.591 -1.280 1.00 87.69 369 ALA A O 1
ATOM 3056 N N . GLU A 1 370 ? 28.064 5.703 0.343 1.00 86.62 370 GLU A N 1
ATOM 3057 C CA . GLU A 1 370 ? 29.231 6.202 1.060 1.00 86.62 370 GLU A CA 1
ATOM 3058 C C . GLU A 1 370 ? 29.046 5.922 2.551 1.00 86.62 370 GLU A C 1
ATOM 3060 O O . GLU A 1 370 ? 27.950 6.087 3.083 1.00 86.62 370 GLU A O 1
ATOM 3065 N N . CYS A 1 371 ? 30.098 5.464 3.225 1.00 83.56 371 CYS A N 1
ATOM 3066 C CA . CYS A 1 371 ? 30.067 5.240 4.666 1.00 83.56 371 CYS A CA 1
ATOM 3067 C C . CYS A 1 371 ? 30.761 6.414 5.361 1.00 83.56 371 CYS A C 1
ATOM 3069 O O . CYS A 1 371 ? 31.971 6.583 5.214 1.00 83.56 371 CYS A O 1
ATOM 3071 N N . ILE A 1 372 ? 29.995 7.216 6.098 1.00 88.25 372 ILE A N 1
ATOM 3072 C CA . ILE A 1 372 ? 30.474 8.389 6.839 1.00 88.25 372 ILE A CA 1
ATOM 3073 C C . ILE A 1 372 ? 30.229 8.103 8.319 1.00 88.25 372 ILE A C 1
ATOM 3075 O O . ILE A 1 372 ? 29.109 7.776 8.706 1.00 88.25 372 ILE A O 1
ATOM 3079 N N . ASP A 1 373 ? 31.283 8.140 9.137 1.00 88.75 373 ASP A N 1
ATOM 3080 C CA . ASP A 1 373 ? 31.222 7.869 10.583 1.00 88.75 373 ASP A CA 1
ATOM 3081 C C . ASP A 1 373 ? 30.515 6.545 10.954 1.00 88.75 373 ASP A C 1
ATOM 3083 O O . ASP A 1 373 ? 29.808 6.437 11.956 1.00 88.75 373 ASP A O 1
ATOM 3087 N N . GLY A 1 374 ? 30.690 5.511 10.121 1.00 81.56 374 GLY A N 1
ATOM 3088 C CA . GLY A 1 374 ? 30.073 4.194 10.318 1.00 81.56 374 GLY A CA 1
ATOM 3089 C C . GLY A 1 374 ? 28.601 4.102 9.896 1.00 81.56 374 GLY A C 1
ATOM 3090 O O . GLY A 1 374 ? 27.982 3.055 10.093 1.00 81.56 374 GLY A O 1
ATOM 3091 N N . GLN A 1 375 ? 28.033 5.155 9.302 1.00 83.75 375 GLN A N 1
ATOM 3092 C CA . GLN A 1 375 ? 26.675 5.166 8.762 1.00 83.75 375 GLN A CA 1
ATOM 3093 C C . GLN A 1 375 ? 26.680 5.213 7.234 1.00 83.75 375 GLN A C 1
ATOM 3095 O O . GLN A 1 375 ? 27.411 5.977 6.609 1.00 83.75 375 GLN A O 1
ATOM 3100 N N . TRP A 1 376 ? 25.826 4.392 6.619 1.00 83.75 376 TRP A N 1
ATOM 3101 C CA . TRP A 1 376 ? 25.665 4.362 5.169 1.00 83.75 376 TRP A CA 1
ATOM 3102 C C . TRP A 1 376 ? 24.753 5.491 4.684 1.00 83.75 376 TRP A C 1
ATOM 3104 O O . TRP A 1 376 ? 23.562 5.528 5.001 1.00 83.75 376 TRP A O 1
ATOM 3114 N N . HIS A 1 377 ? 25.301 6.355 3.839 1.00 83.69 377 HIS A N 1
ATOM 3115 C CA . HIS A 1 377 ? 24.600 7.382 3.083 1.00 83.69 377 HIS A CA 1
ATOM 3116 C C . HIS A 1 377 ? 24.483 6.951 1.621 1.00 83.69 377 HIS A C 1
ATOM 3118 O O . HIS A 1 377 ? 25.452 6.509 1.013 1.00 83.69 377 HIS A O 1
ATOM 3124 N N . TYR A 1 378 ? 23.293 7.084 1.038 1.00 82.19 378 TYR A N 1
ATOM 3125 C CA . TYR A 1 378 ? 23.030 6.664 -0.340 1.00 82.19 378 TYR A CA 1
ATOM 3126 C C . TYR A 1 378 ? 22.874 7.889 -1.237 1.00 82.19 378 TYR A C 1
ATOM 3128 O O . TYR A 1 378 ? 21.980 8.710 -1.024 1.00 82.19 378 TYR A O 1
ATOM 3136 N N . THR A 1 379 ? 23.754 8.010 -2.227 1.00 81.69 379 THR A N 1
ATOM 3137 C CA . THR A 1 379 ? 23.878 9.166 -3.130 1.00 81.69 379 THR A CA 1
ATOM 3138 C C . THR A 1 379 ? 23.795 8.713 -4.589 1.00 81.69 379 THR A C 1
ATOM 3140 O O . THR A 1 379 ? 23.462 7.561 -4.858 1.00 81.69 379 THR A O 1
ATOM 3143 N N . ASP A 1 380 ? 24.039 9.600 -5.553 1.00 83.81 380 ASP A N 1
ATOM 3144 C CA . ASP A 1 380 ? 24.170 9.210 -6.959 1.00 83.81 380 ASP A CA 1
ATOM 3145 C C . ASP A 1 380 ? 25.637 8.962 -7.320 1.00 83.81 380 ASP A C 1
ATOM 3147 O O . ASP A 1 380 ? 26.532 9.667 -6.859 1.00 83.81 380 ASP A O 1
ATOM 3151 N N . SER A 1 381 ? 25.881 7.983 -8.190 1.00 84.00 381 SER A N 1
ATOM 3152 C CA . SER A 1 381 ? 27.213 7.634 -8.685 1.00 84.00 381 SER A CA 1
ATOM 3153 C C . SER A 1 381 ? 27.245 7.529 -10.207 1.00 84.00 381 SER A C 1
ATOM 3155 O O . SER A 1 381 ? 26.249 7.225 -10.863 1.00 84.00 381 SER A O 1
ATOM 3157 N N . SER A 1 382 ? 28.423 7.746 -10.791 1.00 80.81 382 SER A N 1
ATOM 3158 C CA . SER A 1 382 ? 28.663 7.546 -12.228 1.00 80.81 382 SER A CA 1
ATOM 3159 C C . SER A 1 382 ? 28.846 6.069 -12.617 1.00 80.81 382 SER A C 1
ATOM 3161 O O . SER A 1 382 ? 28.831 5.737 -13.809 1.00 80.81 382 SER A O 1
ATOM 3163 N N . TYR A 1 383 ? 28.980 5.182 -11.625 1.00 85.88 383 TYR A N 1
ATOM 3164 C CA . TYR A 1 383 ? 29.096 3.732 -11.782 1.00 85.88 383 TYR A CA 1
ATOM 3165 C C . TYR A 1 383 ? 28.229 3.004 -10.744 1.00 85.88 383 TYR A C 1
ATOM 3167 O O . TYR A 1 383 ? 28.049 3.526 -9.643 1.00 85.88 383 TYR A O 1
ATOM 3175 N N . PRO A 1 384 ? 27.714 1.798 -11.050 1.00 89.00 384 PRO A N 1
ATOM 3176 C CA . PRO A 1 384 ? 27.098 0.945 -10.039 1.00 89.00 384 PRO A CA 1
ATOM 3177 C C . PRO A 1 384 ? 28.075 0.690 -8.887 1.00 89.00 384 PRO A C 1
ATOM 3179 O O . PRO A 1 384 ? 29.228 0.331 -9.128 1.00 89.00 384 PRO A O 1
ATOM 3182 N N . MET A 1 385 ? 27.612 0.856 -7.651 1.00 91.81 385 MET A N 1
ATOM 3183 C CA . MET A 1 385 ? 28.418 0.629 -6.449 1.00 91.81 385 MET A CA 1
ATOM 3184 C C . MET A 1 385 ? 27.928 -0.621 -5.730 1.00 91.81 385 MET A C 1
ATOM 3186 O O . MET A 1 385 ? 26.751 -0.715 -5.370 1.00 91.81 385 MET A O 1
ATOM 3190 N N . VAL A 1 386 ? 28.820 -1.591 -5.532 1.00 92.06 386 VAL A N 1
ATOM 3191 C CA . VAL A 1 386 ? 28.478 -2.887 -4.925 1.00 92.06 386 VAL A CA 1
ATOM 3192 C C . VAL A 1 386 ? 28.056 -2.728 -3.462 1.00 92.06 386 VAL A C 1
ATOM 3194 O O . VAL A 1 386 ? 27.240 -3.495 -2.962 1.00 92.06 386 VAL A O 1
ATOM 3197 N N . GLU A 1 387 ? 28.520 -1.664 -2.817 1.00 91.50 387 GLU A N 1
ATOM 3198 C CA . GLU A 1 387 ? 28.193 -1.241 -1.460 1.00 91.50 387 GLU A CA 1
ATOM 3199 C C . GLU A 1 387 ? 26.689 -0.995 -1.265 1.00 91.50 387 GLU A C 1
ATOM 3201 O O . GLU A 1 387 ? 26.143 -1.245 -0.190 1.00 91.50 387 GLU A O 1
ATOM 3206 N N . THR A 1 388 ? 25.969 -0.612 -2.328 1.00 90.56 388 THR A N 1
ATOM 3207 C CA . THR A 1 388 ? 24.502 -0.469 -2.282 1.00 90.56 388 THR A CA 1
ATOM 3208 C C . THR A 1 388 ? 23.774 -1.795 -2.040 1.00 90.56 388 THR A C 1
ATOM 3210 O O . THR A 1 388 ? 22.600 -1.788 -1.662 1.00 90.56 388 THR A O 1
ATOM 3213 N N . ALA A 1 389 ? 24.447 -2.942 -2.202 1.00 90.38 389 ALA A N 1
ATOM 3214 C CA . ALA A 1 389 ? 23.872 -4.257 -1.935 1.00 90.38 389 ALA A CA 1
ATOM 3215 C C . ALA A 1 389 ? 23.347 -4.385 -0.499 1.00 90.38 389 ALA A C 1
ATOM 3217 O O . ALA A 1 389 ? 22.312 -5.023 -0.305 1.00 90.38 389 ALA A O 1
ATOM 3218 N N . ILE A 1 390 ? 23.999 -3.736 0.477 1.00 87.31 390 ILE A N 1
ATOM 3219 C CA . ILE A 1 390 ? 23.551 -3.708 1.876 1.00 87.31 390 ILE A CA 1
ATOM 3220 C C . ILE A 1 390 ? 22.117 -3.184 1.943 1.00 87.31 390 ILE A C 1
ATOM 3222 O O . ILE A 1 390 ? 21.218 -3.909 2.358 1.00 87.31 390 ILE A O 1
ATOM 3226 N N . PHE A 1 391 ? 21.858 -1.984 1.429 1.00 85.50 391 PHE A N 1
ATOM 3227 C CA . PHE A 1 391 ? 20.516 -1.399 1.408 1.00 85.50 391 PHE A CA 1
ATOM 3228 C C . PHE A 1 391 ? 19.460 -2.320 0.797 1.00 85.50 391 PHE A C 1
ATOM 3230 O O . PHE A 1 391 ? 18.400 -2.545 1.386 1.00 85.50 391 PHE A O 1
ATOM 3237 N N . TYR A 1 392 ? 19.742 -2.845 -0.397 1.00 86.12 392 TYR A N 1
ATOM 3238 C CA . TYR A 1 392 ? 18.757 -3.597 -1.168 1.00 86.12 392 TYR A CA 1
ATOM 3239 C C . TYR A 1 392 ? 18.485 -4.982 -0.601 1.00 86.12 392 TYR A C 1
ATOM 3241 O O . TYR A 1 392 ? 17.354 -5.456 -0.707 1.00 86.12 392 TYR A O 1
ATOM 3249 N N . MET A 1 393 ? 19.470 -5.615 0.033 1.00 82.94 393 MET A N 1
ATOM 3250 C CA . MET A 1 393 ? 19.245 -6.875 0.732 1.00 82.94 393 MET A CA 1
ATOM 3251 C C . MET A 1 393 ? 18.244 -6.698 1.868 1.00 82.94 393 MET A C 1
ATOM 3253 O O . MET A 1 393 ? 17.216 -7.371 1.879 1.00 82.94 393 MET A O 1
ATOM 3257 N N . TYR A 1 394 ? 18.481 -5.731 2.757 1.00 77.69 394 TYR A N 1
ATOM 3258 C CA . TYR A 1 394 ? 17.588 -5.485 3.891 1.00 77.69 394 TYR A CA 1
ATOM 3259 C C . TYR A 1 394 ? 16.185 -5.035 3.465 1.00 77.69 394 TYR A C 1
ATOM 3261 O O . TYR A 1 394 ? 15.215 -5.393 4.124 1.00 77.69 394 TYR A O 1
ATOM 3269 N N . LYS A 1 395 ? 16.060 -4.266 2.375 1.00 75.19 395 LYS A N 1
ATOM 3270 C CA . LYS A 1 395 ? 14.783 -3.643 1.988 1.00 75.19 395 LYS A CA 1
ATOM 3271 C C . LYS A 1 395 ? 13.974 -4.368 0.921 1.00 75.19 395 LYS A C 1
ATOM 3273 O O . LYS A 1 395 ? 12.786 -4.098 0.798 1.00 75.19 395 LYS A O 1
ATOM 3278 N N . CYS A 1 396 ? 14.587 -5.190 0.074 1.00 72.81 396 CYS A N 1
ATOM 3279 C CA . CYS A 1 396 ? 13.925 -5.646 -1.156 1.00 72.81 396 CYS A CA 1
ATOM 3280 C C . CYS A 1 396 ? 13.894 -7.163 -1.334 1.00 72.81 396 CYS A C 1
ATOM 3282 O O . CYS A 1 396 ? 13.238 -7.639 -2.264 1.00 72.81 396 CYS A O 1
ATOM 3284 N N . CYS A 1 397 ? 14.575 -7.926 -0.479 1.00 74.38 397 CYS A N 1
ATOM 3285 C CA . CYS A 1 397 ? 14.651 -9.373 -0.641 1.00 74.38 397 CYS A CA 1
ATOM 3286 C C . CYS A 1 397 ? 13.531 -10.145 0.062 1.00 74.38 397 CYS A C 1
ATOM 3288 O O . CYS A 1 397 ? 13.228 -11.239 -0.408 1.00 74.38 397 CYS A O 1
ATOM 3290 N N . LEU A 1 398 ? 12.909 -9.581 1.105 1.00 72.75 398 LEU A N 1
ATOM 3291 C CA . LEU A 1 398 ? 11.977 -10.301 1.978 1.00 72.75 398 LEU A CA 1
ATOM 3292 C C . LEU A 1 398 ? 10.551 -10.356 1.397 1.00 72.75 398 LEU A C 1
ATOM 3294 O O . LEU A 1 398 ? 9.847 -9.348 1.407 1.00 72.75 398 LEU A O 1
ATOM 3298 N N . LEU A 1 399 ? 10.128 -11.499 0.844 1.00 75.50 399 LEU A N 1
ATOM 3299 C CA . LEU A 1 399 ? 8.754 -11.709 0.353 1.00 75.50 399 LEU A CA 1
ATOM 3300 C C . LEU A 1 399 ? 7.848 -12.396 1.382 1.00 75.50 399 LEU A C 1
ATOM 3302 O O . LEU A 1 399 ? 6.661 -12.066 1.456 1.00 75.50 399 LEU A O 1
ATOM 3306 N N . ASP A 1 400 ? 8.370 -13.353 2.148 1.00 72.44 400 ASP A N 1
ATOM 3307 C CA . ASP A 1 400 ? 7.573 -14.167 3.066 1.00 72.44 400 ASP A CA 1
ATOM 3308 C C . ASP A 1 400 ? 6.979 -13.305 4.184 1.00 72.44 400 ASP A C 1
ATOM 3310 O O . ASP A 1 400 ? 5.863 -13.582 4.606 1.00 72.44 400 ASP A O 1
ATOM 3314 N N . GLU A 1 401 ? 7.608 -12.199 4.594 1.00 72.69 401 GLU A N 1
ATOM 3315 C CA . GLU A 1 401 ? 7.000 -11.254 5.552 1.00 72.69 401 GLU A CA 1
ATOM 3316 C C . GLU A 1 401 ? 5.600 -10.773 5.124 1.00 72.69 401 GLU A C 1
ATOM 3318 O O . GLU A 1 401 ? 4.729 -10.570 5.968 1.00 72.69 401 GLU A O 1
ATOM 3323 N N . TYR A 1 402 ? 5.342 -10.677 3.816 1.00 78.69 402 TYR A N 1
ATOM 3324 C CA . TYR A 1 402 ? 4.051 -10.260 3.260 1.00 78.69 402 TYR A CA 1
ATOM 3325 C C . TYR A 1 402 ? 3.129 -11.435 2.947 1.00 78.69 402 TYR A C 1
ATOM 3327 O O . TYR A 1 402 ? 1.907 -11.290 2.977 1.00 78.69 402 TYR A O 1
ATOM 3335 N N . ILE A 1 403 ? 3.693 -12.603 2.639 1.00 87.56 403 ILE A N 1
ATOM 3336 C CA . ILE A 1 403 ? 2.924 -13.814 2.338 1.00 87.56 403 ILE A CA 1
ATOM 3337 C C . ILE A 1 403 ? 2.463 -14.517 3.618 1.00 87.56 403 ILE A C 1
ATOM 3339 O O . ILE A 1 403 ? 1.347 -15.033 3.665 1.00 87.56 403 ILE A O 1
ATOM 3343 N N . LEU A 1 404 ? 3.273 -14.517 4.676 1.00 87.31 404 LEU A N 1
ATOM 3344 C CA . LEU A 1 404 ? 2.995 -15.221 5.927 1.00 87.31 404 LEU A CA 1
ATOM 3345 C C . LEU A 1 404 ? 1.662 -14.802 6.566 1.00 87.31 404 LEU A C 1
ATOM 3347 O O . LEU A 1 404 ? 0.901 -15.704 6.917 1.00 87.31 404 LEU A O 1
ATOM 3351 N N . PRO A 1 405 ? 1.287 -13.507 6.648 1.00 89.88 405 PRO A N 1
ATOM 3352 C CA . PRO A 1 405 ? -0.032 -13.125 7.151 1.00 89.88 405 PRO A CA 1
ATOM 3353 C C . PRO A 1 405 ? -1.194 -13.670 6.309 1.00 89.88 405 PRO A C 1
ATOM 3355 O O . PRO A 1 405 ? -2.301 -13.856 6.817 1.00 89.88 405 PRO A O 1
ATOM 3358 N N . PHE A 1 406 ? -0.992 -13.924 5.013 1.00 93.19 406 PHE A N 1
ATOM 3359 C CA . PHE A 1 406 ? -1.986 -14.609 4.187 1.00 93.19 406 PHE A CA 1
ATOM 3360 C C . PHE A 1 406 ? -2.028 -16.110 4.493 1.00 93.19 406 PHE A C 1
ATOM 3362 O O . PHE A 1 406 ? -3.110 -16.659 4.701 1.00 93.19 406 PHE A O 1
ATOM 3369 N N . VAL A 1 407 ? -0.870 -16.765 4.582 1.00 91.50 407 VAL A N 1
ATOM 3370 C CA . VAL A 1 407 ? -0.757 -18.200 4.897 1.00 91.50 407 VAL A CA 1
ATOM 3371 C C . VAL A 1 407 ? -1.360 -18.518 6.264 1.00 91.50 407 VAL A C 1
ATOM 3373 O O . VAL A 1 407 ? -2.177 -19.425 6.376 1.00 91.50 407 VAL A O 1
ATOM 3376 N N . GLN A 1 408 ? -1.041 -17.726 7.290 1.00 90.62 408 GLN A N 1
ATOM 3377 C CA . GLN A 1 408 ? -1.598 -17.855 8.644 1.00 90.62 408 GLN A CA 1
ATOM 3378 C C . GLN A 1 408 ? -3.122 -17.700 8.672 1.00 90.62 408 GLN A C 1
ATOM 3380 O O . GLN A 1 408 ? -3.795 -18.246 9.541 1.00 90.62 408 GLN A O 1
ATOM 3385 N N . ARG A 1 409 ? -3.677 -16.978 7.695 1.00 92.31 409 ARG A N 1
ATOM 3386 C CA . ARG A 1 409 ? -5.118 -16.838 7.484 1.00 92.31 409 ARG A CA 1
ATOM 3387 C C . ARG A 1 409 ? -5.649 -17.841 6.450 1.00 92.31 409 ARG A C 1
ATOM 3389 O O . ARG A 1 409 ? -6.728 -17.611 5.915 1.00 92.31 409 ARG A O 1
ATOM 3396 N N . ASN A 1 410 ? -4.951 -18.931 6.143 1.00 93.31 410 ASN A N 1
ATOM 3397 C CA . ASN A 1 410 ? -5.388 -19.997 5.228 1.00 93.31 410 ASN A CA 1
ATOM 3398 C C . ASN A 1 410 ? -5.677 -19.542 3.782 1.00 93.31 410 ASN A C 1
ATOM 3400 O O . ASN A 1 410 ? -6.598 -20.046 3.138 1.00 93.31 410 ASN A O 1
ATOM 3404 N N . PHE A 1 411 ? -4.944 -18.559 3.258 1.00 95.56 411 PHE A N 1
ATOM 3405 C CA . PHE A 1 411 ? -4.976 -18.273 1.820 1.00 95.56 411 PHE A CA 1
ATOM 3406 C C . PHE A 1 411 ? -4.160 -19.309 1.040 1.00 95.56 411 PHE A C 1
ATOM 3408 O O . PHE A 1 411 ? -3.131 -19.788 1.513 1.00 95.56 411 PHE A O 1
ATOM 3415 N N . ILE A 1 412 ? -4.593 -19.608 -0.186 1.00 95.94 412 ILE A N 1
ATOM 3416 C CA . ILE A 1 412 ? -3.870 -20.504 -1.091 1.00 95.94 412 ILE A CA 1
ATOM 3417 C C . ILE A 1 412 ? -2.855 -19.681 -1.885 1.00 95.94 412 ILE A C 1
ATOM 3419 O O . ILE A 1 412 ? -3.233 -18.771 -2.625 1.00 95.94 412 ILE A O 1
ATOM 3423 N N . VAL A 1 413 ? -1.572 -20.015 -1.741 1.00 95.75 413 VAL A N 1
ATOM 3424 C CA . VAL A 1 413 ? -0.461 -19.326 -2.409 1.00 95.75 413 VAL A CA 1
ATOM 3425 C C . VAL A 1 413 ? 0.139 -20.219 -3.490 1.00 95.75 413 VAL A C 1
ATOM 3427 O O . VAL A 1 413 ? 0.521 -21.359 -3.235 1.00 95.75 413 VAL A O 1
ATOM 3430 N N . HIS A 1 414 ? 0.266 -19.681 -4.698 1.00 96.12 414 HIS A N 1
ATOM 3431 C CA . HIS A 1 414 ? 0.900 -20.331 -5.836 1.00 96.12 414 HIS A CA 1
ATOM 3432 C C . HIS A 1 414 ? 2.168 -19.576 -6.221 1.00 96.12 414 HIS A C 1
ATOM 3434 O O . HIS A 1 414 ? 2.111 -18.437 -6.684 1.00 96.12 414 HIS A O 1
ATOM 3440 N N . TYR A 1 415 ? 3.314 -20.226 -6.042 1.00 94.69 415 TYR A N 1
ATOM 3441 C CA . TYR A 1 415 ? 4.610 -19.648 -6.373 1.00 94.69 415 TYR A CA 1
ATOM 3442 C C . TYR A 1 415 ? 4.986 -19.871 -7.836 1.00 94.69 415 TYR A C 1
ATOM 3444 O O . TYR A 1 415 ? 4.929 -20.998 -8.333 1.00 94.69 415 TYR A O 1
ATOM 3452 N N . TYR A 1 416 ? 5.437 -18.803 -8.490 1.00 95.19 416 TYR A N 1
ATOM 3453 C CA . TYR A 1 416 ? 5.932 -18.804 -9.863 1.00 95.19 416 TYR A CA 1
ATOM 3454 C C . TYR A 1 416 ? 7.330 -18.206 -9.913 1.00 95.19 416 TYR A C 1
ATOM 3456 O O . TYR A 1 416 ? 7.535 -17.071 -9.488 1.00 95.19 416 TYR A O 1
ATOM 3464 N N . ASP A 1 417 ? 8.289 -18.949 -10.459 1.00 94.44 417 ASP A N 1
ATOM 3465 C CA . ASP A 1 417 ? 9.621 -18.406 -10.696 1.00 94.44 417 ASP A CA 1
ATOM 3466 C C . ASP A 1 417 ? 9.600 -17.435 -11.885 1.00 94.44 417 ASP A C 1
ATOM 3468 O O . ASP A 1 417 ? 8.958 -17.692 -12.908 1.00 94.44 417 ASP A O 1
ATOM 3472 N N . LEU A 1 418 ? 10.312 -16.315 -11.764 1.00 93.19 418 LEU A N 1
ATOM 3473 C CA . LEU A 1 418 ? 10.374 -15.278 -12.790 1.00 93.19 418 LEU A CA 1
ATOM 3474 C C . LEU A 1 418 ? 10.863 -15.818 -14.144 1.00 93.19 418 LEU A C 1
ATOM 3476 O O . LEU A 1 418 ? 10.491 -15.286 -15.190 1.00 93.19 418 LEU A O 1
ATOM 3480 N N . THR A 1 419 ? 11.653 -16.893 -14.150 1.00 93.00 419 THR A N 1
ATOM 3481 C CA . THR A 1 419 ? 12.105 -17.573 -15.373 1.00 93.00 419 THR A CA 1
ATOM 3482 C C . THR A 1 419 ? 10.966 -18.164 -16.211 1.00 93.00 419 THR A C 1
ATOM 3484 O O . THR A 1 419 ? 11.190 -18.530 -17.365 1.00 93.00 419 THR A O 1
ATOM 3487 N N . LEU A 1 420 ? 9.735 -18.226 -15.700 1.00 95.00 420 LEU A N 1
ATOM 3488 C CA . LEU A 1 420 ? 8.543 -18.582 -16.478 1.00 95.00 420 LEU A CA 1
ATOM 3489 C C . LEU A 1 420 ? 8.018 -17.417 -17.334 1.00 95.00 420 LEU A C 1
ATOM 3491 O O . LEU A 1 420 ? 7.286 -17.644 -18.295 1.00 95.00 420 LEU A O 1
ATOM 3495 N N . PHE A 1 421 ? 8.429 -16.180 -17.052 1.00 93.44 421 PHE A N 1
ATOM 3496 C CA . PHE A 1 421 ? 7.938 -14.966 -17.718 1.00 93.44 421 PHE A CA 1
ATOM 3497 C C . PHE A 1 421 ? 8.938 -14.364 -18.711 1.00 93.44 421 PHE A C 1
ATOM 3499 O O . PHE A 1 421 ? 8.959 -13.159 -18.961 1.00 93.44 421 PHE A O 1
ATOM 3506 N N . ILE A 1 422 ? 9.800 -15.207 -19.264 1.00 90.06 422 ILE A N 1
ATOM 3507 C CA . ILE A 1 422 ? 10.751 -14.840 -20.317 1.00 90.06 422 ILE A CA 1
ATOM 3508 C C . ILE A 1 422 ? 10.173 -15.202 -21.693 1.00 90.06 422 ILE A C 1
ATOM 3510 O O . ILE A 1 422 ? 9.298 -16.068 -21.760 1.00 90.06 422 ILE A O 1
ATOM 3514 N N . PRO A 1 423 ? 10.677 -14.616 -22.796 1.00 87.88 423 PRO A N 1
ATOM 3515 C CA . PRO A 1 423 ? 10.077 -14.755 -24.129 1.00 87.88 423 PRO A CA 1
ATOM 3516 C C . PRO A 1 423 ? 9.776 -16.194 -24.549 1.00 87.88 423 PRO A C 1
ATOM 3518 O O . PRO A 1 423 ? 8.707 -16.487 -25.066 1.00 87.88 423 PRO A O 1
ATOM 3521 N N . LYS A 1 424 ? 10.696 -17.122 -24.261 1.00 91.31 424 LYS A N 1
ATOM 3522 C CA . LYS A 1 424 ? 10.539 -18.536 -24.629 1.00 91.31 424 LYS A CA 1
ATOM 3523 C C . LYS A 1 424 ? 9.404 -19.266 -23.893 1.00 91.31 424 LYS A C 1
ATOM 3525 O O . LYS A 1 424 ? 8.953 -20.293 -24.379 1.00 91.31 424 LYS A O 1
ATOM 3530 N N . ASN A 1 425 ? 8.983 -18.771 -22.727 1.00 94.75 425 ASN A N 1
ATOM 3531 C CA . ASN A 1 425 ? 8.047 -19.453 -21.827 1.00 94.75 425 ASN A CA 1
ATOM 3532 C C . ASN A 1 425 ? 6.719 -18.692 -21.663 1.00 94.75 425 ASN A C 1
ATOM 3534 O O . ASN A 1 425 ? 5.713 -19.307 -21.324 1.00 94.75 425 ASN A O 1
ATOM 3538 N N . ILE A 1 426 ? 6.698 -17.373 -21.899 1.00 94.75 426 ILE A N 1
ATOM 3539 C CA . ILE A 1 426 ? 5.590 -16.489 -21.503 1.00 94.75 426 ILE A CA 1
ATOM 3540 C C . ILE A 1 426 ? 4.233 -16.922 -22.066 1.00 94.75 426 ILE A C 1
ATOM 3542 O O . ILE A 1 426 ? 3.241 -16.855 -21.351 1.00 94.75 426 ILE A O 1
ATOM 3546 N N . VAL A 1 427 ? 4.178 -17.407 -23.310 1.00 95.69 427 VAL A N 1
ATOM 3547 C CA . VAL A 1 427 ? 2.917 -17.822 -23.943 1.00 95.69 427 VAL A CA 1
ATOM 3548 C C . VAL A 1 427 ? 2.298 -19.013 -23.215 1.00 95.69 427 VAL A C 1
ATOM 3550 O O . VAL A 1 427 ? 1.111 -18.992 -22.901 1.00 95.69 427 VAL A O 1
ATOM 3553 N N . GLU A 1 428 ? 3.101 -20.033 -22.914 1.00 97.31 428 GLU A N 1
ATOM 3554 C CA . GLU A 1 428 ? 2.619 -21.226 -22.217 1.00 97.31 428 GLU A CA 1
ATOM 3555 C C . GLU A 1 428 ? 2.292 -20.920 -20.755 1.00 97.31 428 GLU A C 1
ATOM 3557 O O . GLU A 1 428 ? 1.253 -21.333 -20.246 1.00 97.31 428 GLU A O 1
ATOM 3562 N N . THR A 1 429 ? 3.118 -20.092 -20.110 1.00 97.38 429 THR A N 1
ATOM 3563 C CA . THR A 1 429 ? 2.842 -19.583 -18.765 1.00 97.38 429 THR A CA 1
ATOM 3564 C C . THR A 1 429 ? 1.494 -18.865 -18.716 1.00 97.38 429 THR A C 1
ATOM 3566 O O . THR A 1 429 ? 0.709 -19.125 -17.814 1.00 97.38 429 THR A O 1
ATOM 3569 N N . VAL A 1 430 ? 1.166 -18.004 -19.685 1.00 97.94 430 VAL A N 1
ATOM 3570 C CA . VAL A 1 430 ? -0.128 -17.299 -19.699 1.00 97.94 430 VAL A CA 1
ATOM 3571 C C . VAL A 1 430 ? -1.306 -18.258 -19.861 1.00 97.94 430 VAL A C 1
ATOM 3573 O O . VAL A 1 430 ? -2.294 -18.105 -19.146 1.00 97.94 430 VAL A O 1
ATOM 3576 N N . LYS A 1 431 ? -1.206 -19.282 -20.716 1.00 97.62 431 LYS A N 1
ATOM 3577 C CA . LYS A 1 431 ? -2.259 -20.308 -20.841 1.00 97.62 431 LYS A CA 1
ATOM 3578 C C . LYS A 1 431 ? -2.486 -21.065 -19.531 1.00 97.62 431 LYS A C 1
ATOM 3580 O O . LYS A 1 431 ? -3.631 -21.306 -19.140 1.00 97.62 431 LYS A O 1
ATOM 3585 N N . GLU A 1 432 ? -1.403 -21.410 -18.840 1.00 97.50 432 GLU A N 1
ATOM 3586 C CA . GLU A 1 432 ? -1.454 -22.063 -17.532 1.00 97.50 432 GLU A CA 1
ATOM 3587 C C . GLU A 1 432 ? -2.115 -21.159 -16.484 1.00 97.50 432 GLU A C 1
ATOM 3589 O O . GLU A 1 432 ? -3.036 -21.602 -15.795 1.00 97.50 432 GLU A O 1
ATOM 3594 N N . LEU A 1 433 ? -1.727 -19.880 -16.424 1.00 97.62 433 LEU A N 1
ATOM 3595 C CA . LEU A 1 433 ? -2.325 -18.892 -15.521 1.00 97.62 433 LEU A CA 1
ATOM 3596 C C . LEU A 1 433 ? -3.823 -18.725 -15.783 1.00 97.62 433 LEU A C 1
ATOM 3598 O O . LEU A 1 433 ? -4.610 -18.693 -14.838 1.00 97.62 433 LEU A O 1
ATOM 3602 N N . CYS A 1 434 ? -4.225 -18.652 -17.052 1.00 97.00 434 CYS A N 1
ATOM 3603 C CA . CYS A 1 434 ? -5.626 -18.560 -17.452 1.00 97.00 434 CYS A CA 1
ATOM 3604 C C . CYS A 1 434 ? -6.438 -19.776 -17.021 1.00 97.00 434 CYS A C 1
ATOM 3606 O O . CYS A 1 434 ? -7.538 -19.617 -16.498 1.00 97.00 434 CYS A O 1
ATOM 3608 N N . THR A 1 435 ? -5.862 -20.970 -17.145 1.00 97.19 435 THR A N 1
ATOM 3609 C CA . THR A 1 435 ? -6.496 -22.209 -16.684 1.00 97.19 435 THR A CA 1
ATOM 3610 C C . THR A 1 435 ? -6.603 -22.250 -15.158 1.00 97.19 435 THR A C 1
ATOM 3612 O O . THR A 1 435 ? -7.658 -22.574 -14.619 1.00 97.19 435 THR A O 1
ATOM 3615 N N . ARG A 1 436 ? -5.529 -21.904 -14.436 1.00 96.81 436 ARG A N 1
ATOM 3616 C CA . ARG A 1 436 ? -5.474 -22.008 -12.970 1.00 96.81 436 ARG A CA 1
ATOM 3617 C C . ARG A 1 436 ? -6.324 -20.959 -12.259 1.00 96.81 436 ARG A C 1
ATOM 3619 O O . ARG A 1 436 ? -6.943 -21.263 -11.242 1.00 96.81 436 ARG A O 1
ATOM 3626 N N . PHE A 1 437 ? -6.304 -19.724 -12.750 1.00 96.75 437 PHE A N 1
ATOM 3627 C CA . PHE A 1 437 ? -6.921 -18.571 -12.091 1.00 96.75 437 PHE A CA 1
ATOM 3628 C C . PHE A 1 437 ? -8.204 -18.097 -12.774 1.00 96.75 437 PHE A C 1
ATOM 3630 O O . PHE A 1 437 ? -8.703 -17.018 -12.440 1.00 96.75 437 PHE A O 1
ATOM 3637 N N . ASP A 1 438 ? -8.732 -18.892 -13.711 1.00 95.75 438 ASP A N 1
ATOM 3638 C CA . ASP A 1 438 ? -9.934 -18.567 -14.480 1.00 95.75 438 ASP A CA 1
ATOM 3639 C C . ASP A 1 438 ? -9.813 -17.175 -15.126 1.00 95.75 438 ASP A C 1
ATOM 3641 O O . ASP A 1 438 ? -10.630 -16.295 -14.888 1.00 95.75 438 ASP A O 1
ATOM 3645 N N . LEU A 1 439 ? -8.720 -16.916 -15.848 1.00 96.44 439 LEU A N 1
ATOM 3646 C CA . LEU A 1 439 ? -8.479 -15.636 -16.533 1.00 96.44 439 LEU A CA 1
ATOM 3647 C C . LEU A 1 439 ? -8.681 -15.800 -18.035 1.00 96.44 439 LEU A C 1
ATOM 3649 O O . LEU A 1 439 ? -8.475 -16.882 -18.583 1.00 96.44 439 LEU A O 1
ATOM 3653 N N . GLN A 1 440 ? -8.973 -14.701 -18.717 1.00 97.00 440 GLN A N 1
ATOM 3654 C CA . GLN A 1 440 ? -8.907 -14.620 -20.174 1.00 97.00 440 GLN A CA 1
ATOM 3655 C C . GLN A 1 440 ? -7.738 -13.728 -20.594 1.00 97.00 440 GLN A C 1
ATOM 3657 O O . GLN A 1 440 ? -7.239 -12.908 -19.819 1.00 97.00 440 GLN A O 1
ATOM 3662 N N . TYR A 1 441 ? -7.280 -13.887 -21.833 1.00 97.50 441 TYR A N 1
ATOM 3663 C CA . TYR A 1 441 ? -6.174 -13.099 -22.360 1.00 97.50 441 TYR A CA 1
ATOM 3664 C C . TYR A 1 441 ? -6.395 -12.705 -23.818 1.00 97.50 441 TYR A C 1
ATOM 3666 O O . TYR A 1 441 ? -7.069 -13.390 -24.586 1.00 97.50 441 TYR A O 1
ATOM 3674 N N . ASN A 1 442 ? -5.803 -11.583 -24.218 1.00 97.88 442 ASN A N 1
ATOM 3675 C CA . ASN A 1 442 ? -5.802 -11.132 -25.602 1.00 97.88 442 ASN A CA 1
ATOM 3676 C C . ASN A 1 442 ? -4.568 -11.678 -26.340 1.00 97.88 442 ASN A C 1
ATOM 3678 O O . ASN A 1 442 ? -3.442 -11.267 -26.051 1.00 97.88 442 ASN A O 1
ATOM 3682 N N . GLN A 1 443 ? -4.785 -12.564 -27.320 1.00 96.12 443 GLN A N 1
ATOM 3683 C CA . GLN A 1 443 ? -3.706 -13.212 -28.077 1.00 96.12 443 GLN A CA 1
ATOM 3684 C C . GLN A 1 443 ? -2.788 -12.204 -28.788 1.00 96.12 443 GLN A C 1
ATOM 3686 O O . GLN A 1 443 ? -1.575 -12.285 -28.640 1.00 96.12 443 GLN A O 1
ATOM 3691 N N . GLN A 1 444 ? -3.342 -11.195 -29.474 1.00 94.94 444 GLN A N 1
ATOM 3692 C CA . GLN A 1 444 ? -2.538 -10.193 -30.193 1.00 94.94 444 GLN A CA 1
ATOM 3693 C C . GLN A 1 444 ? -1.618 -9.406 -29.251 1.00 94.94 444 GLN A C 1
ATOM 3695 O O . GLN A 1 444 ? -0.464 -9.123 -29.576 1.00 94.94 444 GLN A O 1
ATOM 3700 N N . LYS A 1 445 ? -2.116 -9.049 -28.062 1.00 94.75 445 LYS A N 1
ATOM 3701 C CA . LYS A 1 445 ? -1.316 -8.345 -27.054 1.00 94.75 445 LYS A CA 1
ATOM 3702 C C . LYS A 1 445 ? -0.275 -9.254 -26.403 1.00 94.75 445 LYS A C 1
ATOM 3704 O O . LYS A 1 445 ? 0.813 -8.774 -26.096 1.00 94.75 445 LYS A O 1
ATOM 3709 N N . LEU A 1 446 ? -0.580 -10.539 -26.214 1.00 95.06 446 LEU A N 1
ATOM 3710 C CA . LEU A 1 446 ? 0.384 -11.527 -25.727 1.00 95.06 446 LEU A CA 1
ATOM 3711 C C . LEU A 1 446 ? 1.537 -11.716 -26.719 1.00 95.06 446 LEU A C 1
ATOM 3713 O O . LEU A 1 446 ? 2.697 -11.666 -26.313 1.00 95.06 446 LEU A O 1
ATOM 3717 N N . ASP A 1 447 ? 1.228 -11.863 -28.007 1.00 91.06 447 ASP A N 1
ATOM 3718 C CA . ASP A 1 447 ? 2.232 -12.013 -29.064 1.00 91.06 447 ASP A CA 1
ATOM 3719 C C . ASP A 1 447 ? 3.144 -10.781 -29.117 1.00 91.06 447 ASP A C 1
ATOM 3721 O O . ASP A 1 447 ? 4.371 -10.905 -29.115 1.00 91.06 447 ASP A O 1
ATOM 3725 N N . LYS A 1 448 ? 2.545 -9.582 -29.052 1.00 87.88 448 LYS A N 1
ATOM 3726 C CA . LYS A 1 448 ? 3.276 -8.313 -28.966 1.00 87.88 448 LYS A CA 1
ATOM 3727 C C . LYS A 1 448 ? 4.188 -8.254 -27.738 1.00 87.88 448 LYS A C 1
ATOM 3729 O O . LYS A 1 448 ? 5.364 -7.928 -27.877 1.00 87.88 448 LYS A O 1
ATOM 3734 N N . LEU A 1 449 ? 3.673 -8.578 -26.549 1.00 88.62 449 LEU A N 1
ATOM 3735 C CA . LEU A 1 449 ? 4.465 -8.585 -25.316 1.00 88.62 449 LEU A CA 1
ATOM 3736 C C . LEU A 1 449 ? 5.637 -9.573 -25.419 1.00 88.62 449 LEU A C 1
ATOM 3738 O O . LEU A 1 449 ? 6.752 -9.238 -25.030 1.00 88.62 449 LEU A O 1
ATOM 3742 N N . SER A 1 450 ? 5.405 -10.767 -25.967 1.00 89.00 450 SER A N 1
ATOM 3743 C CA . SER A 1 450 ? 6.438 -11.790 -26.156 1.00 89.00 450 SER A CA 1
ATOM 3744 C C . SER A 1 450 ? 7.562 -11.315 -27.085 1.00 89.00 450 SER A C 1
ATOM 3746 O O . SER A 1 450 ? 8.739 -11.425 -26.734 1.00 89.00 450 SER A O 1
ATOM 3748 N N . LEU A 1 451 ? 7.205 -10.723 -28.231 1.00 84.00 451 LEU A N 1
ATOM 3749 C CA . LEU A 1 451 ? 8.152 -10.109 -29.168 1.00 84.00 451 LEU A CA 1
ATOM 3750 C C . LEU A 1 451 ? 8.964 -8.999 -28.493 1.00 84.00 451 LEU A C 1
ATOM 3752 O O . LEU A 1 451 ? 10.192 -9.002 -28.543 1.00 84.00 451 LEU A O 1
ATOM 3756 N N . GLU A 1 452 ? 8.306 -8.074 -27.802 1.00 79.81 452 GLU A N 1
ATOM 3757 C CA . GLU A 1 452 ? 8.987 -6.968 -27.123 1.00 79.81 452 GLU A CA 1
ATOM 3758 C C . GLU A 1 452 ? 9.921 -7.443 -26.005 1.00 79.81 452 GLU A C 1
ATOM 3760 O O . GLU A 1 452 ? 10.976 -6.847 -25.801 1.00 79.81 452 GLU A O 1
ATOM 3765 N N . LEU A 1 453 ? 9.583 -8.524 -25.297 1.00 80.69 453 LEU A N 1
ATOM 3766 C CA . LEU A 1 453 ? 10.489 -9.137 -24.325 1.00 80.69 453 LEU A CA 1
ATOM 3767 C C . LEU A 1 453 ? 11.690 -9.815 -25.009 1.00 80.69 453 LEU A C 1
ATOM 3769 O O . LEU A 1 453 ? 12.772 -9.836 -24.427 1.00 80.69 453 LEU A O 1
ATOM 3773 N N . ALA A 1 454 ? 11.520 -10.374 -26.213 1.00 76.06 454 ALA A N 1
ATOM 3774 C CA . ALA A 1 454 ? 12.602 -10.998 -26.984 1.00 76.06 454 ALA A CA 1
ATOM 3775 C C . ALA A 1 454 ? 13.590 -9.962 -27.535 1.00 76.06 454 ALA A C 1
ATOM 3777 O O . ALA A 1 454 ? 14.795 -10.208 -27.564 1.00 76.06 454 ALA A O 1
ATOM 3778 N N . HIS A 1 455 ? 13.074 -8.802 -27.937 1.00 64.69 455 HIS A N 1
ATOM 3779 C CA . HIS A 1 455 ? 13.859 -7.685 -28.461 1.00 64.69 455 HIS A CA 1
ATOM 3780 C C . HIS A 1 455 ? 14.327 -6.708 -27.373 1.00 64.69 455 HIS A C 1
ATOM 3782 O O . HIS A 1 455 ? 15.181 -5.865 -27.629 1.00 64.69 455 HIS A O 1
ATOM 3788 N N . GLY A 1 456 ? 13.791 -6.813 -26.155 1.00 59.31 456 GLY A N 1
ATOM 3789 C CA . GLY A 1 456 ? 14.106 -5.937 -25.037 1.00 59.31 456 GLY A CA 1
ATOM 3790 C C . GLY A 1 456 ? 15.498 -6.195 -24.472 1.00 59.31 456 GLY A C 1
ATOM 3791 O O . GLY A 1 456 ? 15.667 -6.970 -23.530 1.00 59.31 456 GLY A O 1
ATOM 3792 N N . SER A 1 457 ? 16.503 -5.487 -24.982 1.00 50.75 457 SER A N 1
ATOM 3793 C CA . SER A 1 457 ? 17.768 -5.331 -24.266 1.00 50.75 457 SER A CA 1
ATOM 3794 C C . SER A 1 457 ? 17.519 -4.601 -22.934 1.00 50.75 457 SER A C 1
ATOM 3796 O O . SER A 1 457 ? 16.533 -3.864 -22.777 1.00 50.75 457 SER A O 1
ATOM 3798 N N . ARG A 1 458 ? 18.405 -4.794 -21.942 1.00 54.97 458 ARG A N 1
ATOM 3799 C CA . ARG A 1 458 ? 18.472 -3.958 -20.726 1.00 54.97 458 ARG A CA 1
ATOM 3800 C C . ARG A 1 458 ? 18.836 -2.537 -21.156 1.00 54.97 458 ARG A C 1
ATOM 3802 O O . ARG A 1 458 ? 19.989 -2.128 -21.086 1.00 54.97 458 ARG A O 1
ATOM 3809 N N . ASN A 1 459 ? 17.849 -1.819 -21.659 1.00 57.25 459 ASN A N 1
ATOM 3810 C CA . ASN A 1 459 ? 18.004 -0.571 -22.371 1.00 57.25 459 ASN A CA 1
ATOM 3811 C C . ASN A 1 459 ? 18.406 0.547 -21.397 1.00 57.25 459 ASN A C 1
ATOM 3813 O O . ASN A 1 459 ? 17.566 1.280 -20.867 1.00 57.25 459 ASN A O 1
ATOM 3817 N N . LEU A 1 460 ? 19.707 0.691 -21.162 1.00 57.62 460 LEU A N 1
ATOM 3818 C CA . LEU A 1 460 ? 20.286 1.697 -20.264 1.00 57.62 460 LEU A CA 1
ATOM 3819 C C . LEU A 1 460 ? 20.007 3.144 -20.716 1.00 57.62 460 LEU A C 1
ATOM 3821 O O . LEU A 1 460 ? 20.229 4.069 -19.944 1.00 57.62 460 LEU A O 1
ATOM 3825 N N . TYR A 1 461 ? 19.494 3.344 -21.933 1.00 60.56 461 TYR A N 1
ATOM 3826 C CA . TYR A 1 461 ? 19.200 4.648 -22.533 1.00 60.56 461 TYR A CA 1
ATOM 3827 C C . TYR A 1 461 ? 17.708 4.913 -22.781 1.00 60.56 461 TYR A C 1
ATOM 3829 O O . TYR A 1 461 ? 17.375 6.013 -23.208 1.00 60.56 461 TYR A O 1
ATOM 3837 N N . VAL A 1 462 ? 16.774 3.998 -22.455 1.00 59.31 462 VAL A N 1
ATOM 3838 C CA . VAL A 1 462 ? 15.336 4.387 -22.404 1.00 59.31 462 VAL A CA 1
ATOM 3839 C C . VAL A 1 462 ? 15.163 5.600 -21.489 1.00 59.31 462 VAL A C 1
ATOM 3841 O O . VAL A 1 462 ? 14.342 6.470 -21.749 1.00 59.31 462 VAL A O 1
ATOM 3844 N N . TRP A 1 463 ? 15.986 5.671 -20.445 1.00 60.72 463 TRP A N 1
ATOM 3845 C CA . TRP A 1 463 ? 15.985 6.726 -19.439 1.00 60.72 463 TRP A CA 1
ATOM 3846 C C . TRP A 1 463 ? 16.452 8.090 -19.945 1.00 60.72 463 TRP A C 1
ATOM 3848 O O . TRP A 1 463 ? 16.267 9.071 -19.234 1.00 60.72 463 TRP A O 1
ATOM 3858 N N . THR A 1 464 ? 17.070 8.166 -21.124 1.00 68.56 464 THR A N 1
ATOM 3859 C CA . THR A 1 464 ? 17.502 9.438 -21.710 1.00 68.56 464 THR A CA 1
ATOM 3860 C C . THR A 1 464 ? 16.514 9.978 -22.748 1.00 68.56 464 THR A C 1
ATOM 3862 O O . THR A 1 464 ? 16.684 11.093 -23.226 1.00 68.56 464 THR A O 1
ATOM 3865 N N . LEU A 1 465 ? 15.454 9.230 -23.071 1.00 77.19 465 LEU A N 1
ATOM 3866 C CA . LEU A 1 465 ? 14.381 9.639 -23.982 1.00 77.19 465 LEU A CA 1
ATOM 3867 C C . LEU A 1 465 ? 13.198 10.245 -23.195 1.00 77.19 465 LEU A C 1
ATOM 3869 O O . LEU A 1 465 ? 12.957 9.820 -22.064 1.00 77.19 465 LEU A O 1
ATOM 3873 N N . PRO A 1 466 ? 12.414 11.183 -23.772 1.00 84.69 466 PRO A N 1
ATOM 3874 C CA . PRO A 1 466 ? 12.511 11.736 -25.129 1.00 84.69 466 PRO A CA 1
ATOM 3875 C C . PRO A 1 466 ? 13.657 12.749 -25.308 1.00 84.69 466 PRO A C 1
ATOM 3877 O O . PRO A 1 466 ? 13.920 13.566 -24.420 1.00 84.69 466 PRO A O 1
ATOM 3880 N N . TYR A 1 467 ? 14.260 12.762 -26.504 1.00 87.44 467 TYR A N 1
ATOM 3881 C CA . TYR A 1 467 ? 15.095 13.877 -26.973 1.00 87.44 467 TYR A CA 1
ATOM 3882 C C . TYR A 1 467 ? 14.293 14.760 -27.922 1.00 87.44 467 TYR A C 1
ATOM 3884 O O . TYR A 1 467 ? 13.764 14.283 -28.921 1.00 87.44 467 TYR A O 1
ATOM 3892 N N . ILE A 1 468 ? 14.246 16.051 -27.632 1.00 91.06 468 ILE A N 1
ATOM 3893 C CA . ILE A 1 468 ? 13.614 17.081 -28.448 1.00 91.06 468 ILE A CA 1
ATOM 3894 C C . ILE A 1 468 ? 14.730 17.974 -28.978 1.00 91.06 468 ILE A C 1
ATOM 3896 O O . ILE A 1 468 ? 15.325 18.738 -28.220 1.00 91.06 468 ILE A O 1
ATOM 3900 N N . LEU A 1 469 ? 15.018 17.895 -30.271 1.00 94.12 469 LEU A N 1
ATOM 3901 C CA . LEU A 1 469 ? 15.903 18.844 -30.935 1.00 94.12 469 LEU A CA 1
ATOM 3902 C C . LEU A 1 469 ? 15.083 19.974 -31.537 1.00 94.12 469 LEU A C 1
ATOM 3904 O O . LEU A 1 469 ? 14.302 19.770 -32.466 1.00 94.12 469 LEU A O 1
ATOM 3908 N N . TYR A 1 470 ? 15.306 21.165 -31.009 1.00 95.69 470 TYR A N 1
ATOM 3909 C CA . TYR A 1 470 ? 14.818 22.415 -31.545 1.00 95.69 470 TYR A CA 1
ATOM 3910 C C . TYR A 1 470 ? 15.788 22.932 -32.608 1.00 95.69 470 TYR A C 1
ATOM 3912 O O . TYR A 1 470 ? 16.906 23.346 -32.315 1.00 95.69 470 TYR A O 1
ATOM 3920 N N . CYS A 1 471 ? 15.367 22.866 -33.861 1.00 95.12 471 CYS A N 1
ATOM 3921 C CA . CYS A 1 471 ? 16.144 23.262 -35.023 1.00 95.12 471 CYS A CA 1
ATOM 3922 C C . CYS A 1 471 ? 15.763 24.694 -35.389 1.00 95.12 471 CYS A C 1
ATOM 3924 O O . CYS A 1 471 ? 14.633 24.922 -35.818 1.00 95.12 471 CYS A O 1
ATOM 3926 N N . HIS A 1 472 ? 16.669 25.657 -35.241 1.00 96.50 472 HIS A N 1
ATOM 3927 C CA . HIS A 1 472 ? 16.364 27.057 -35.523 1.00 96.50 472 HIS A CA 1
ATOM 3928 C C . HIS A 1 472 ? 17.400 27.673 -36.481 1.00 96.50 472 HIS A C 1
ATOM 3930 O O . HIS A 1 472 ? 18.593 27.415 -36.319 1.00 96.50 472 HIS A O 1
ATOM 3936 N N . PRO A 1 473 ? 17.000 28.542 -37.434 1.00 94.62 473 PRO A N 1
ATOM 3937 C CA . PRO A 1 473 ? 17.931 29.175 -38.376 1.00 94.62 473 PRO A CA 1
ATOM 3938 C C . PRO A 1 473 ? 19.118 29.907 -37.727 1.00 94.62 473 PRO A C 1
ATOM 3940 O O . PRO A 1 473 ? 20.209 29.900 -38.284 1.00 94.62 473 PRO A O 1
ATOM 3943 N N . TYR A 1 474 ? 18.916 30.493 -36.540 1.00 93.62 474 TYR A N 1
ATOM 3944 C CA . TYR A 1 474 ? 19.973 31.104 -35.708 1.00 93.62 474 TYR A CA 1
ATOM 3945 C C . TYR A 1 474 ? 21.185 30.183 -35.505 1.00 93.62 474 TYR A C 1
ATOM 3947 O O . TYR A 1 474 ? 22.317 30.654 -35.516 1.00 93.62 474 TYR A O 1
ATOM 3955 N N . ASP A 1 475 ? 20.967 28.874 -35.367 1.00 93.06 475 ASP A N 1
ATOM 3956 C CA . ASP A 1 475 ? 22.051 27.939 -35.073 1.00 93.06 475 ASP A CA 1
ATOM 3957 C C . ASP A 1 475 ? 22.894 27.586 -36.309 1.00 93.06 475 ASP A C 1
ATOM 3959 O O . ASP A 1 475 ? 23.925 26.931 -36.175 1.00 93.06 475 ASP A O 1
ATOM 3963 N N . LYS A 1 476 ? 22.489 27.995 -37.523 1.00 90.62 476 LYS A N 1
ATOM 3964 C CA . LYS A 1 476 ? 23.232 27.670 -38.752 1.00 90.62 476 LYS A CA 1
ATOM 3965 C C . LYS A 1 476 ? 24.644 28.242 -38.724 1.00 90.62 476 LYS A C 1
ATOM 3967 O O . LYS A 1 476 ? 25.593 27.539 -39.061 1.00 90.62 476 LYS A O 1
ATOM 3972 N N . GLU A 1 477 ? 24.786 29.494 -38.318 1.00 86.44 477 GLU A N 1
ATOM 3973 C CA . GLU A 1 477 ? 26.073 30.197 -38.316 1.00 86.44 477 GLU A CA 1
ATOM 3974 C C . GLU A 1 477 ? 26.681 30.306 -36.916 1.00 86.44 477 GLU A C 1
ATOM 3976 O O . GLU A 1 477 ? 27.824 30.740 -36.759 1.00 86.44 477 GLU A O 1
ATOM 3981 N N . ASN A 1 478 ? 25.932 29.885 -35.896 1.00 85.94 478 ASN A N 1
ATOM 3982 C CA . ASN A 1 478 ? 26.374 29.956 -34.520 1.00 85.94 478 ASN A CA 1
ATOM 3983 C C . ASN A 1 478 ? 27.457 28.911 -34.232 1.00 85.94 478 ASN A C 1
ATOM 3985 O O . ASN A 1 478 ? 27.233 27.707 -34.335 1.00 85.94 478 ASN A O 1
ATOM 3989 N N . LYS A 1 479 ? 28.640 29.392 -33.850 1.00 83.69 479 LYS A N 1
ATOM 3990 C CA . LYS A 1 479 ? 29.797 28.557 -33.497 1.00 83.69 479 LYS A CA 1
ATOM 3991 C C . LYS A 1 479 ? 29.979 28.398 -31.988 1.00 83.69 479 LYS A C 1
ATOM 3993 O O . LYS A 1 479 ? 30.885 27.678 -31.572 1.00 83.69 479 LYS A O 1
ATOM 3998 N N . ASN A 1 480 ? 29.164 29.077 -31.182 1.00 90.25 480 ASN A N 1
ATOM 3999 C CA . ASN A 1 480 ? 29.199 28.934 -29.734 1.00 90.25 480 ASN A CA 1
ATOM 4000 C C . ASN A 1 480 ? 28.698 27.539 -29.356 1.00 90.25 480 ASN A C 1
ATOM 4002 O O . ASN A 1 480 ? 27.725 27.056 -29.923 1.00 90.25 480 ASN A O 1
ATOM 4006 N N . ILE A 1 481 ? 29.370 26.897 -28.405 1.00 88.69 481 ILE A N 1
ATOM 4007 C CA . ILE A 1 481 ? 28.963 25.599 -27.857 1.00 88.69 481 ILE A CA 1
ATOM 4008 C C . ILE A 1 481 ? 28.004 25.853 -26.693 1.00 88.69 481 ILE A C 1
ATOM 4010 O O . ILE A 1 481 ? 28.260 26.758 -25.900 1.00 88.69 481 ILE A O 1
ATOM 4014 N N . ASP A 1 482 ? 26.952 25.038 -26.572 1.00 89.06 482 ASP A N 1
ATOM 4015 C CA . ASP A 1 482 ? 25.951 25.142 -25.496 1.00 89.06 482 ASP A CA 1
ATOM 4016 C C . ASP A 1 482 ? 25.276 26.541 -25.439 1.00 89.06 482 ASP A C 1
ATOM 4018 O O . ASP A 1 482 ? 25.040 27.088 -24.364 1.00 89.06 482 ASP A O 1
ATOM 4022 N N . ASP A 1 483 ? 24.982 27.151 -26.598 1.00 92.38 483 ASP A N 1
ATOM 4023 C CA . ASP A 1 483 ? 24.262 28.435 -26.671 1.00 92.38 483 ASP A CA 1
ATOM 4024 C C . ASP A 1 483 ? 22.744 28.221 -26.709 1.00 92.38 483 ASP A C 1
ATOM 4026 O O . ASP A 1 483 ? 22.188 27.843 -27.741 1.00 92.38 483 ASP A O 1
ATOM 4030 N N . ASP A 1 484 ? 22.070 28.533 -25.603 1.00 93.06 484 ASP A N 1
ATOM 4031 C CA . ASP A 1 484 ? 20.619 28.406 -25.421 1.00 93.06 484 ASP A CA 1
ATOM 4032 C C . ASP A 1 484 ? 19.773 29.408 -26.225 1.00 93.06 484 ASP A C 1
ATOM 4034 O O . ASP A 1 484 ? 18.546 29.275 -26.279 1.00 93.06 484 ASP A O 1
ATOM 4038 N N . SER A 1 485 ? 20.383 30.414 -26.857 1.00 93.50 485 SER A N 1
ATOM 4039 C CA . SER A 1 485 ? 19.675 31.572 -27.421 1.00 93.50 485 SER A CA 1
ATOM 4040 C C . SER A 1 485 ? 18.586 31.214 -28.430 1.00 93.50 485 SER A C 1
ATOM 4042 O O . SER A 1 485 ? 17.615 31.960 -28.562 1.00 93.50 485 SER A O 1
ATOM 4044 N N . SER A 1 486 ? 18.707 30.102 -29.162 1.00 93.88 486 SER A N 1
ATOM 4045 C CA . SER A 1 486 ? 17.655 29.672 -30.085 1.00 93.88 486 SER A CA 1
ATOM 4046 C C . SER A 1 486 ? 16.452 29.036 -29.402 1.00 93.88 486 SER A C 1
ATOM 4048 O O . SER A 1 486 ? 15.354 29.165 -29.929 1.00 93.88 486 SER A O 1
ATOM 4050 N N . LEU A 1 487 ? 16.591 28.419 -28.226 1.00 92.69 487 LEU A N 1
ATOM 4051 C CA . LEU A 1 487 ? 15.505 27.670 -27.576 1.00 92.69 487 LEU A CA 1
ATOM 4052 C C . LEU A 1 487 ? 14.285 28.533 -27.214 1.00 92.69 487 LEU A C 1
ATOM 4054 O O . LEU A 1 487 ? 13.177 28.002 -27.069 1.00 92.69 487 LEU A O 1
ATOM 4058 N N . SER A 1 488 ? 14.479 29.843 -27.059 1.00 92.06 488 SER A N 1
ATOM 4059 C CA . SER A 1 488 ? 13.434 30.829 -26.759 1.00 92.06 488 SER A CA 1
ATOM 4060 C C . SER A 1 488 ? 12.944 31.609 -27.986 1.00 92.06 488 SER A C 1
ATOM 4062 O O . SER A 1 488 ? 11.953 32.334 -27.888 1.00 92.06 488 SER A O 1
ATOM 4064 N N . LYS A 1 489 ? 13.600 31.474 -29.147 1.00 93.12 489 LYS A N 1
ATOM 4065 C CA . LYS A 1 489 ? 13.216 32.178 -30.380 1.00 93.12 489 LYS A CA 1
ATOM 4066 C C . LYS A 1 489 ? 12.079 31.451 -31.085 1.00 93.12 489 LYS A C 1
ATOM 4068 O O . LYS A 1 489 ? 12.108 30.231 -31.207 1.00 93.12 489 LYS A O 1
ATOM 4073 N N . ALA A 1 490 ? 11.102 32.201 -31.589 1.00 92.31 490 ALA A N 1
ATOM 4074 C CA . ALA A 1 490 ? 10.045 31.668 -32.445 1.00 92.31 490 ALA A CA 1
ATOM 4075 C C . ALA A 1 490 ? 10.573 31.333 -33.852 1.00 92.31 490 ALA A C 1
ATOM 4077 O O . ALA A 1 490 ? 11.524 31.952 -34.318 1.00 92.31 490 ALA A O 1
ATOM 4078 N N . GLY A 1 491 ? 9.912 30.401 -34.545 1.00 91.19 491 GLY A N 1
ATOM 4079 C CA . GLY A 1 491 ? 10.245 30.038 -35.931 1.00 91.19 491 GLY A CA 1
ATOM 4080 C C . GLY A 1 491 ? 11.230 28.875 -36.086 1.00 91.19 491 GLY A C 1
ATOM 4081 O O . GLY A 1 491 ? 11.766 28.683 -37.174 1.00 91.19 491 GLY A O 1
ATOM 4082 N N . GLY A 1 492 ? 11.481 28.106 -35.022 1.00 92.06 492 GLY A N 1
ATOM 4083 C CA . GLY A 1 492 ? 12.205 26.836 -35.095 1.00 92.06 492 GLY A CA 1
ATOM 4084 C C . GLY A 1 492 ? 11.273 25.628 -35.194 1.00 92.06 492 GLY A C 1
ATOM 4085 O O . GLY A 1 492 ? 10.052 25.750 -35.102 1.00 92.06 492 GLY A O 1
ATOM 4086 N N . PHE A 1 493 ? 11.873 24.456 -35.376 1.00 94.94 493 PHE A N 1
ATOM 4087 C CA . PHE A 1 493 ? 11.198 23.191 -35.674 1.00 94.94 493 PHE A CA 1
ATOM 4088 C C . PHE A 1 493 ? 11.593 22.112 -34.666 1.00 94.94 493 PHE A C 1
ATOM 4090 O O . PHE A 1 493 ? 12.735 22.087 -34.206 1.00 94.94 493 PHE A O 1
ATOM 4097 N N . HIS A 1 494 ? 10.694 21.188 -34.346 1.00 94.44 494 HIS A N 1
ATOM 4098 C CA . HIS A 1 494 ? 10.920 20.158 -33.339 1.00 94.44 494 HIS A CA 1
ATOM 4099 C C . HIS A 1 494 ? 11.115 18.789 -33.983 1.00 94.44 494 HIS A C 1
ATOM 4101 O O . HIS A 1 494 ? 10.219 18.272 -34.649 1.00 94.44 494 HIS A O 1
ATOM 4107 N N . LEU A 1 495 ? 12.260 18.161 -33.721 1.00 94.50 495 LEU A N 1
ATOM 4108 C CA . LEU A 1 495 ? 12.485 16.743 -33.998 1.00 94.50 495 LEU A CA 1
ATOM 4109 C C . LEU A 1 495 ? 12.491 15.974 -32.680 1.00 94.50 495 LEU A C 1
ATOM 4111 O O . LEU A 1 495 ? 13.320 16.240 -31.809 1.00 94.50 495 LEU A O 1
ATOM 4115 N N . ILE A 1 496 ? 11.564 15.034 -32.526 1.00 92.44 496 ILE A N 1
ATOM 4116 C CA . ILE A 1 496 ? 11.331 14.322 -31.269 1.00 92.44 496 ILE A CA 1
ATOM 4117 C C . ILE A 1 496 ? 11.720 12.856 -31.437 1.00 92.44 496 ILE A C 1
ATOM 4119 O O . ILE A 1 496 ? 11.010 12.087 -32.079 1.00 92.44 496 ILE A O 1
ATOM 4123 N N . LEU A 1 497 ? 12.846 12.467 -30.845 1.00 89.81 497 LEU A N 1
ATOM 4124 C CA . LEU A 1 497 ? 13.325 11.091 -30.798 1.00 89.81 497 LEU A CA 1
ATOM 4125 C C . LEU A 1 497 ? 12.755 10.378 -29.567 1.00 89.81 497 LEU A C 1
ATOM 4127 O O . LEU A 1 497 ? 13.017 10.769 -28.424 1.00 89.81 497 LEU A O 1
ATOM 4131 N N . VAL A 1 498 ? 12.004 9.306 -29.807 1.00 87.25 498 VAL A N 1
ATOM 4132 C CA . VAL A 1 498 ? 11.311 8.496 -28.791 1.00 87.25 498 VAL A CA 1
ATOM 4133 C C . VAL A 1 498 ? 11.314 7.021 -29.163 1.00 87.25 498 VAL A C 1
ATOM 4135 O O . VAL A 1 498 ? 11.616 6.660 -30.295 1.00 87.25 498 VAL A O 1
ATOM 4138 N N . LYS A 1 499 ? 10.938 6.153 -28.221 1.00 82.19 499 LYS A N 1
ATOM 4139 C CA . LYS A 1 499 ? 10.588 4.768 -28.550 1.00 82.19 499 LYS A CA 1
ATOM 4140 C C . LYS A 1 499 ? 9.194 4.686 -29.172 1.00 82.19 499 LYS A C 1
ATOM 4142 O O . LYS A 1 499 ? 8.286 5.426 -28.798 1.00 82.19 499 LYS A O 1
ATOM 4147 N N . GLU A 1 500 ? 9.015 3.749 -30.092 1.00 79.12 500 GLU A N 1
ATOM 4148 C CA . GLU A 1 500 ? 7.773 3.530 -30.838 1.00 79.12 500 GLU A CA 1
ATOM 4149 C C . GLU A 1 500 ? 6.569 3.230 -29.941 1.00 79.12 500 GLU A C 1
ATOM 4151 O O . GLU A 1 500 ? 5.445 3.606 -30.262 1.00 79.12 500 GLU A O 1
ATOM 4156 N N . ASN A 1 501 ? 6.783 2.628 -28.771 1.00 73.25 501 ASN A N 1
ATOM 4157 C CA . ASN A 1 501 ? 5.723 2.391 -27.794 1.00 73.25 501 ASN A CA 1
ATOM 4158 C C . ASN A 1 501 ? 5.096 3.682 -27.224 1.00 73.25 501 ASN A C 1
ATOM 4160 O O . ASN A 1 501 ? 4.040 3.600 -26.605 1.00 73.25 501 ASN A O 1
ATOM 4164 N N . PHE A 1 502 ? 5.696 4.859 -27.447 1.00 76.75 502 PHE A N 1
ATOM 4165 C CA . PHE A 1 502 ? 5.109 6.163 -27.115 1.00 76.75 502 PHE A CA 1
ATOM 4166 C C . PHE A 1 502 ? 4.304 6.790 -28.264 1.00 76.75 502 PHE A C 1
ATOM 4168 O O . PHE A 1 502 ? 3.788 7.893 -28.099 1.00 76.75 502 PHE A O 1
ATOM 4175 N N . LYS A 1 503 ? 4.162 6.112 -29.413 1.00 79.75 503 LYS A N 1
ATOM 4176 C CA . LYS A 1 503 ? 3.485 6.620 -30.622 1.00 79.75 503 LYS A CA 1
ATOM 4177 C C . LYS A 1 503 ? 2.096 7.213 -30.362 1.00 79.75 503 LYS A C 1
ATOM 4179 O O . LYS A 1 503 ? 1.717 8.165 -31.034 1.00 79.75 503 LYS A O 1
ATOM 4184 N N . HIS A 1 504 ? 1.331 6.690 -29.403 1.00 77.69 504 HIS A N 1
ATOM 4185 C CA . HIS A 1 504 ? -0.018 7.190 -29.100 1.00 77.69 504 HIS A CA 1
ATOM 4186 C C . HIS A 1 504 ? -0.036 8.626 -28.566 1.00 77.69 504 HIS A C 1
ATOM 4188 O O . HIS A 1 504 ? -1.029 9.316 -28.765 1.00 77.69 504 HIS A O 1
ATOM 4194 N N . TYR A 1 505 ? 1.053 9.106 -27.957 1.00 79.50 505 TYR A N 1
ATOM 4195 C CA . TYR A 1 505 ? 1.193 10.517 -27.570 1.00 79.50 505 TYR A CA 1
ATOM 4196 C C . TYR A 1 505 ? 1.471 11.445 -28.764 1.00 79.50 505 TYR A C 1
ATOM 4198 O O . TYR A 1 505 ? 1.406 12.662 -28.624 1.00 79.50 505 TYR A O 1
ATOM 4206 N N . PHE A 1 506 ? 1.762 10.878 -29.937 1.00 82.94 506 PHE A N 1
ATOM 4207 C CA . PHE A 1 506 ? 2.194 11.582 -31.142 1.00 82.94 506 PHE A CA 1
ATOM 4208 C C . PHE A 1 506 ? 1.200 11.404 -32.301 1.00 82.94 506 PHE A C 1
ATOM 4210 O O . PHE A 1 506 ? 1.592 11.435 -33.462 1.00 82.94 506 PHE A O 1
ATOM 4217 N N . SER A 1 507 ? -0.098 11.234 -32.015 1.00 81.88 507 SER A N 1
ATOM 4218 C CA . SER A 1 507 ? -1.132 10.990 -33.039 1.00 81.88 507 SER A CA 1
ATOM 4219 C C . SER A 1 507 ? -1.225 12.079 -34.117 1.00 81.88 507 SER A C 1
ATOM 4221 O O . SER A 1 507 ? -1.605 11.780 -35.243 1.00 81.88 507 SER A O 1
ATOM 4223 N N . ASN A 1 508 ? -0.865 13.322 -33.777 1.00 88.00 508 ASN A N 1
ATOM 4224 C CA . ASN A 1 508 ? -0.877 14.481 -34.682 1.00 88.00 508 ASN A CA 1
ATOM 4225 C C . ASN A 1 508 ? 0.502 14.785 -35.300 1.00 88.00 508 ASN A C 1
ATOM 4227 O O . ASN A 1 508 ? 0.690 15.837 -35.908 1.00 88.00 508 ASN A O 1
ATOM 4231 N N . TYR A 1 509 ? 1.479 13.902 -35.102 1.00 92.12 509 TYR A N 1
ATOM 4232 C CA . TYR A 1 509 ? 2.832 14.035 -35.629 1.00 92.12 509 TYR A CA 1
ATOM 4233 C C . TYR A 1 509 ? 3.049 13.024 -36.756 1.00 92.12 509 TYR A C 1
ATOM 4235 O O . TYR A 1 509 ? 2.438 11.955 -36.784 1.00 92.12 509 TYR A O 1
ATOM 4243 N N . CYS A 1 510 ? 3.970 13.325 -37.665 1.00 91.69 510 CYS A N 1
ATOM 4244 C CA . CYS A 1 510 ? 4.408 12.395 -38.694 1.00 91.69 510 CYS A CA 1
ATOM 4245 C C . CYS A 1 510 ? 5.722 11.707 -38.293 1.00 91.69 510 CYS A C 1
ATOM 4247 O O . CYS A 1 510 ? 6.638 12.339 -37.762 1.00 91.69 510 CYS A O 1
ATOM 4249 N N . ASP A 1 511 ? 5.809 10.397 -38.548 1.00 92.12 511 ASP A N 1
ATOM 4250 C CA . ASP A 1 511 ? 7.058 9.637 -38.449 1.00 92.12 511 ASP A CA 1
ATOM 4251 C C . ASP A 1 511 ? 7.948 10.007 -39.644 1.00 92.12 511 ASP A C 1
ATOM 4253 O O . ASP A 1 511 ? 7.618 9.730 -40.801 1.00 92.12 511 ASP A O 1
ATOM 4257 N N . ILE A 1 512 ? 9.074 10.659 -39.365 1.00 91.69 512 ILE A N 1
ATOM 4258 C CA . ILE A 1 512 ? 10.059 11.062 -40.374 1.00 91.69 512 ILE A CA 1
ATOM 4259 C C . ILE A 1 512 ? 11.359 10.265 -40.264 1.00 91.69 512 ILE A C 1
ATOM 4261 O O . ILE A 1 512 ? 12.373 10.657 -40.842 1.00 91.69 512 ILE A O 1
ATOM 4265 N N . THR A 1 513 ? 11.357 9.155 -39.527 1.00 90.62 513 THR A N 1
ATOM 4266 C CA . THR A 1 513 ? 12.565 8.394 -39.192 1.00 90.62 513 THR A CA 1
ATOM 4267 C C . THR A 1 513 ? 13.359 8.010 -40.436 1.00 90.62 513 THR A C 1
ATOM 4269 O O . THR A 1 513 ? 14.529 8.363 -40.528 1.00 90.62 513 THR A O 1
ATOM 4272 N N . SER A 1 514 ? 12.715 7.397 -41.436 1.00 88.06 514 SER A N 1
ATOM 4273 C CA . SER A 1 514 ? 13.355 6.996 -42.701 1.00 88.06 514 SER A CA 1
ATOM 4274 C C . SER A 1 514 ? 13.844 8.178 -43.544 1.00 88.06 514 SER A C 1
ATOM 4276 O O . SER A 1 514 ? 14.781 8.040 -44.327 1.00 88.06 514 SER A O 1
ATOM 4278 N N . LYS A 1 515 ? 13.240 9.360 -43.364 1.00 86.69 515 LYS A N 1
ATOM 4279 C CA . LYS A 1 515 ? 13.628 10.606 -44.043 1.00 86.69 515 LYS A CA 1
ATOM 4280 C C . LYS A 1 515 ? 14.867 11.236 -43.403 1.00 86.69 515 LYS A C 1
ATOM 4282 O O . LYS A 1 515 ? 15.635 11.925 -44.072 1.00 86.69 515 LYS A O 1
ATOM 4287 N N . ILE A 1 516 ? 15.067 11.017 -42.103 1.00 82.94 516 ILE A N 1
ATOM 4288 C CA . ILE A 1 516 ? 16.264 11.458 -41.384 1.00 82.94 516 ILE A CA 1
ATOM 4289 C C . ILE A 1 516 ? 17.379 10.418 -41.534 1.00 82.94 516 ILE A C 1
ATOM 4291 O O . ILE A 1 516 ? 18.512 10.778 -41.844 1.00 82.94 516 ILE A O 1
ATOM 4295 N N . ILE A 1 517 ? 17.078 9.132 -41.357 1.00 81.69 517 ILE A N 1
ATOM 4296 C CA . ILE A 1 517 ? 18.028 8.019 -41.435 1.00 81.69 517 ILE A CA 1
ATOM 4297 C C . ILE A 1 517 ? 17.386 6.874 -42.238 1.00 81.69 517 ILE A C 1
ATOM 4299 O O . ILE A 1 517 ? 16.564 6.138 -41.691 1.00 81.69 517 ILE A O 1
ATOM 4303 N N . PRO A 1 518 ? 17.747 6.712 -43.523 1.00 79.38 518 PRO A N 1
ATOM 4304 C CA . PRO A 1 518 ? 17.332 5.554 -44.314 1.00 79.38 518 PRO A CA 1
ATOM 4305 C C . PRO A 1 518 ? 17.783 4.240 -43.659 1.00 79.38 518 PRO A C 1
ATOM 4307 O O . PRO A 1 518 ? 18.844 4.205 -43.033 1.00 79.38 518 PRO A O 1
ATOM 4310 N N . ASP A 1 519 ? 16.974 3.184 -43.786 1.00 72.56 519 ASP A N 1
ATOM 4311 C CA . ASP A 1 519 ? 17.235 1.833 -43.248 1.00 72.56 519 ASP A CA 1
ATOM 4312 C C . ASP A 1 519 ? 17.533 1.783 -41.739 1.00 72.56 519 ASP A C 1
ATOM 4314 O O . ASP A 1 519 ? 18.270 0.931 -41.237 1.00 72.56 519 ASP A O 1
ATOM 4318 N N . PHE A 1 520 ? 16.960 2.725 -40.990 1.00 72.12 520 PHE A N 1
ATOM 4319 C CA . PHE A 1 520 ? 17.140 2.799 -39.552 1.00 72.12 520 PHE A CA 1
ATOM 4320 C C . PHE A 1 520 ? 16.272 1.784 -38.808 1.00 72.12 520 PHE A C 1
ATOM 4322 O O . PHE A 1 520 ? 15.060 1.957 -38.683 1.00 72.12 520 PHE A O 1
ATOM 4329 N N . ASP A 1 521 ? 16.934 0.774 -38.249 1.00 70.25 521 ASP A N 1
ATOM 4330 C CA . ASP A 1 521 ? 16.343 -0.190 -37.326 1.00 70.25 521 ASP A CA 1
ATOM 4331 C C . ASP A 1 521 ? 17.243 -0.351 -36.090 1.00 70.25 521 ASP A C 1
ATOM 4333 O O . ASP A 1 521 ? 18.208 -1.120 -36.061 1.00 70.25 521 ASP A O 1
ATOM 4337 N N . TYR A 1 522 ? 16.991 0.477 -35.075 1.00 74.38 522 TYR A N 1
ATOM 4338 C CA . TYR A 1 522 ? 17.637 0.362 -33.772 1.00 74.38 522 TYR A CA 1
ATOM 4339 C C . TYR A 1 522 ? 16.606 0.586 -32.668 1.00 74.38 522 TYR A C 1
ATOM 4341 O O . TYR A 1 522 ? 16.125 1.703 -32.467 1.00 74.38 522 TYR A O 1
ATOM 4349 N N . GLU A 1 523 ? 16.290 -0.493 -31.945 1.00 70.62 523 GLU A N 1
ATOM 4350 C CA . GLU A 1 523 ? 15.571 -0.473 -30.659 1.00 70.62 523 GLU A CA 1
ATOM 4351 C C . GLU A 1 523 ? 14.207 0.223 -30.703 1.00 70.62 523 GLU A C 1
ATOM 4353 O O . GLU A 1 523 ? 13.755 0.836 -29.727 1.00 70.62 523 GLU A O 1
ATOM 4358 N N . ASN A 1 524 ? 13.546 0.100 -31.861 1.00 78.00 524 ASN A N 1
ATOM 4359 C CA . ASN A 1 524 ? 12.260 0.712 -32.179 1.00 78.00 524 ASN A CA 1
ATOM 4360 C C . ASN A 1 524 ? 12.248 2.225 -31.901 1.00 78.00 524 ASN A C 1
ATOM 4362 O O . ASN A 1 524 ? 11.238 2.775 -31.459 1.00 78.00 524 ASN A O 1
ATOM 4366 N N . LEU A 1 525 ? 13.377 2.913 -32.096 1.00 85.00 525 LEU A N 1
ATOM 4367 C CA . LEU A 1 525 ? 13.422 4.368 -32.007 1.00 85.00 525 LEU A CA 1
ATOM 4368 C C . LEU A 1 525 ? 12.763 4.999 -33.234 1.00 85.00 525 LEU A C 1
ATOM 4370 O O . LEU A 1 525 ? 12.927 4.534 -34.360 1.00 85.00 525 LEU A O 1
ATOM 4374 N N . LYS A 1 526 ? 12.021 6.077 -33.000 1.00 89.00 526 LYS A N 1
ATOM 4375 C CA . LYS A 1 526 ? 11.287 6.836 -34.011 1.00 89.00 526 LYS A CA 1
ATOM 4376 C C . LYS A 1 526 ? 11.520 8.327 -33.817 1.00 89.00 526 LYS A C 1
ATOM 4378 O O . LYS A 1 526 ? 11.681 8.788 -32.686 1.00 89.00 526 LYS A O 1
ATOM 4383 N N . ILE A 1 527 ? 11.519 9.068 -34.919 1.00 92.12 527 ILE A N 1
ATOM 4384 C CA . ILE A 1 527 ? 11.630 10.525 -34.952 1.00 92.12 527 ILE A CA 1
ATOM 4385 C C . ILE A 1 527 ? 10.305 11.096 -35.444 1.00 92.12 527 ILE A C 1
ATOM 4387 O O . ILE A 1 527 ? 9.927 10.893 -36.598 1.00 92.12 527 ILE A O 1
ATOM 4391 N N . TYR A 1 528 ? 9.628 11.830 -34.567 1.00 93.94 528 TYR A N 1
ATOM 4392 C CA . TYR A 1 528 ? 8.360 12.493 -34.849 1.00 93.94 528 TYR A CA 1
ATOM 4393 C C . TYR A 1 528 ? 8.532 14.011 -34.960 1.00 93.94 528 TYR A C 1
ATOM 4395 O O . TYR A 1 528 ? 9.348 14.611 -34.259 1.00 93.94 528 TYR A O 1
ATOM 4403 N N . THR A 1 529 ? 7.740 14.638 -35.826 1.00 94.56 529 THR A N 1
ATOM 4404 C CA . THR A 1 529 ? 7.608 16.102 -35.946 1.00 94.56 529 THR A CA 1
ATOM 4405 C C . THR A 1 529 ? 6.204 16.458 -36.449 1.00 94.56 529 THR A C 1
ATOM 4407 O O . THR A 1 529 ? 5.473 15.574 -36.895 1.00 94.56 529 THR A O 1
ATOM 4410 N N . TYR A 1 530 ? 5.796 17.723 -36.368 1.00 93.81 530 TYR A N 1
ATOM 4411 C CA . TYR A 1 530 ? 4.563 18.161 -37.024 1.00 93.81 530 TYR A CA 1
ATOM 4412 C C . TYR A 1 530 ? 4.751 18.165 -38.544 1.00 93.81 530 TYR A C 1
ATOM 4414 O O . TYR A 1 530 ? 5.802 18.557 -39.047 1.00 93.81 530 TYR A O 1
ATOM 4422 N N . GLU A 1 531 ? 3.726 17.767 -39.296 1.00 90.75 531 GLU A N 1
ATOM 4423 C CA . GLU A 1 531 ? 3.806 17.660 -40.760 1.00 90.75 531 GLU A CA 1
ATOM 4424 C C . GLU A 1 531 ? 4.202 18.989 -41.422 1.00 90.75 531 GLU A C 1
ATOM 4426 O O . GLU A 1 531 ? 5.125 19.064 -42.234 1.00 90.75 531 GLU A O 1
ATOM 4431 N N . ASN A 1 532 ? 3.567 20.069 -40.989 1.00 91.94 532 ASN A N 1
ATOM 4432 C CA . ASN A 1 532 ? 3.866 21.440 -41.373 1.00 91.94 532 ASN A CA 1
ATOM 4433 C C . ASN A 1 532 ? 5.283 21.883 -40.959 1.00 91.94 532 ASN A C 1
ATOM 4435 O O . ASN A 1 532 ? 5.956 22.534 -41.760 1.00 91.94 532 ASN A O 1
ATOM 4439 N N . GLU A 1 533 ? 5.773 21.500 -39.774 1.00 94.06 533 GLU A N 1
ATOM 4440 C CA . GLU A 1 533 ? 7.167 21.770 -39.382 1.00 94.06 533 GLU A CA 1
ATOM 4441 C C . GLU A 1 533 ? 8.156 21.019 -40.283 1.00 94.06 533 GLU A C 1
ATOM 4443 O O . GLU A 1 533 ? 9.121 21.623 -40.749 1.00 94.06 533 GLU A O 1
ATOM 4448 N N . TYR A 1 534 ? 7.896 19.747 -40.609 1.00 93.19 534 TYR A N 1
ATOM 4449 C CA . TYR A 1 534 ? 8.725 18.978 -41.540 1.00 93.19 534 TYR A CA 1
ATOM 4450 C C . TYR A 1 534 ? 8.809 19.651 -42.911 1.00 93.19 534 TYR A C 1
ATOM 4452 O O . TYR A 1 534 ? 9.903 19.818 -43.446 1.00 93.19 534 TYR A O 1
ATOM 4460 N N . HIS A 1 535 ? 7.672 20.055 -43.484 1.00 92.31 535 HIS A N 1
ATOM 4461 C CA . HIS A 1 535 ? 7.649 20.701 -44.796 1.00 92.31 535 HIS A CA 1
ATOM 4462 C C . HIS A 1 535 ? 8.431 22.015 -44.821 1.00 92.31 535 HIS A C 1
ATOM 4464 O O . HIS A 1 535 ? 9.100 22.306 -45.812 1.00 92.31 535 HIS A O 1
ATOM 4470 N N . LEU A 1 536 ? 8.346 22.812 -43.756 1.00 94.25 536 LEU A N 1
ATOM 4471 C CA . LEU A 1 536 ? 9.081 24.070 -43.643 1.00 94.25 536 LEU A CA 1
ATOM 4472 C C . LEU A 1 536 ? 10.576 23.832 -43.415 1.00 94.25 536 LEU A C 1
ATOM 4474 O O . LEU A 1 536 ? 11.391 24.436 -44.111 1.00 94.25 536 LEU A O 1
ATOM 4478 N N . LEU A 1 537 ? 10.937 22.908 -42.524 1.00 93.50 537 LEU A N 1
ATOM 4479 C CA . LEU A 1 537 ? 12.326 22.530 -42.283 1.00 93.50 537 LEU A CA 1
ATOM 4480 C C . LEU A 1 537 ? 12.975 21.976 -43.558 1.00 93.50 537 LEU A C 1
ATOM 4482 O O . LEU A 1 537 ? 14.067 22.395 -43.913 1.00 93.50 537 LEU A O 1
ATOM 4486 N N . HIS A 1 538 ? 12.292 21.094 -44.291 1.00 91.62 538 HIS A N 1
ATOM 4487 C CA . HIS A 1 538 ? 12.800 20.496 -45.529 1.00 91.62 538 HIS A CA 1
ATOM 4488 C C . HIS A 1 538 ? 13.017 21.522 -46.658 1.00 91.62 538 HIS A C 1
ATOM 4490 O O . HIS A 1 538 ? 13.811 21.279 -47.566 1.00 91.62 538 HIS A O 1
ATOM 4496 N N . LYS A 1 539 ? 12.324 22.671 -46.629 1.00 94.44 539 LYS A N 1
ATOM 4497 C CA . LYS A 1 539 ? 12.583 23.780 -47.566 1.00 94.44 539 LYS A CA 1
ATOM 4498 C C . LYS A 1 539 ? 13.904 24.493 -47.259 1.00 94.44 539 LYS A C 1
ATOM 4500 O O . LYS A 1 539 ? 14.577 24.918 -48.195 1.00 94.44 539 LYS A O 1
ATOM 4505 N N . ASP A 1 540 ? 14.290 24.607 -45.988 1.00 94.31 540 ASP A N 1
ATOM 4506 C CA . ASP A 1 540 ? 15.613 25.103 -45.584 1.00 94.31 540 ASP A CA 1
ATOM 4507 C C . ASP A 1 540 ? 16.625 23.949 -45.619 1.00 94.31 540 ASP A C 1
ATOM 4509 O O . ASP A 1 540 ? 16.899 23.289 -44.615 1.00 94.31 540 ASP A O 1
ATOM 4513 N N . LYS A 1 541 ? 17.164 23.687 -46.816 1.00 93.31 541 LYS A N 1
ATOM 4514 C CA . LYS A 1 541 ? 18.056 22.550 -47.082 1.00 93.31 541 LYS A CA 1
ATOM 4515 C C . LYS A 1 541 ? 19.248 22.492 -46.119 1.00 93.31 541 LYS A C 1
ATOM 4517 O O . LYS A 1 541 ? 19.567 21.419 -45.616 1.00 93.31 541 LYS A O 1
ATOM 4522 N N . GLU A 1 542 ? 19.873 23.633 -45.836 1.00 94.81 542 GLU A N 1
ATOM 4523 C CA . GLU A 1 542 ? 21.038 23.695 -44.949 1.00 94.81 542 GLU A CA 1
ATOM 4524 C C . GLU A 1 542 ? 20.662 23.352 -43.501 1.00 94.81 542 GLU A C 1
ATOM 4526 O O . GLU A 1 542 ? 21.340 22.547 -42.854 1.00 94.81 542 GLU A O 1
ATOM 4531 N N . LEU A 1 543 ? 19.570 23.933 -42.987 1.00 95.06 543 LEU A N 1
ATOM 4532 C CA . LEU A 1 543 ? 19.099 23.634 -41.636 1.00 95.06 543 LEU A CA 1
ATOM 4533 C C . LEU A 1 543 ? 18.688 22.163 -41.515 1.00 95.06 543 LEU A C 1
ATOM 4535 O O . LEU A 1 543 ? 19.064 21.506 -40.548 1.00 95.06 543 LEU A O 1
ATOM 4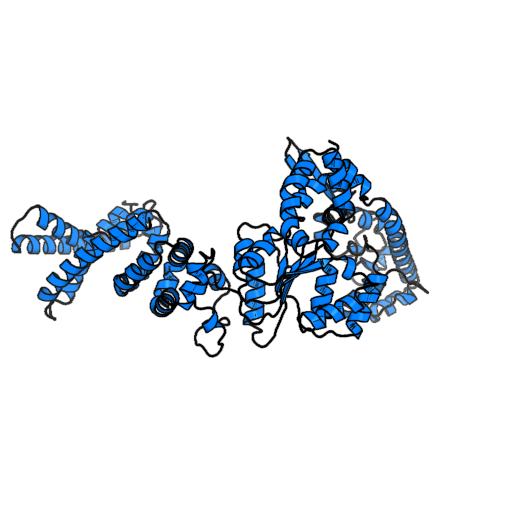539 N N . PHE A 1 544 ? 17.972 21.631 -42.509 1.00 93.88 544 PHE A N 1
ATOM 4540 C CA . PHE A 1 544 ? 17.562 20.230 -42.536 1.00 93.88 544 PHE A CA 1
ATOM 4541 C C . PHE A 1 544 ? 18.760 19.276 -42.517 1.00 93.88 544 PHE A C 1
ATOM 4543 O O . PHE A 1 544 ? 18.768 18.337 -41.723 1.00 93.88 544 PHE A O 1
ATOM 4550 N N . GLU A 1 545 ? 19.792 19.522 -43.329 1.00 93.25 545 GLU A N 1
ATOM 4551 C CA . GLU A 1 545 ? 21.012 18.704 -43.358 1.00 93.25 545 GLU A CA 1
ATOM 4552 C C . GLU A 1 545 ? 21.747 18.724 -42.007 1.00 93.25 545 GLU A C 1
ATOM 4554 O O . GLU A 1 545 ? 22.141 17.666 -41.502 1.00 93.25 545 GLU A O 1
ATOM 4559 N N . LYS A 1 546 ? 21.865 19.897 -41.368 1.00 93.62 546 LYS A N 1
ATOM 4560 C CA . LYS A 1 546 ? 22.458 20.033 -40.024 1.00 93.62 546 LYS A CA 1
ATOM 4561 C C . LYS A 1 546 ? 21.650 19.289 -38.964 1.00 93.62 546 LYS A C 1
ATOM 4563 O O . LYS A 1 546 ? 22.220 18.519 -38.188 1.00 93.62 546 LYS A O 1
ATOM 4568 N N . SER A 1 547 ? 20.331 19.452 -38.961 1.00 93.44 547 SER A N 1
ATOM 4569 C CA . SER A 1 547 ? 19.419 18.737 -38.064 1.00 93.44 547 SER A CA 1
ATOM 4570 C C . SER A 1 547 ? 19.480 17.227 -38.255 1.00 93.44 547 SER A C 1
ATOM 4572 O O . SER A 1 547 ? 19.533 16.475 -37.278 1.00 93.44 547 SER A O 1
ATOM 4574 N N . GLN A 1 548 ? 19.532 16.776 -39.508 1.00 92.44 548 GLN A N 1
ATOM 4575 C CA . GLN A 1 548 ? 19.660 15.368 -39.849 1.00 92.44 548 GLN A CA 1
ATOM 4576 C C . GLN A 1 548 ? 20.983 14.795 -39.324 1.00 92.44 548 GLN A C 1
ATOM 4578 O O . GLN A 1 548 ? 20.991 13.735 -38.694 1.00 92.44 548 GLN A O 1
ATOM 4583 N N . ALA A 1 549 ? 22.097 15.500 -39.539 1.00 92.38 549 ALA A N 1
ATOM 4584 C CA . ALA A 1 549 ? 23.410 15.097 -39.046 1.00 92.38 549 ALA A CA 1
ATOM 4585 C C . ALA A 1 549 ? 23.458 15.045 -37.510 1.00 92.38 549 ALA A C 1
ATOM 4587 O O . ALA A 1 549 ? 23.978 14.085 -36.938 1.00 92.38 549 ALA A O 1
ATOM 4588 N N . TYR A 1 550 ? 22.870 16.033 -36.831 1.00 93.12 550 TYR A N 1
ATOM 4589 C CA . TYR A 1 550 ? 22.812 16.078 -35.371 1.00 93.12 550 TYR A CA 1
ATOM 4590 C C . TYR A 1 550 ? 22.000 14.903 -34.795 1.00 93.12 550 TYR A C 1
ATOM 4592 O O . TYR A 1 550 ? 22.478 14.200 -33.901 1.00 93.12 550 TYR A O 1
ATOM 4600 N N . MET A 1 551 ? 20.822 14.612 -35.363 1.00 91.06 551 MET A N 1
ATOM 4601 C CA . MET A 1 551 ? 20.009 13.440 -34.999 1.00 91.06 551 MET A CA 1
ATOM 4602 C C . MET A 1 551 ? 20.747 12.118 -35.216 1.00 91.06 551 MET A C 1
ATOM 4604 O O . MET A 1 551 ? 20.772 11.269 -34.320 1.00 91.06 551 MET A O 1
ATOM 4608 N N . LYS A 1 552 ? 21.399 11.951 -36.375 1.00 90.12 552 LYS A N 1
ATOM 4609 C CA . LYS A 1 552 ? 22.245 10.782 -36.664 1.00 90.12 552 LYS A CA 1
ATOM 4610 C C . LYS A 1 552 ? 23.314 10.602 -35.589 1.00 90.12 552 LYS A C 1
ATOM 4612 O O . LYS A 1 552 ? 23.477 9.504 -35.060 1.00 90.12 552 LYS A O 1
ATOM 4617 N N . ASN A 1 553 ? 24.007 11.679 -35.227 1.00 90.56 553 ASN A N 1
ATOM 4618 C CA . ASN A 1 553 ? 25.070 11.648 -34.228 1.00 90.56 553 ASN A CA 1
ATOM 4619 C C . ASN A 1 553 ? 24.564 11.270 -32.830 1.00 90.56 553 ASN A C 1
ATOM 4621 O O . ASN A 1 553 ? 25.223 10.473 -32.157 1.00 90.56 553 ASN A O 1
ATOM 4625 N N . ILE A 1 554 ? 23.397 11.774 -32.415 1.00 88.50 554 ILE A N 1
ATOM 4626 C CA . ILE A 1 554 ? 22.731 11.349 -31.174 1.00 88.50 554 ILE A CA 1
ATOM 4627 C C . ILE A 1 554 ? 22.510 9.835 -31.183 1.00 88.50 554 ILE A C 1
ATOM 4629 O O . ILE A 1 554 ? 22.933 9.136 -30.264 1.00 88.50 554 ILE A O 1
ATOM 4633 N N . ILE A 1 555 ? 21.891 9.316 -32.238 1.00 84.19 555 ILE A N 1
ATOM 4634 C CA . ILE A 1 555 ? 21.514 7.905 -32.336 1.00 84.19 555 ILE A CA 1
ATOM 4635 C C . ILE A 1 555 ? 22.745 6.990 -32.360 1.00 84.19 555 ILE A C 1
ATOM 4637 O O . ILE A 1 555 ? 22.804 6.004 -31.621 1.00 84.19 555 ILE A O 1
ATOM 4641 N N . PHE A 1 556 ? 23.764 7.325 -33.157 1.00 85.19 556 PHE A N 1
ATOM 4642 C CA . PHE A 1 556 ? 25.018 6.567 -33.176 1.00 85.19 556 PHE A CA 1
ATOM 4643 C C . PHE A 1 556 ? 25.717 6.580 -31.816 1.00 85.19 556 PHE A C 1
ATOM 4645 O O . PHE A 1 556 ? 26.311 5.576 -31.409 1.00 85.19 556 PHE A O 1
ATOM 4652 N N . PHE A 1 557 ? 25.639 7.698 -31.095 1.00 85.50 557 PHE A N 1
ATOM 4653 C CA . PHE A 1 557 ? 26.189 7.795 -29.753 1.00 85.50 557 PHE A CA 1
ATOM 4654 C C . PHE A 1 557 ? 25.424 6.916 -28.761 1.00 85.50 557 PHE A C 1
ATOM 4656 O O . PHE A 1 557 ? 26.078 6.157 -28.048 1.00 85.50 557 PHE A O 1
ATOM 4663 N N . LEU A 1 558 ? 24.085 6.918 -28.782 1.00 81.06 558 LEU A N 1
ATOM 4664 C CA . LEU A 1 558 ? 23.252 6.015 -27.973 1.00 81.06 558 LEU A CA 1
ATOM 4665 C C . LEU A 1 558 ? 23.634 4.543 -28.208 1.00 81.06 558 LEU A C 1
ATOM 4667 O O . LEU A 1 558 ? 23.955 3.830 -27.254 1.00 81.06 558 LEU A O 1
ATOM 4671 N N . LYS A 1 559 ? 23.744 4.132 -29.480 1.00 79.62 559 LYS A N 1
ATOM 4672 C CA . LYS A 1 559 ? 24.169 2.776 -29.873 1.00 79.62 559 LYS A CA 1
ATOM 4673 C C . LYS A 1 559 ? 25.555 2.405 -29.347 1.00 79.62 559 LYS A C 1
ATOM 4675 O O . LYS A 1 559 ? 25.781 1.293 -28.869 1.00 79.62 559 LYS A O 1
ATOM 4680 N N . ARG A 1 560 ? 26.514 3.332 -29.399 1.00 80.62 560 ARG A N 1
ATOM 4681 C CA . ARG A 1 560 ? 27.864 3.102 -28.860 1.00 80.62 560 ARG A CA 1
ATOM 4682 C C . ARG A 1 560 ? 27.872 3.056 -27.330 1.00 80.62 560 ARG A C 1
ATOM 4684 O O . ARG A 1 560 ? 28.624 2.272 -26.744 1.00 80.62 560 ARG A O 1
ATOM 4691 N N . MET A 1 561 ? 27.089 3.915 -26.686 1.00 77.81 561 MET A N 1
ATOM 4692 C CA . MET A 1 561 ? 27.001 4.004 -25.233 1.00 77.81 561 MET A CA 1
ATOM 4693 C C . MET A 1 561 ? 26.444 2.725 -24.636 1.00 77.81 561 MET A C 1
ATOM 4695 O O . MET A 1 561 ? 27.023 2.239 -23.673 1.00 77.81 561 MET A O 1
ATOM 4699 N N . GLU A 1 562 ? 25.396 2.149 -25.218 1.00 74.69 562 GLU A N 1
ATOM 4700 C CA . GLU A 1 562 ? 24.835 0.875 -24.762 1.00 74.69 562 GLU A CA 1
ATOM 4701 C C . GLU A 1 562 ? 25.922 -0.190 -24.571 1.00 74.69 562 GLU A C 1
ATOM 4703 O O . GLU A 1 562 ? 26.078 -0.738 -23.477 1.00 74.69 562 GLU A O 1
ATOM 4708 N N . LYS A 1 563 ? 26.762 -0.395 -25.594 1.00 74.81 563 LYS A N 1
ATOM 4709 C CA . LYS A 1 563 ? 27.891 -1.329 -25.517 1.00 74.81 563 LYS A CA 1
ATOM 4710 C C . LYS A 1 563 ? 28.848 -0.963 -24.378 1.00 74.81 563 LYS A C 1
ATOM 4712 O O . LYS A 1 563 ? 29.229 -1.834 -23.606 1.00 74.81 563 LYS A O 1
ATOM 4717 N N . LYS A 1 564 ? 29.195 0.318 -24.220 1.00 77.62 564 LYS A N 1
ATOM 4718 C CA . LYS A 1 564 ? 30.111 0.799 -23.168 1.00 77.62 564 LYS A CA 1
ATOM 4719 C C . LYS A 1 564 ? 29.537 0.682 -21.750 1.00 77.62 564 LYS A C 1
ATOM 4721 O O . LYS A 1 564 ? 30.287 0.416 -20.818 1.00 77.62 564 LYS A O 1
ATOM 4726 N N . PHE A 1 565 ? 28.246 0.932 -21.548 1.00 75.19 565 PHE A N 1
ATOM 4727 C CA . PHE A 1 565 ? 27.630 0.851 -20.222 1.00 75.19 565 PHE A CA 1
ATOM 4728 C C . PHE A 1 565 ? 27.287 -0.581 -19.840 1.00 75.19 565 PHE A C 1
ATOM 4730 O O . PHE A 1 565 ? 27.417 -0.922 -18.669 1.00 75.19 565 PHE A O 1
ATOM 4737 N N . SER A 1 566 ? 26.951 -1.440 -20.806 1.00 73.12 566 SER A N 1
ATOM 4738 C CA . SER A 1 566 ? 26.749 -2.867 -20.540 1.00 73.12 566 SER A CA 1
ATOM 4739 C C . SER A 1 566 ? 27.983 -3.518 -19.898 1.00 73.12 566 SER A C 1
ATOM 4741 O O . SER A 1 566 ? 27.833 -4.340 -19.001 1.00 73.12 566 SER A O 1
ATOM 4743 N N . THR A 1 567 ? 29.198 -3.076 -20.256 1.00 79.75 567 THR A N 1
ATOM 4744 C CA . THR A 1 567 ? 30.452 -3.547 -19.642 1.00 79.75 567 THR A CA 1
ATOM 4745 C C . THR A 1 567 ? 30.763 -2.912 -18.283 1.00 79.75 567 THR A C 1
ATOM 4747 O O . THR A 1 567 ? 31.689 -3.355 -17.617 1.00 79.75 567 THR A O 1
ATOM 4750 N N . ARG A 1 568 ? 30.049 -1.850 -17.880 1.00 82.12 568 ARG A N 1
ATOM 4751 C CA . ARG A 1 568 ? 30.197 -1.204 -16.559 1.00 82.12 568 ARG A CA 1
ATOM 4752 C C . ARG A 1 568 ? 29.310 -1.832 -15.492 1.00 82.12 568 ARG A C 1
ATOM 4754 O O . ARG A 1 568 ? 29.527 -1.572 -14.314 1.00 82.12 568 ARG A O 1
ATOM 4761 N N . LEU A 1 569 ? 28.286 -2.578 -15.904 1.00 87.31 569 LEU A N 1
ATOM 4762 C CA . LEU A 1 569 ? 27.374 -3.216 -14.970 1.00 87.31 569 LEU A CA 1
ATOM 4763 C C . LEU A 1 569 ? 28.134 -4.228 -14.125 1.00 87.31 569 LEU A C 1
ATOM 4765 O O . LEU A 1 569 ? 28.927 -5.017 -14.642 1.00 87.31 569 LEU A O 1
ATOM 4769 N N . LEU A 1 570 ? 27.845 -4.219 -12.830 1.00 92.31 570 LEU A N 1
ATOM 4770 C CA . LEU A 1 570 ? 28.349 -5.234 -11.929 1.00 92.31 570 LEU A CA 1
ATOM 4771 C C . LEU A 1 570 ? 27.771 -6.585 -12.337 1.00 92.31 570 LEU A C 1
ATOM 4773 O O . LEU A 1 570 ? 26.586 -6.706 -12.676 1.00 92.31 570 LEU A O 1
ATOM 4777 N N . ASN A 1 571 ? 28.618 -7.603 -12.301 1.00 93.38 571 ASN A N 1
ATOM 4778 C CA . ASN A 1 571 ? 28.221 -8.983 -12.511 1.00 93.38 571 ASN A CA 1
ATOM 4779 C C . ASN A 1 571 ? 28.033 -9.709 -11.168 1.00 93.38 571 ASN A C 1
ATOM 4781 O O . ASN A 1 571 ? 28.351 -9.199 -10.092 1.00 93.38 571 ASN A O 1
ATOM 4785 N N . MET A 1 572 ? 27.492 -10.924 -11.235 1.00 94.62 572 MET A N 1
ATOM 4786 C CA . MET A 1 572 ? 27.201 -11.706 -10.036 1.00 94.62 572 MET A CA 1
ATOM 4787 C C . MET A 1 572 ? 28.467 -12.125 -9.276 1.00 94.62 572 MET A C 1
ATOM 4789 O O . MET A 1 572 ? 28.434 -12.240 -8.057 1.00 94.62 572 MET A O 1
ATOM 4793 N N . GLU A 1 573 ? 29.590 -12.349 -9.958 1.00 94.56 573 GLU A N 1
ATOM 4794 C CA . GLU A 1 573 ? 30.841 -12.735 -9.296 1.00 94.56 573 GLU A CA 1
ATOM 4795 C C . GLU A 1 573 ? 31.400 -11.593 -8.450 1.00 94.56 573 GLU A C 1
ATOM 4797 O O . GLU A 1 573 ? 31.796 -11.825 -7.310 1.00 94.56 573 GLU A O 1
ATOM 4802 N N . GLN A 1 574 ? 31.345 -10.361 -8.962 1.00 95.12 574 GLN A N 1
ATOM 4803 C CA . GLN A 1 574 ? 31.725 -9.156 -8.222 1.00 95.12 574 GLN A CA 1
ATOM 4804 C C . GLN A 1 574 ? 30.832 -8.946 -6.993 1.00 95.12 574 GLN A C 1
ATOM 4806 O O . GLN A 1 574 ? 31.344 -8.680 -5.906 1.00 95.12 574 GLN A O 1
ATOM 4811 N N . LEU A 1 575 ? 29.513 -9.123 -7.142 1.00 95.00 575 LEU A N 1
ATOM 4812 C CA . LEU A 1 575 ? 28.577 -9.037 -6.018 1.00 95.00 575 LEU A CA 1
ATOM 4813 C C . LEU A 1 575 ? 28.885 -10.094 -4.949 1.00 95.00 575 LEU A C 1
ATOM 4815 O O . LEU A 1 575 ? 29.022 -9.758 -3.777 1.00 95.00 575 LEU A O 1
ATOM 4819 N N . LEU A 1 576 ? 29.049 -11.359 -5.345 1.00 94.19 576 LEU A N 1
ATOM 4820 C CA . LEU A 1 576 ? 29.361 -12.450 -4.418 1.00 94.19 576 LEU A CA 1
ATOM 4821 C C . LEU A 1 576 ? 30.706 -12.245 -3.713 1.00 94.19 576 LEU A C 1
ATOM 4823 O O . LEU A 1 576 ? 30.806 -12.518 -2.517 1.00 94.19 576 LEU A O 1
ATOM 4827 N N . ALA A 1 577 ? 31.726 -11.763 -4.428 1.00 94.44 577 ALA A N 1
ATOM 4828 C CA . ALA A 1 577 ? 33.034 -11.468 -3.853 1.00 94.44 577 ALA A CA 1
ATOM 4829 C C . ALA A 1 577 ? 32.925 -10.409 -2.750 1.00 94.44 577 ALA A C 1
ATOM 4831 O O . ALA A 1 577 ? 33.411 -10.640 -1.645 1.00 94.44 577 ALA A O 1
ATOM 4832 N N . TYR A 1 578 ? 32.216 -9.308 -3.013 1.00 93.88 578 TYR A N 1
ATOM 4833 C CA . TYR A 1 578 ? 31.952 -8.276 -2.012 1.00 93.88 578 TYR A CA 1
ATOM 4834 C C . TYR A 1 578 ? 31.136 -8.812 -0.831 1.00 93.88 578 TYR A C 1
ATOM 4836 O O . TYR A 1 578 ? 31.535 -8.669 0.318 1.00 93.88 578 TYR A O 1
ATOM 4844 N N . MET A 1 579 ? 30.026 -9.506 -1.087 1.00 91.12 579 MET A N 1
ATOM 4845 C CA . MET A 1 579 ? 29.197 -10.066 -0.014 1.00 91.12 579 MET A CA 1
ATOM 4846 C C . MET A 1 579 ? 29.980 -11.024 0.894 1.00 91.12 579 MET A C 1
ATOM 4848 O O . MET A 1 579 ? 29.726 -11.082 2.092 1.00 91.12 579 MET A O 1
ATOM 4852 N N . SER A 1 580 ? 30.963 -11.742 0.347 1.00 90.44 580 SER A N 1
ATOM 4853 C CA . SER A 1 580 ? 31.809 -12.682 1.096 1.00 90.44 580 SER A CA 1
ATOM 4854 C C . SER A 1 580 ? 32.854 -12.004 1.992 1.00 90.44 580 SER A C 1
ATOM 4856 O O . SER A 1 580 ? 33.506 -12.695 2.783 1.00 90.44 580 SER A O 1
ATOM 4858 N N . THR A 1 581 ? 33.066 -10.692 1.851 1.00 91.00 581 THR A N 1
ATOM 4859 C CA . THR A 1 581 ? 33.937 -9.894 2.730 1.00 91.00 581 THR A CA 1
ATOM 4860 C C . THR A 1 581 ? 33.153 -9.088 3.762 1.00 91.00 581 THR A C 1
ATOM 4862 O O . THR A 1 581 ? 33.740 -8.658 4.747 1.00 91.00 581 THR A O 1
ATOM 4865 N N . GLN A 1 582 ? 31.838 -8.928 3.586 1.00 90.75 582 GLN A N 1
ATOM 4866 C CA . GLN A 1 582 ? 30.983 -8.181 4.507 1.00 90.75 582 GLN A CA 1
ATOM 4867 C C . GLN A 1 582 ? 30.313 -9.114 5.518 1.00 90.75 582 GLN A C 1
ATOM 4869 O O . GLN A 1 582 ? 29.442 -9.908 5.158 1.00 90.75 582 GLN A O 1
ATOM 4874 N N . GLU A 1 583 ? 30.692 -9.019 6.793 1.00 88.50 583 GLU A N 1
ATOM 4875 C CA . GLU A 1 583 ? 30.100 -9.825 7.873 1.00 88.50 583 GLU A CA 1
ATOM 4876 C C . GLU A 1 583 ? 28.587 -9.596 7.980 1.00 88.50 583 GLU A C 1
ATOM 4878 O O . GLU A 1 583 ? 27.810 -10.547 7.971 1.00 88.50 583 GLU A O 1
ATOM 4883 N N . GLN A 1 584 ? 28.154 -8.332 7.946 1.00 87.56 584 GLN A N 1
ATOM 4884 C CA . GLN A 1 584 ? 26.742 -7.956 8.024 1.00 87.56 584 GLN A CA 1
ATOM 4885 C C . GLN A 1 584 ? 25.877 -8.651 6.956 1.00 87.56 584 GLN A C 1
ATOM 4887 O O . GLN A 1 584 ? 24.780 -9.126 7.251 1.00 87.56 584 GLN A O 1
ATOM 4892 N N . LEU A 1 585 ? 26.366 -8.740 5.713 1.00 87.12 585 LEU A N 1
ATOM 4893 C CA . LEU A 1 585 ? 25.621 -9.367 4.618 1.00 87.12 585 LEU A CA 1
ATOM 4894 C C . LEU A 1 585 ? 25.568 -10.888 4.750 1.00 87.12 585 LEU A C 1
ATOM 4896 O O . LEU A 1 585 ? 24.549 -11.496 4.418 1.00 87.12 585 LEU A O 1
ATOM 4900 N N . GLN A 1 586 ? 26.638 -11.501 5.254 1.00 87.75 586 GLN A N 1
ATOM 4901 C CA . GLN A 1 586 ? 26.671 -12.935 5.539 1.00 87.75 586 GLN A CA 1
ATOM 4902 C C . GLN A 1 586 ? 25.695 -13.294 6.661 1.00 87.75 586 GLN A C 1
ATOM 4904 O O . GLN A 1 586 ? 24.927 -14.245 6.509 1.00 87.75 586 GLN A O 1
ATOM 4909 N N . THR A 1 587 ? 25.671 -12.514 7.743 1.00 86.75 587 THR A N 1
ATOM 4910 C CA . THR A 1 587 ? 24.736 -12.699 8.862 1.00 86.75 587 THR A CA 1
ATOM 4911 C C . THR A 1 587 ? 23.293 -12.534 8.405 1.00 86.75 587 THR A C 1
ATOM 4913 O O . THR A 1 587 ? 22.488 -13.445 8.593 1.00 86.75 587 THR A O 1
ATOM 4916 N N . TRP A 1 588 ? 22.971 -11.447 7.693 1.00 85.12 588 TRP A N 1
ATOM 4917 C CA . TRP A 1 588 ? 21.622 -11.246 7.154 1.00 85.12 588 TRP A CA 1
ATOM 4918 C C . TRP A 1 588 ? 21.181 -12.404 6.249 1.00 85.12 588 TRP A C 1
ATOM 4920 O O . TRP A 1 588 ? 20.038 -12.857 6.322 1.00 85.12 588 TRP A O 1
ATOM 4930 N N . PHE A 1 589 ? 22.082 -12.923 5.410 1.00 85.25 589 PHE A N 1
ATOM 4931 C CA . PHE A 1 589 ? 21.762 -14.041 4.525 1.00 85.25 589 PHE A CA 1
ATOM 4932 C C . PHE A 1 589 ? 21.523 -15.351 5.296 1.00 85.25 589 PHE A C 1
ATOM 4934 O O . PHE A 1 589 ? 20.659 -16.142 4.920 1.00 85.25 589 PHE A O 1
ATOM 4941 N N . LYS A 1 590 ? 22.257 -15.597 6.386 1.00 81.56 590 LYS A N 1
ATOM 4942 C CA . LYS A 1 590 ? 22.050 -16.782 7.235 1.00 81.56 590 LYS A CA 1
ATOM 4943 C C . LYS A 1 590 ? 20.742 -16.693 8.029 1.00 81.56 590 LYS A C 1
ATOM 4945 O O . LYS A 1 590 ? 20.042 -17.693 8.147 1.00 81.56 590 LYS A O 1
ATOM 4950 N N . GLU A 1 591 ? 20.399 -15.519 8.545 1.00 82.69 591 GLU A N 1
ATOM 4951 C CA . GLU A 1 591 ? 19.284 -15.359 9.486 1.00 82.69 591 GLU A CA 1
ATOM 4952 C C . GLU A 1 591 ? 17.968 -14.989 8.794 1.00 82.69 591 GLU A C 1
ATOM 4954 O O . GLU A 1 591 ? 16.962 -15.689 8.927 1.00 82.69 591 GLU A O 1
ATOM 4959 N N . SER A 1 592 ? 17.969 -13.902 8.024 1.00 78.25 592 SER A N 1
ATOM 4960 C CA . SER A 1 592 ? 16.751 -13.325 7.450 1.00 78.25 592 SER A CA 1
ATOM 4961 C C . SER A 1 592 ? 16.341 -14.026 6.162 1.00 78.25 592 SER A C 1
ATOM 4963 O O . SER A 1 592 ? 15.172 -14.360 5.990 1.00 78.25 592 SER A O 1
ATOM 4965 N N . PHE A 1 593 ? 17.290 -14.308 5.267 1.00 78.12 593 PHE A N 1
ATOM 4966 C CA . PHE A 1 593 ? 16.968 -14.941 3.985 1.00 78.12 593 PHE A CA 1
ATOM 4967 C C . PHE A 1 593 ? 16.483 -16.386 4.146 1.00 78.12 593 PHE A C 1
ATOM 4969 O O . PHE A 1 593 ? 15.509 -16.768 3.506 1.00 78.12 593 PHE A O 1
ATOM 4976 N N . ILE A 1 594 ? 17.103 -17.189 5.020 1.00 72.81 594 ILE A N 1
ATOM 4977 C CA . ILE A 1 594 ? 16.637 -18.566 5.267 1.00 72.81 594 ILE A CA 1
ATOM 4978 C C . ILE A 1 594 ? 15.199 -18.560 5.803 1.00 72.81 594 ILE A C 1
ATOM 4980 O O . ILE A 1 594 ? 14.366 -19.354 5.353 1.00 72.81 594 ILE A O 1
ATOM 4984 N N . LYS A 1 595 ? 14.888 -17.635 6.716 1.00 75.81 595 LYS A N 1
ATOM 4985 C CA . LYS A 1 595 ? 13.527 -17.438 7.218 1.00 75.81 595 LYS A CA 1
ATOM 4986 C C . LYS A 1 595 ? 12.568 -17.054 6.085 1.00 75.81 595 LYS A C 1
ATOM 4988 O O . LYS A 1 595 ? 11.492 -17.636 6.000 1.00 75.81 595 LYS A O 1
ATOM 4993 N N . ASP A 1 596 ? 12.995 -16.164 5.190 1.00 77.88 596 ASP A N 1
ATOM 4994 C CA . ASP A 1 596 ? 12.188 -15.635 4.082 1.00 77.88 596 ASP A CA 1
ATOM 4995 C C . ASP A 1 596 ? 11.859 -16.630 2.961 1.00 77.88 596 ASP A C 1
ATOM 4997 O O . ASP A 1 596 ? 11.038 -16.355 2.096 1.00 77.88 596 ASP A O 1
ATOM 5001 N N . ILE A 1 597 ? 12.539 -17.772 2.913 1.00 83.56 597 ILE A N 1
ATOM 5002 C CA . ILE A 1 597 ? 12.304 -18.779 1.869 1.00 83.56 597 ILE A CA 1
ATOM 5003 C C . ILE A 1 597 ? 11.680 -20.044 2.428 1.00 83.56 597 ILE A C 1
ATOM 5005 O O . ILE A 1 597 ? 11.527 -21.023 1.696 1.00 83.56 597 ILE A O 1
ATOM 5009 N N . THR A 1 598 ? 11.371 -20.069 3.723 1.00 85.00 598 THR A N 1
ATOM 5010 C CA . THR A 1 598 ? 10.929 -21.284 4.405 1.00 85.00 598 THR A CA 1
ATOM 5011 C C . THR A 1 598 ? 9.606 -21.770 3.827 1.00 85.00 598 THR A C 1
ATOM 5013 O O . THR A 1 598 ? 9.500 -22.946 3.468 1.00 85.00 598 THR A O 1
ATOM 5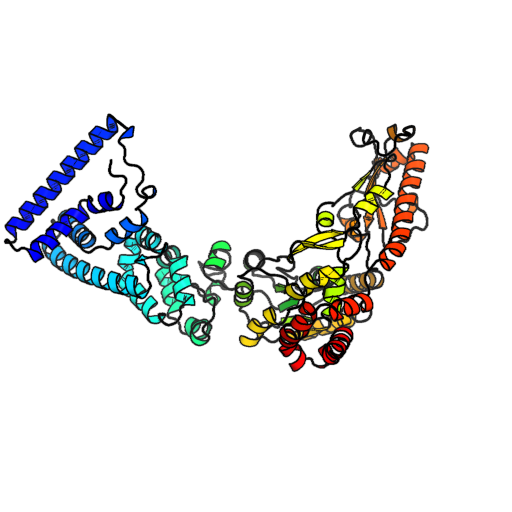016 N N . HIS A 1 599 ? 8.628 -20.878 3.646 1.00 89.88 599 HIS A N 1
ATOM 5017 C CA . HIS A 1 599 ? 7.330 -21.278 3.107 1.00 89.88 599 HIS A CA 1
ATOM 5018 C C . HIS A 1 599 ? 7.431 -21.652 1.619 1.00 89.88 599 HIS A C 1
ATOM 5020 O O . HIS A 1 599 ? 6.863 -22.664 1.191 1.00 89.88 599 HIS A O 1
ATOM 5026 N N . ILE A 1 600 ? 8.224 -20.899 0.845 1.00 91.12 600 ILE A N 1
ATOM 5027 C CA . ILE A 1 600 ? 8.511 -21.198 -0.569 1.00 91.12 600 ILE A CA 1
ATOM 5028 C C . ILE A 1 600 ? 9.146 -22.584 -0.699 1.00 91.12 600 ILE A C 1
ATOM 5030 O O . ILE A 1 600 ? 8.695 -23.396 -1.500 1.00 91.12 600 ILE A O 1
ATOM 5034 N N . LYS A 1 601 ? 10.167 -22.889 0.108 1.00 90.44 601 LYS A N 1
ATOM 5035 C CA . LYS A 1 601 ? 10.904 -24.158 0.067 1.00 90.44 601 LYS A CA 1
ATOM 5036 C C . LYS A 1 601 ? 10.028 -25.353 0.434 1.00 90.44 601 LYS A C 1
ATOM 5038 O O . LYS A 1 601 ? 10.217 -26.421 -0.137 1.00 90.44 601 LYS A O 1
ATOM 5043 N N . GLN A 1 602 ? 9.082 -25.183 1.359 1.00 91.88 602 GLN A N 1
ATOM 5044 C CA . GLN A 1 602 ? 8.134 -26.237 1.735 1.00 91.88 602 GLN A CA 1
ATOM 5045 C C . GLN A 1 602 ? 7.178 -26.598 0.588 1.00 91.88 602 GLN A C 1
ATOM 5047 O O . GLN A 1 602 ? 6.885 -27.773 0.394 1.00 91.88 602 GLN A O 1
ATOM 5052 N N . HIS A 1 603 ? 6.724 -25.611 -0.190 1.00 92.50 603 HIS A N 1
ATOM 5053 C CA . HIS A 1 603 ? 5.702 -25.816 -1.227 1.00 92.50 603 HIS A CA 1
ATOM 5054 C C . HIS A 1 603 ? 6.270 -25.985 -2.641 1.00 92.50 603 HIS A C 1
ATOM 5056 O O . HIS A 1 603 ? 5.660 -26.642 -3.482 1.00 92.50 603 HIS A O 1
ATOM 5062 N N . ARG A 1 604 ? 7.418 -25.366 -2.923 1.00 93.94 604 ARG A N 1
ATOM 5063 C CA . ARG A 1 604 ? 8.118 -25.360 -4.216 1.00 93.94 604 ARG A CA 1
ATOM 5064 C C . ARG A 1 604 ? 9.634 -25.480 -4.018 1.00 93.94 604 ARG A C 1
ATOM 5066 O O . ARG A 1 604 ? 10.389 -24.559 -4.355 1.00 93.94 604 ARG A O 1
ATOM 5073 N N . PRO A 1 605 ? 10.112 -26.617 -3.475 1.00 94.50 605 PRO A N 1
ATOM 5074 C CA . PRO A 1 605 ? 11.544 -26.859 -3.296 1.00 94.50 605 PRO A CA 1
ATOM 5075 C C . PRO A 1 605 ? 12.307 -26.836 -4.626 1.00 94.50 605 PRO A C 1
ATOM 5077 O O . PRO A 1 605 ? 13.482 -26.476 -4.646 1.00 94.50 605 PRO A O 1
ATOM 5080 N N . ASP A 1 606 ? 11.638 -27.164 -5.733 1.00 95.94 606 ASP A N 1
ATOM 5081 C CA . ASP A 1 606 ? 12.169 -27.092 -7.093 1.00 95.94 606 ASP A CA 1
ATOM 5082 C C . ASP A 1 606 ? 12.567 -25.661 -7.490 1.00 95.94 606 ASP A C 1
ATOM 5084 O O . ASP A 1 606 ? 13.649 -25.462 -8.046 1.00 95.94 606 ASP A O 1
ATOM 5088 N N . ILE A 1 607 ? 11.757 -24.654 -7.132 1.00 94.75 607 ILE A N 1
ATOM 5089 C CA . ILE A 1 607 ? 12.092 -23.247 -7.383 1.00 94.75 607 ILE A CA 1
ATOM 5090 C C . ILE A 1 607 ? 13.332 -22.855 -6.574 1.00 94.75 607 ILE A C 1
ATOM 5092 O O . ILE A 1 607 ? 14.298 -22.342 -7.134 1.00 94.75 607 ILE A O 1
ATOM 5096 N N . VAL A 1 608 ? 13.352 -23.146 -5.272 1.00 92.06 608 VAL A N 1
ATOM 5097 C CA . VAL A 1 608 ? 14.477 -22.784 -4.389 1.00 92.06 608 VAL A CA 1
ATOM 5098 C C . VAL A 1 608 ? 15.775 -23.497 -4.791 1.00 92.06 608 VAL A C 1
ATOM 5100 O O . VAL A 1 608 ? 16.866 -22.928 -4.688 1.00 92.06 608 VAL A O 1
ATOM 5103 N N . ALA A 1 609 ? 15.684 -24.734 -5.283 1.00 92.81 609 ALA A N 1
ATOM 5104 C CA . ALA A 1 609 ? 16.827 -25.469 -5.818 1.00 92.81 609 ALA A CA 1
ATOM 5105 C C . ALA A 1 609 ? 17.377 -24.842 -7.113 1.00 92.81 609 ALA A C 1
ATOM 5107 O O . ALA A 1 609 ? 18.576 -24.938 -7.381 1.00 92.81 609 ALA A O 1
ATOM 5108 N N . SER A 1 610 ? 16.529 -24.168 -7.897 1.00 94.50 610 SER A N 1
ATOM 5109 C CA . SER A 1 610 ? 16.926 -23.500 -9.142 1.00 94.50 610 SER A CA 1
ATOM 5110 C C . SER A 1 610 ? 17.722 -22.202 -8.931 1.00 94.50 610 SER A C 1
ATOM 5112 O O . SER A 1 610 ? 18.387 -21.739 -9.860 1.00 94.50 610 SER A O 1
ATOM 5114 N N . TRP A 1 611 ? 17.720 -21.632 -7.719 1.00 92.94 611 TRP A N 1
ATOM 5115 C CA . TRP A 1 611 ? 18.387 -20.367 -7.374 1.00 92.94 611 TRP A CA 1
ATOM 5116 C C . TRP A 1 611 ? 19.899 -20.525 -7.202 1.00 92.94 611 TRP A C 1
ATOM 5118 O O . TRP A 1 611 ? 20.453 -20.491 -6.099 1.00 92.94 611 TRP A O 1
ATOM 5128 N N . LYS A 1 612 ? 20.586 -20.738 -8.325 1.00 93.44 612 LYS A N 1
ATOM 5129 C CA . LYS A 1 612 ? 22.015 -21.079 -8.386 1.00 93.44 612 LYS A CA 1
ATOM 5130 C C . LYS A 1 612 ? 22.905 -20.086 -7.638 1.00 93.44 612 LYS A C 1
ATOM 5132 O O . LYS A 1 612 ? 23.920 -20.504 -7.081 1.00 93.44 612 LYS A O 1
ATOM 5137 N N . HIS A 1 613 ? 22.564 -18.799 -7.624 1.00 92.50 613 HIS A N 1
ATOM 5138 C CA . HIS A 1 613 ? 23.405 -17.773 -7.011 1.00 92.50 613 HIS A CA 1
ATOM 5139 C C . HIS A 1 613 ? 23.266 -17.773 -5.496 1.00 92.50 613 HIS A C 1
ATOM 5141 O O . HIS A 1 613 ? 24.280 -17.832 -4.800 1.00 92.50 613 HIS A O 1
ATOM 5147 N N . SER A 1 614 ? 22.034 -17.823 -4.994 1.00 90.31 614 SER A N 1
ATOM 5148 C CA . SER A 1 614 ? 21.771 -18.010 -3.566 1.00 90.31 614 SER A CA 1
ATOM 5149 C C . SER A 1 614 ? 22.398 -19.314 -3.044 1.00 90.31 614 SER A C 1
ATOM 5151 O O . SER A 1 614 ? 23.071 -19.305 -2.015 1.00 90.31 614 SER A O 1
ATOM 5153 N N . GLN A 1 615 ? 22.291 -20.425 -3.788 1.00 89.00 615 GLN A N 1
ATOM 5154 C CA . GLN A 1 615 ? 22.936 -21.700 -3.427 1.00 89.00 615 GLN A CA 1
ATOM 5155 C C . GLN A 1 615 ? 24.471 -21.593 -3.408 1.00 89.00 615 GLN A C 1
ATOM 5157 O O . GLN A 1 615 ? 25.125 -22.140 -2.518 1.00 89.00 615 GLN A O 1
ATOM 5162 N N . LYS A 1 616 ? 25.069 -20.882 -4.375 1.00 91.62 616 LYS A N 1
ATOM 5163 C CA . LYS A 1 616 ? 26.521 -20.642 -4.418 1.00 91.62 616 LYS A CA 1
ATOM 5164 C C . LYS A 1 616 ? 26.976 -19.821 -3.212 1.00 91.62 616 LYS A C 1
ATOM 5166 O O . LYS A 1 616 ? 27.960 -20.197 -2.580 1.00 91.62 616 LYS A O 1
ATOM 5171 N N . PHE A 1 617 ? 26.265 -18.747 -2.875 1.00 90.12 617 PHE A N 1
ATOM 5172 C CA . PHE A 1 617 ? 26.611 -17.907 -1.729 1.00 90.12 617 PHE A CA 1
ATOM 5173 C C . PHE A 1 617 ? 26.490 -18.661 -0.404 1.00 90.12 617 PHE A C 1
ATOM 5175 O O . PHE A 1 617 ? 27.423 -18.629 0.391 1.00 90.12 617 PHE A O 1
ATOM 5182 N N . ALA A 1 618 ? 25.417 -19.439 -0.219 1.00 86.25 618 ALA A N 1
ATOM 5183 C CA . ALA A 1 618 ? 25.233 -20.274 0.967 1.00 86.25 618 ALA A CA 1
ATOM 5184 C C . ALA A 1 618 ? 26.437 -21.196 1.233 1.00 86.25 618 ALA A C 1
ATOM 5186 O O . ALA A 1 618 ? 26.881 -21.312 2.371 1.00 86.25 618 ALA A O 1
ATOM 5187 N N . ARG A 1 619 ? 27.005 -21.808 0.182 1.00 87.19 619 ARG A N 1
ATOM 5188 C CA . ARG A 1 619 ? 28.208 -22.652 0.296 1.00 87.19 619 ARG A CA 1
ATOM 5189 C C . ARG A 1 619 ? 29.443 -21.845 0.691 1.00 87.19 619 ARG A C 1
ATOM 5191 O O . ARG A 1 619 ? 30.201 -22.290 1.540 1.00 87.19 619 ARG A O 1
ATOM 5198 N N . ILE A 1 620 ? 29.636 -20.659 0.109 1.00 83.19 620 ILE A N 1
ATOM 5199 C CA . ILE A 1 620 ? 30.767 -19.779 0.449 1.00 83.19 620 ILE A CA 1
ATOM 5200 C C . ILE A 1 620 ? 30.696 -19.364 1.924 1.00 83.19 620 ILE A C 1
ATOM 5202 O O . ILE A 1 620 ? 31.700 -19.425 2.627 1.00 83.19 620 ILE A O 1
ATOM 5206 N N . SER A 1 621 ? 29.506 -19.005 2.408 1.00 74.94 621 SER A N 1
ATOM 5207 C CA . SER A 1 621 ? 29.281 -18.574 3.792 1.00 74.94 621 SER A CA 1
ATOM 5208 C C . SER A 1 621 ? 29.317 -19.703 4.832 1.00 74.94 621 SER A C 1
ATOM 5210 O O . SER A 1 621 ? 29.254 -19.404 6.019 1.00 74.94 621 SER A O 1
ATOM 5212 N N . GLN A 1 622 ? 29.354 -20.977 4.421 1.00 67.81 622 GLN A N 1
ATOM 5213 C CA . GLN A 1 622 ? 29.543 -22.137 5.310 1.00 67.81 622 GLN A CA 1
ATOM 5214 C C . GLN A 1 622 ? 31.014 -22.557 5.443 1.00 67.81 622 GLN A C 1
ATOM 5216 O O . GLN A 1 622 ? 31.361 -23.268 6.379 1.00 67.81 622 GLN A O 1
ATOM 5221 N N . VAL A 1 623 ? 31.867 -22.153 4.496 1.00 51.41 623 VAL A N 1
ATOM 5222 C CA . VAL A 1 623 ? 33.311 -22.458 4.482 1.00 51.41 623 VAL A CA 1
ATOM 5223 C C . VAL A 1 623 ? 34.115 -21.456 5.333 1.00 51.41 623 VAL A C 1
ATOM 5225 O O . VAL A 1 623 ? 35.299 -21.667 5.582 1.00 51.41 623 VAL A O 1
ATOM 5228 N N . LYS A 1 624 ? 33.467 -20.387 5.803 1.00 44.56 624 LYS A N 1
ATOM 5229 C CA . LYS A 1 624 ? 33.980 -19.402 6.760 1.00 44.56 624 LYS A CA 1
ATOM 5230 C C . LYS A 1 624 ? 33.126 -19.433 8.017 1.00 44.56 624 LYS A C 1
ATOM 5232 O O . LYS A 1 624 ? 33.721 -19.268 9.099 1.00 44.56 624 LYS A O 1
#

Secondary structure (DSSP, 8-state):
----HHHHHHTSHHHHHHHHHHHHHHH---HHHHHHHHHHHHHHHHHHHHHHHHHHHH-GGGSPPPGGGSTTHHHHGGGGGSHHHHHHHHHHHHHHTGGGTHHHHHHHHHHHHHHHHHHHHHHHHHTTGGGSTTHHHHHHTHHHHHHHHHHHHHHHHHTTT-HHHHHHHHHTHHHHHHTHHHHHHHHTSHHHIIIIITTT-SS--SS-HHHHT-TTSSS-TTTS-HHHHHHTTPPPPTTEEEEEEE-TTSSHHHHHHIIIIIBSS-EESTT--SHHHHHHHHHHHHHHTTTS-EEEEEETT--STTHHHHHHH--S---EEEEE--HHHHHHHHHTSBPSGGGG---EEEETTS-HHHHHHTT--EEEEEEETTEEEEEEESS--GGGHHHHHHHHS--HHHHHHHHTTT--EEEEEGGGGSTTTHHHHHHHHHHHHT--B-HHHHHHHHHHHHH----TTGGGPPEEEEE-GGGGT---TT-GGGTTSSS-EEEEEEEGGGGGGGTTSEE-HHHHSTT--STTEEEEE-HHHHHHHHHSHHHHHHHHHHHHHHHHHHHHHHHHHHTTSPPHHHHHHHHTT-HHHHHHIIIIIHHHTHHHHHH-HHHHHH-HHHHHHHHHTT--

Sequence (624 aa):
MHNSAVERVKNQLAYKLGQAMIDYKHNGGGYGSLLINLYKIKKQHEKEERIYKETIQIFPQLQYPDLNTCPDYAQSLKYQFHLSYLLGEALLKAYNTWYKCGGFLLSKNIKKANKDYQSFQEIFKQFDIFNSSLLLGFIENKALFLKEFSRIKKLLKTHQDYKAILDNIFNNFNYVLENFDLIEAWLLSDDFKQRYKEQNHPYPSLLNPKKLNDYNEPLNYSNIPVELAWQVNLPLPDNYKLVLAYRLASGTGMLGRLFNEVLDRPIVGFWAFGAYENYKYTYSFLSQNHNKTCTVGVCSGILDAMADKFVYLISKKVPIMAVVRDPLETVLTWVNHRGNSAKNYFHIRLNLTHDFKKNMMSRIIFNGAECIDGQWHYTDSSYPMVETAIFYMYKCCLLDEYILPFVQRNFIVHYYDLTLFIPKNIVETVKELCTRFDLQYNQQKLDKLSLELAHGSRNLYVWTLPYILYCHPYDKENKNIDDDSSLSKAGGFHLILVKENFKHYFSNYCDITSKIIPDFDYENLKIYTYENEYHLLHKDKELFEKSQAYMKNIIFFLKRMEKKFSTRLLNMEQLLAYMSTQEQLQTWFKESFIKDITHIKQHRPDIVASWKHSQKFARISQVK

Foldseek 3Di:
DPLALQVVLCLDLQLQLLVLVVVCVVPPDDPVVNVVVNVVSVVVSVVVVVVQVVVCVVPVVSDHDDLVPRPCSLVNLVCCLDLSNQLSVLVVVLVVCVVVVSVVSSVVSNVVSVVSSVLCVVVCVLLVVSVDPLSVLCRVCVVLCSVCVVLVSVLCVVCVVQVQQVVLCSLCVNVCSVCVVQQSVQSPDPCQCVQDVVLSQNQRASHDQVVQLPPVDPHHLLPDQLVRCLSRLAAARDQEAEEEFEFPLLCLVLVQCCQCPWWPAHEWLSPPQALSRSSNRRSNVCSVPVVHYHYYYQYLQNPDPCSVSSLSSNRDQHEYEYEDELVLSSLLSQLLDFFDVLVVCAEAEAELQEPVLVVQQVNLWHWDWDQDPNDIDIHIHSFRDLVCSLVCLVRTRFRCVSCVSVVSVPHHYDYDYSVCCALVRNVVVVVVCCVVSVIHTDPVSSVVSSVCRVLDDVQSCLSVDWYKYWQDPVVLPDNHHPDCVSVPDPDTWIKTKHAPVCCVVQVQWDFCACVLPNPDDDRRITITTHPVRVVVCVVVVSSSVSVSVVVVVSVVSSVVVVVVNVVRRDDLVNSLVVCLPDPSSLVCLVPVVCVSCVVVCVVCVVSVVPSVSSVVSVVSSVVD

Radius of gyration: 35.43 Å; chains: 1; bounding box: 78×75×106 Å